Protein AF-0000000084949987 (afdb_homodimer)

InterPro domains:
  IPR029063 S-adenosyl-L-methionine-dependent methyltransferase superfamily [G3DSA:3.40.50.150] (10-218)
  IPR029063 S-adenosyl-L-methionine-dependent methyltransferase superfamily [SSF53335] (8-245)
  IPR041698 Methyltransferase domain 25 [PF13649] (42-130)

pLDDT: mean 90.29, std 11.54, range [40.66, 98.94]

Organism: Flavobacterium frigoris (strain PS1) (NCBI:txid1086011)

Nearest PDB structures (foldseek):
  6m81-assembly1_C-2  TM=8.693E-01  e=6.060E-19  Streptomyces fradiae
  4oqe-assembly1_A  TM=8.701E-01  e=4.738E-19  Streptomyces fradiae
  4oqd-assembly2_C  TM=8.477E-01  e=3.484E-19  Streptomyces fradiae
  6m83-assembly1_A-2  TM=8.638E-01  e=1.524E-18  Streptomyces fradiae
  3bxo-assembly1_B  TM=8.286E-01  e=5.039E-19  Streptomyces venezuelae

Sequence (496 aa):
MATLYHGKMAAIYDAMYQTFVDYDEEYEFYNSFIQEHNCKSILEIGSGTGNLAKRFKEHHQDYTGLDYSESMIAIARERNNNVTFIQGDMRDFNLEKQVDAIIITGRSTSYLTTNEDINETLASLFNNISDEGIIAFDFIDANRFIPYINKNQKIIHQAQHEGINYTRESHWETTTADNFMVDWTAKYYTNLNGKKDLIADDFSTVRVFTLNEIQLFLYINNFEIIKTVDRKTYAYDTYVIVAQKKKSMATLYHGKMAAIYDAMYQTFVDYDEEYEFYNSFIQEHNCKSILEIGSGTGNLAKRFKEHHQDYTGLDYSESMIAIARERNNNVTFIQGDMRDFNLEKQVDAIIITGRSTSYLTTNEDINETLASLFNNISDEGIIAFDFIDANRFIPYINKNQKIIHQAQHEGINYTRESHWETTTADNFMVDWTAKYYTNLNGKKDLIADDFSTVRVFTLNEIQLFLYINNFEIIKTVDRKTYAYDTYVIVAQKKKS

Structure (mmCIF, N/CA/C/O backbone):
data_AF-0000000084949987-model_v1
#
loop_
_entity.id
_entity.type
_entity.pdbx_description
1 polymer 'Methyltransferase domain-containing protein'
#
loop_
_atom_site.group_PDB
_atom_site.id
_atom_site.type_symbol
_atom_site.label_atom_id
_atom_site.label_alt_id
_atom_site.label_comp_id
_atom_site.label_asym_id
_atom_site.label_entity_id
_atom_site.label_seq_id
_atom_site.pdbx_PDB_ins_code
_atom_site.Cartn_x
_atom_site.Cartn_y
_atom_site.Cartn_z
_atom_site.occupancy
_atom_site.B_iso_or_equiv
_atom_site.auth_seq_id
_atom_site.auth_comp_id
_atom_site.auth_asym_id
_atom_site.auth_atom_id
_atom_site.pdbx_PDB_model_num
ATOM 1 N N . MET A 1 1 ? -6.535 -23.031 2.643 1 45.06 1 MET A N 1
ATOM 2 C CA . MET A 1 1 ? -6.527 -23.906 1.469 1 45.06 1 MET A CA 1
ATOM 3 C C . MET A 1 1 ? -5.953 -25.281 1.812 1 45.06 1 MET A C 1
ATOM 5 O O . MET A 1 1 ? -6.387 -26.297 1.261 1 45.06 1 MET A O 1
ATOM 9 N N . ALA A 1 2 ? -5.125 -25.234 2.852 1 45.97 2 ALA A N 1
ATOM 10 C CA . ALA A 1 2 ? -4.414 -26.438 3.25 1 45.97 2 ALA A CA 1
ATOM 11 C C . ALA A 1 2 ? -5.391 -27.516 3.729 1 45.97 2 ALA A C 1
ATOM 13 O O . ALA A 1 2 ? -5.254 -28.688 3.377 1 45.97 2 ALA A O 1
ATOM 14 N N . THR A 1 3 ? -6.312 -27.016 4.586 1 46.25 3 THR A N 1
ATOM 15 C CA . THR A 1 3 ? -7.141 -28.047 5.219 1 46.25 3 THR A CA 1
ATOM 16 C C . THR A 1 3 ? -8 -28.75 4.184 1 46.25 3 THR A C 1
ATOM 18 O O . THR A 1 3 ? -8.336 -29.938 4.352 1 46.25 3 THR A O 1
ATOM 21 N N . LEU A 1 4 ? -8.266 -27.922 3.221 1 48.31 4 LEU A N 1
ATOM 22 C CA . LEU A 1 4 ? -9.219 -28.484 2.271 1 48.31 4 LEU A CA 1
ATOM 23 C C . LEU A 1 4 ? -8.578 -29.625 1.474 1 48.31 4 LEU A C 1
ATOM 25 O O . LEU A 1 4 ? -9.273 -30.359 0.781 1 48.31 4 LEU A O 1
ATOM 29 N N . TYR A 1 5 ? -7.188 -29.672 1.516 1 51.16 5 TYR A N 1
ATOM 30 C CA . TYR A 1 5 ? -6.594 -30.562 0.512 1 51.16 5 TYR A CA 1
ATOM 31 C C . TYR A 1 5 ? -6.465 -31.984 1.042 1 51.16 5 TYR A C 1
ATOM 33 O O . TYR A 1 5 ? -5.43 -32.625 0.854 1 51.16 5 TYR A O 1
ATOM 41 N N . HIS A 1 6 ? -7.379 -32.219 2.006 1 51.19 6 HIS A N 1
ATOM 42 C CA . HIS A 1 6 ? -7.383 -33.656 2.166 1 51.19 6 HIS A CA 1
ATOM 43 C C . HIS A 1 6 ? -7.848 -34.344 0.892 1 51.19 6 HIS A C 1
ATOM 45 O O . HIS A 1 6 ? -8.531 -33.75 0.062 1 51.19 6 HIS A O 1
ATOM 51 N N . GLY A 1 7 ? -7.477 -35.531 0.454 1 56.16 7 GLY A N 1
ATOM 52 C CA . GLY A 1 7 ? -7.586 -36.344 -0.75 1 56.16 7 GLY A CA 1
ATOM 53 C C . GLY A 1 7 ? -8.852 -36.062 -1.541 1 56.16 7 GLY A C 1
ATOM 54 O O . GLY A 1 7 ? -8.789 -35.625 -2.686 1 56.16 7 GLY A O 1
ATOM 55 N N . LYS A 1 8 ? -10.016 -36.406 -1.116 1 59.19 8 LYS A N 1
ATOM 56 C CA . LYS A 1 8 ? -11.258 -36.25 -1.862 1 59.19 8 LYS A CA 1
ATOM 57 C C . LYS A 1 8 ? -11.562 -34.75 -2.105 1 59.19 8 LYS A C 1
ATOM 59 O O . LYS A 1 8 ? -12 -34.375 -3.193 1 59.19 8 LYS A O 1
ATOM 64 N N . MET A 1 9 ? -11.164 -33.969 -1.213 1 67.56 9 MET A N 1
ATOM 65 C CA . MET A 1 9 ? -11.477 -32.531 -1.339 1 67.56 9 MET A CA 1
ATOM 66 C C . MET A 1 9 ? -10.562 -31.875 -2.365 1 67.56 9 MET A C 1
ATOM 68 O O . MET A 1 9 ? -10.992 -30.984 -3.1 1 67.56 9 MET A O 1
ATOM 72 N N . ALA A 1 10 ? -9.461 -32.406 -2.5 1 66.69 10 ALA A N 1
ATOM 73 C CA . ALA A 1 10 ? -8.531 -31.859 -3.492 1 66.69 10 ALA A CA 1
ATOM 74 C C . ALA A 1 10 ? -9.062 -32.062 -4.906 1 66.69 10 ALA A C 1
ATOM 76 O O . ALA A 1 10 ? -8.961 -31.172 -5.754 1 66.69 10 ALA A O 1
ATOM 77 N N . ALA A 1 11 ? -9.68 -33.219 -5.047 1 64.62 11 ALA A N 1
ATOM 78 C CA . ALA A 1 11 ? -10.242 -33.531 -6.355 1 64.62 11 ALA A CA 1
ATOM 79 C C . ALA A 1 11 ? -11.438 -32.656 -6.672 1 64.62 11 ALA A C 1
ATOM 81 O O . ALA A 1 11 ? -11.602 -32.219 -7.809 1 64.62 11 ALA A O 1
ATOM 82 N N . ILE A 1 12 ? -12.266 -32.469 -5.676 1 68.56 12 ILE A N 1
ATOM 83 C CA . ILE A 1 12 ? -13.445 -31.641 -5.852 1 68.56 12 ILE A CA 1
ATOM 84 C C . ILE A 1 12 ? -13.016 -30.203 -6.133 1 68.56 12 ILE A C 1
ATOM 86 O O . ILE A 1 12 ? -13.555 -29.547 -7.035 1 68.56 12 ILE A O 1
ATOM 90 N N . TYR A 1 13 ? -11.992 -29.781 -5.441 1 70.5 13 TYR A N 1
ATOM 91 C CA . TYR A 1 13 ? -11.453 -28.453 -5.652 1 70.5 13 TYR A CA 1
ATOM 92 C C . TYR A 1 13 ? -10.938 -28.281 -7.078 1 70.5 13 TYR A C 1
ATOM 94 O O . TYR A 1 13 ? -11.266 -27.312 -7.754 1 70.5 13 TYR A O 1
ATOM 102 N N . ASP A 1 14 ? -10.242 -29.188 -7.434 1 70.31 14 ASP A N 1
ATOM 103 C CA . ASP A 1 14 ? -9.672 -29.172 -8.773 1 70.31 14 ASP A CA 1
ATOM 104 C C . ASP A 1 14 ? -10.766 -29.156 -9.844 1 70.31 14 ASP A C 1
ATOM 106 O O . ASP A 1 14 ? -10.688 -28.391 -10.805 1 70.31 14 ASP A O 1
ATOM 110 N N . ALA A 1 15 ? -11.766 -29.953 -9.578 1 67.5 15 ALA A N 1
ATOM 111 C CA . ALA A 1 15 ? -12.875 -30.031 -10.523 1 67.5 15 ALA A CA 1
ATOM 112 C C . ALA A 1 15 ? -13.625 -28.703 -10.594 1 67.5 15 ALA A C 1
ATOM 114 O O . ALA A 1 15 ? -14.023 -28.266 -11.68 1 67.5 15 ALA A O 1
ATOM 115 N N . MET A 1 16 ? -13.766 -28.094 -9.469 1 69.94 16 MET A N 1
ATOM 116 C CA . MET A 1 16 ? -14.484 -26.828 -9.414 1 69.94 16 MET A CA 1
ATOM 117 C C . MET A 1 16 ? -13.688 -25.734 -10.117 1 69.94 16 MET A C 1
ATOM 119 O O . MET A 1 16 ? -14.242 -24.953 -10.898 1 69.94 16 MET A O 1
ATOM 123 N N . TYR A 1 17 ? -12.391 -25.688 -9.906 1 69.94 17 TYR A N 1
ATOM 124 C CA . TYR A 1 17 ? -11.562 -24.641 -10.492 1 69.94 17 TYR A CA 1
ATOM 125 C C . TYR A 1 17 ? -11.461 -24.812 -12.008 1 69.94 17 TYR A C 1
ATOM 127 O O . TYR A 1 17 ? -11.359 -23.812 -12.734 1 69.94 17 TYR A O 1
ATOM 135 N N . GLN A 1 18 ? -11.492 -26.016 -12.422 1 67 18 GLN A N 1
ATOM 136 C CA . GLN A 1 18 ? -11.422 -26.281 -13.852 1 67 18 GLN A CA 1
ATOM 137 C C . GLN A 1 18 ? -12.641 -25.719 -14.578 1 67 18 GLN A C 1
ATOM 139 O O . GLN A 1 18 ? -12.602 -25.5 -15.789 1 67 18 GLN A O 1
ATOM 144 N N . THR A 1 19 ? -13.641 -25.469 -13.727 1 65.69 19 THR A N 1
ATOM 145 C CA . THR A 1 19 ? -14.859 -25 -14.359 1 65.69 19 THR A CA 1
ATOM 146 C C . THR A 1 19 ? -14.781 -23.484 -14.617 1 65.69 19 THR A C 1
ATOM 148 O O . THR A 1 19 ? -15.516 -22.953 -15.453 1 65.69 19 THR A O 1
ATOM 151 N N . PHE A 1 20 ? -13.812 -22.875 -14 1 69.62 20 PHE A N 1
ATOM 152 C CA . PHE A 1 20 ? -13.898 -21.422 -14.18 1 69.62 20 PHE A CA 1
ATOM 153 C C . PHE A 1 20 ? -12.555 -20.859 -14.633 1 69.62 20 PHE A C 1
ATOM 155 O O . PHE A 1 20 ? -12.461 -19.688 -14.992 1 69.62 20 PHE A O 1
ATOM 162 N N . VAL A 1 21 ? -11.602 -21.688 -14.641 1 78.81 21 VAL A N 1
ATOM 163 C CA . VAL A 1 21 ? -10.32 -21.219 -15.148 1 78.81 21 VAL A CA 1
ATOM 164 C C . VAL A 1 21 ? -10.07 -21.797 -16.547 1 78.81 21 VAL A C 1
ATOM 166 O O . VAL A 1 21 ? -10.141 -23.016 -16.734 1 78.81 21 VAL A O 1
ATOM 169 N N . ASP A 1 22 ? -9.906 -20.984 -17.469 1 86.88 22 ASP A N 1
ATOM 170 C CA . ASP A 1 22 ? -9.461 -21.422 -18.797 1 86.88 22 ASP A CA 1
ATOM 171 C C . ASP A 1 22 ? -7.938 -21.547 -18.844 1 86.88 22 ASP A C 1
ATOM 173 O O . ASP A 1 22 ? -7.23 -20.594 -19.141 1 86.88 22 ASP A O 1
ATOM 177 N N . TYR A 1 23 ? -7.465 -22.781 -18.641 1 90.94 23 TYR A N 1
ATOM 178 C CA . TYR A 1 23 ? -6.031 -23 -18.5 1 90.94 23 TYR A CA 1
ATOM 179 C C . TYR A 1 23 ? -5.32 -22.875 -19.828 1 90.94 23 TYR A C 1
ATOM 181 O O . TYR A 1 23 ? -4.113 -22.625 -19.891 1 90.94 23 TYR A O 1
ATOM 189 N N . ASP A 1 24 ? -6.059 -23.109 -20.922 1 93.94 24 ASP A N 1
ATOM 190 C CA . ASP A 1 24 ? -5.461 -22.844 -22.219 1 93.94 24 ASP A CA 1
ATOM 191 C C . ASP A 1 24 ? -5.148 -21.359 -22.406 1 93.94 24 ASP A C 1
ATOM 193 O O . ASP A 1 24 ? -4.066 -21 -22.875 1 93.94 24 ASP A O 1
ATOM 197 N N . GLU A 1 25 ? -6.07 -20.594 -22 1 92.62 25 GLU A N 1
ATOM 198 C CA . GLU A 1 25 ? -5.863 -19.156 -22.094 1 92.62 25 GLU A CA 1
ATOM 199 C C . GLU A 1 25 ? -4.762 -18.688 -21.141 1 92.62 25 GLU A C 1
ATOM 201 O O . GLU A 1 25 ? -3.969 -17.812 -21.469 1 92.62 25 GLU A O 1
ATOM 206 N N . GLU A 1 26 ? -4.824 -19.266 -19.953 1 94.25 26 GLU A N 1
ATOM 207 C CA . GLU A 1 26 ? -3.783 -18.938 -18.984 1 94.25 26 GLU A CA 1
ATOM 208 C C . GLU A 1 26 ? -2.398 -19.266 -19.531 1 94.25 26 GLU A C 1
ATOM 210 O O . GLU A 1 26 ? -1.471 -18.453 -19.422 1 94.25 26 GLU A O 1
ATOM 215 N N . TYR A 1 27 ? -2.303 -20.453 -20.125 1 96.75 27 TYR A N 1
ATOM 216 C CA . TYR A 1 27 ? -1.043 -20.891 -20.719 1 96.75 27 TYR A CA 1
ATOM 217 C C . TYR A 1 27 ? -0.591 -19.938 -21.812 1 96.75 27 TYR A C 1
ATOM 219 O O . TYR A 1 27 ? 0.556 -19.484 -21.828 1 96.75 27 TYR A O 1
ATOM 227 N N . GLU A 1 28 ? -1.496 -19.625 -22.719 1 97.5 28 GLU A N 1
ATOM 228 C CA . GLU A 1 28 ? -1.147 -18.766 -23.828 1 97.5 28 GLU A CA 1
ATOM 229 C C . GLU A 1 28 ? -0.695 -17.391 -23.344 1 97.5 28 GLU A C 1
ATOM 231 O O . GLU A 1 28 ? 0.244 -16.797 -23.891 1 97.5 28 GLU A O 1
ATOM 236 N N . PHE A 1 29 ? -1.34 -16.938 -22.391 1 96.25 29 PHE A N 1
ATOM 237 C CA . PHE A 1 29 ? -1.069 -15.617 -21.828 1 96.25 29 PHE A CA 1
ATOM 238 C C . PHE A 1 29 ? 0.342 -15.547 -21.266 1 96.25 29 PHE A C 1
ATOM 240 O O . PHE A 1 29 ? 1.144 -14.703 -21.672 1 96.25 29 PHE A O 1
ATOM 247 N N . TYR A 1 30 ? 0.715 -16.391 -20.359 1 97.75 30 TYR A N 1
ATOM 248 C CA . TYR A 1 30 ? 2.031 -16.359 -19.734 1 97.75 30 TYR A CA 1
ATOM 249 C C . TYR A 1 30 ? 3.115 -16.781 -20.719 1 97.75 30 TYR A C 1
ATOM 251 O O . TYR A 1 30 ? 4.23 -16.25 -20.688 1 97.75 30 TYR A O 1
ATOM 259 N N . ASN A 1 31 ? 2.77 -17.766 -21.578 1 98.31 31 ASN A N 1
ATOM 260 C CA . ASN A 1 31 ? 3.738 -18.219 -22.578 1 98.31 31 ASN A CA 1
ATOM 261 C C . ASN A 1 31 ? 4.121 -17.094 -23.531 1 98.31 31 ASN A C 1
ATOM 263 O O . ASN A 1 31 ? 5.23 -17.078 -24.078 1 98.31 31 ASN A O 1
ATOM 267 N N . SER A 1 32 ? 3.176 -16.219 -23.781 1 98.25 32 SER A N 1
ATOM 268 C CA . SER A 1 32 ? 3.492 -15.094 -24.656 1 98.25 32 SER A CA 1
ATOM 269 C C . SER A 1 32 ? 4.676 -14.289 -24.141 1 98.25 32 SER A C 1
ATOM 271 O O . SER A 1 32 ? 5.52 -13.836 -24.906 1 98.25 32 SER A O 1
ATOM 273 N N . PHE A 1 33 ? 4.758 -14.055 -22.781 1 98.19 33 PHE A N 1
ATOM 274 C CA . PHE A 1 33 ? 5.887 -13.352 -22.188 1 98.19 33 PHE A CA 1
ATOM 275 C C . PHE A 1 33 ? 7.168 -14.164 -22.328 1 98.19 33 PHE A C 1
ATOM 277 O O . PHE A 1 33 ? 8.227 -13.617 -22.625 1 98.19 33 PHE A O 1
ATOM 284 N N . ILE A 1 34 ? 7.039 -15.469 -22.125 1 98.31 34 ILE A N 1
ATOM 285 C CA . ILE A 1 34 ? 8.172 -16.391 -22.156 1 98.31 34 ILE A CA 1
ATOM 286 C C . ILE A 1 34 ? 8.781 -16.406 -23.562 1 98.31 34 ILE A C 1
ATOM 288 O O . ILE A 1 34 ? 10 -16.312 -23.719 1 98.31 34 ILE A O 1
ATOM 292 N N . GLN A 1 35 ? 7.949 -16.453 -24.531 1 97.94 35 GLN A N 1
ATOM 293 C CA . GLN A 1 35 ? 8.398 -16.484 -25.922 1 97.94 35 GLN A CA 1
ATOM 294 C C . GLN A 1 35 ? 8.984 -15.133 -26.344 1 97.94 35 GLN A C 1
ATOM 296 O O . GLN A 1 35 ? 10.008 -15.078 -27.031 1 97.94 35 GLN A O 1
ATOM 301 N N . GLU A 1 36 ? 8.289 -14.102 -25.906 1 97.75 36 GLU A N 1
ATOM 302 C CA . GLU A 1 36 ? 8.742 -12.75 -26.234 1 97.75 36 GLU A CA 1
ATOM 303 C C . GLU A 1 36 ? 10.164 -12.508 -25.75 1 97.75 36 GLU A C 1
ATOM 305 O O . GLU A 1 36 ? 10.922 -11.758 -26.359 1 97.75 36 GLU A O 1
ATOM 310 N N . HIS A 1 37 ? 10.586 -13.227 -24.703 1 97.44 37 HIS A N 1
ATOM 311 C CA . HIS A 1 37 ? 11.891 -12.977 -24.109 1 97.44 37 HIS A CA 1
ATOM 312 C C . HIS A 1 37 ? 12.828 -14.164 -24.328 1 97.44 37 HIS A C 1
ATOM 314 O O . HIS A 1 37 ? 13.883 -14.242 -23.688 1 97.44 37 HIS A O 1
ATOM 320 N N . ASN A 1 38 ? 12.414 -15.125 -25.141 1 97.38 38 ASN A N 1
ATOM 321 C CA . ASN A 1 38 ? 13.211 -16.281 -25.562 1 97.38 38 ASN A CA 1
ATOM 322 C C . ASN A 1 38 ? 13.648 -17.109 -24.359 1 97.38 38 ASN A C 1
ATOM 324 O O . ASN A 1 38 ? 14.797 -17.531 -24.281 1 97.38 38 ASN A O 1
ATOM 328 N N . CYS A 1 39 ? 12.773 -17.219 -23.406 1 98.12 39 CYS A N 1
ATOM 329 C CA . CYS A 1 39 ? 13.062 -18.031 -22.219 1 98.12 39 CYS A CA 1
ATOM 330 C C . CYS A 1 39 ? 12.938 -19.516 -22.531 1 98.12 39 CYS A C 1
ATOM 332 O O . CYS A 1 39 ? 11.969 -19.938 -23.156 1 98.12 39 CYS A O 1
ATOM 334 N N . LYS A 1 40 ? 13.859 -20.281 -22.078 1 97 40 LYS A N 1
ATOM 335 C CA . LYS A 1 40 ? 13.891 -21.703 -22.391 1 97 40 LYS A CA 1
ATOM 336 C C . LYS A 1 40 ? 13.398 -22.547 -21.219 1 97 40 LYS A C 1
ATOM 338 O O . LYS A 1 40 ? 12.656 -23.5 -21.406 1 97 40 LYS A O 1
ATOM 343 N N . SER A 1 41 ? 13.875 -22.172 -20.062 1 98.56 41 SER A N 1
ATOM 344 C CA . SER A 1 41 ? 13.508 -22.906 -18.844 1 98.56 41 SER A CA 1
ATOM 345 C C . SER A 1 41 ? 12.516 -22.109 -18 1 98.56 41 SER A C 1
ATOM 347 O O . SER A 1 41 ? 12.617 -20.891 -17.891 1 98.56 41 SER A O 1
ATOM 349 N N . ILE A 1 42 ? 11.484 -22.828 -17.5 1 98.69 42 ILE A N 1
ATOM 350 C CA . ILE A 1 42 ? 10.359 -22.156 -16.828 1 98.69 42 ILE A CA 1
ATOM 351 C C . ILE A 1 42 ? 10.133 -22.797 -15.461 1 98.69 42 ILE A C 1
ATOM 353 O O . ILE A 1 42 ? 10.086 -24.016 -15.328 1 98.69 42 ILE A O 1
ATOM 357 N N . LEU A 1 43 ? 10.008 -21.969 -14.461 1 98.88 43 LEU A N 1
ATOM 358 C CA . LEU A 1 43 ? 9.531 -22.375 -13.148 1 98.88 43 LEU A CA 1
ATOM 359 C C . LEU A 1 43 ? 8.164 -21.766 -12.852 1 98.88 43 LEU A C 1
ATOM 361 O O . LEU A 1 43 ? 7.988 -20.547 -12.953 1 98.88 43 LEU A O 1
ATOM 365 N N . GLU A 1 44 ? 7.211 -22.562 -12.586 1 98.81 44 GLU A N 1
ATOM 366 C CA . GLU A 1 44 ? 5.938 -22.078 -12.055 1 98.81 44 GLU A CA 1
ATOM 367 C C . GLU A 1 44 ? 5.875 -22.266 -10.539 1 98.81 44 GLU A C 1
ATOM 369 O O . GLU A 1 44 ? 6.012 -23.375 -10.031 1 98.81 44 GLU A O 1
ATOM 374 N N . ILE A 1 45 ? 5.73 -21.219 -9.867 1 98.62 45 ILE A N 1
ATOM 375 C CA . ILE A 1 45 ? 5.516 -21.266 -8.43 1 98.62 45 ILE A CA 1
ATOM 376 C C . ILE A 1 45 ? 4.02 -21.25 -8.125 1 98.62 45 ILE A C 1
ATOM 378 O O . ILE A 1 45 ? 3.275 -20.438 -8.688 1 98.62 45 ILE A O 1
ATOM 382 N N . GLY A 1 46 ? 3.602 -22.062 -7.207 1 96.69 46 GLY A N 1
ATOM 383 C CA . GLY A 1 46 ? 2.18 -22.297 -7.027 1 96.69 46 GLY A CA 1
ATOM 384 C C . GLY A 1 46 ? 1.574 -23.141 -8.141 1 96.69 46 GLY A C 1
ATOM 385 O O . GLY A 1 46 ? 0.547 -22.766 -8.711 1 96.69 46 GLY A O 1
ATOM 386 N N . SER A 1 47 ? 2.178 -24.281 -8.484 1 96.38 47 SER A N 1
ATOM 387 C CA . SER A 1 47 ? 1.823 -25.062 -9.656 1 96.38 47 SER A CA 1
ATOM 388 C C . SER A 1 47 ? 0.554 -25.875 -9.414 1 96.38 47 SER A C 1
ATOM 390 O O . SER A 1 47 ? -0.049 -26.391 -10.359 1 96.38 47 SER A O 1
ATOM 392 N N . GLY A 1 48 ? 0.179 -26.062 -8.102 1 92.31 48 GLY A N 1
ATOM 393 C CA . GLY A 1 48 ? -1.011 -26.828 -7.781 1 92.31 48 GLY A CA 1
ATOM 394 C C . GLY A 1 48 ? -0.971 -28.234 -8.336 1 92.31 48 GLY A C 1
ATOM 395 O O . GLY A 1 48 ? 0.029 -28.953 -8.188 1 92.31 48 GLY A O 1
ATOM 396 N N . THR A 1 49 ? -2.074 -28.656 -8.922 1 89 49 THR A N 1
ATOM 397 C CA . THR A 1 49 ? -2.182 -30.031 -9.406 1 89 49 THR A CA 1
ATOM 398 C C . THR A 1 49 ? -1.591 -30.156 -10.805 1 89 49 THR A C 1
ATOM 400 O O . THR A 1 49 ? -1.823 -31.141 -11.5 1 89 49 THR A O 1
ATOM 403 N N . GLY A 1 50 ? -0.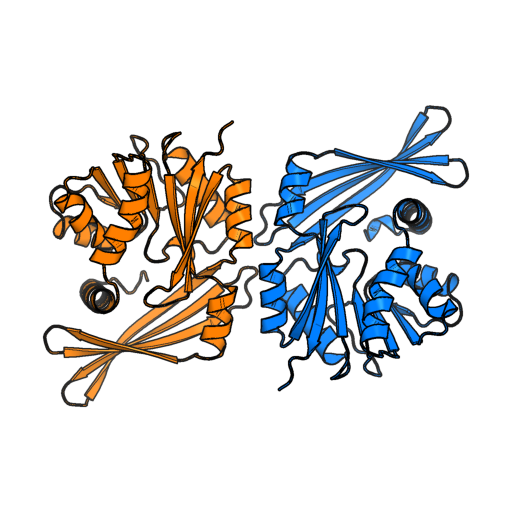903 -29.109 -11.289 1 94.12 50 GLY A N 1
ATOM 404 C CA . GLY A 1 50 ? -0.112 -29.203 -12.508 1 94.12 50 GLY A CA 1
ATOM 405 C C . GLY A 1 50 ? -0.925 -28.969 -13.766 1 94.12 50 GLY A C 1
ATOM 406 O O . GLY A 1 50 ? -0.673 -29.578 -14.797 1 94.12 50 GLY A O 1
ATOM 407 N N . ASN A 1 51 ? -1.94 -28.109 -13.719 1 92.5 51 ASN A N 1
ATOM 408 C CA . ASN A 1 51 ? -2.775 -27.828 -14.883 1 92.5 51 ASN A CA 1
ATOM 409 C C . ASN A 1 51 ? -1.985 -27.141 -15.992 1 92.5 51 ASN A C 1
ATOM 411 O O . ASN A 1 51 ? -2.086 -27.516 -17.156 1 92.5 51 ASN A O 1
ATOM 415 N N . LEU A 1 52 ? -1.177 -26.219 -15.688 1 95.69 52 LEU A N 1
ATOM 416 C CA . LEU A 1 52 ? -0.364 -25.516 -16.688 1 95.69 52 LEU A CA 1
ATOM 417 C C . LEU A 1 52 ? 0.789 -26.406 -17.156 1 95.69 52 LEU A C 1
ATOM 419 O O . LEU A 1 52 ? 1.208 -26.328 -18.312 1 95.69 52 LEU A O 1
ATOM 423 N N . ALA A 1 53 ? 1.293 -27.25 -16.25 1 97.19 53 ALA A N 1
ATOM 424 C CA . ALA A 1 53 ? 2.381 -28.156 -16.578 1 97.19 53 ALA A CA 1
ATOM 425 C C . ALA A 1 53 ? 2.051 -28.984 -17.828 1 97.19 53 ALA A C 1
ATOM 427 O O . ALA A 1 53 ? 2.902 -29.156 -18.703 1 97.19 53 ALA A O 1
ATOM 428 N N . LYS A 1 54 ? 0.838 -29.438 -17.875 1 95.25 54 LYS A N 1
ATOM 429 C CA . LYS A 1 54 ? 0.39 -30.234 -19.016 1 95.25 54 LYS A CA 1
ATOM 430 C C . LYS A 1 54 ? 0.587 -29.484 -20.328 1 95.25 54 LYS A C 1
ATOM 432 O O . LYS A 1 54 ? 1.073 -30.047 -21.312 1 95.25 54 LYS A O 1
ATOM 437 N N . ARG A 1 55 ? 0.256 -28.203 -20.359 1 96.25 55 ARG A N 1
ATOM 438 C CA . ARG A 1 55 ? 0.348 -27.375 -21.562 1 96.25 55 ARG A CA 1
ATOM 439 C C . ARG A 1 55 ? 1.803 -27.109 -21.938 1 96.25 55 ARG A C 1
ATOM 441 O O . ARG A 1 55 ? 2.189 -27.219 -23.094 1 96.25 55 ARG A O 1
ATOM 448 N N . PHE A 1 56 ? 2.578 -26.797 -20.953 1 97.69 56 PHE A N 1
ATOM 449 C CA . PHE A 1 56 ? 3.994 -26.562 -21.219 1 97.69 56 PHE A CA 1
ATOM 450 C C . PHE A 1 56 ? 4.66 -27.828 -21.75 1 97.69 56 PHE A C 1
ATOM 452 O O . PHE A 1 56 ? 5.473 -27.766 -22.688 1 97.69 56 PHE A O 1
ATOM 459 N N . LYS A 1 57 ? 4.348 -28.984 -21.172 1 96.38 57 LYS A N 1
ATOM 460 C CA . LYS A 1 57 ? 4.875 -30.266 -21.625 1 96.38 57 LYS A CA 1
ATOM 461 C C . LYS A 1 57 ? 4.461 -30.578 -23.062 1 96.38 57 LYS A C 1
ATOM 463 O O . LYS A 1 57 ? 5.289 -31 -23.875 1 96.38 57 LYS A O 1
ATOM 468 N N . GLU A 1 58 ? 3.197 -30.344 -23.359 1 95.56 58 GLU A N 1
ATOM 469 C CA . GLU A 1 58 ? 2.66 -30.609 -24.688 1 95.56 58 GLU A CA 1
ATOM 470 C C . GLU A 1 58 ? 3.391 -29.781 -25.75 1 95.56 58 GLU A C 1
ATOM 472 O O . GLU A 1 58 ? 3.484 -30.188 -26.906 1 95.56 58 GLU A O 1
ATOM 477 N N . HIS A 1 59 ? 3.906 -28.703 -25.375 1 95.94 59 HIS A N 1
ATOM 478 C CA . HIS A 1 59 ? 4.621 -27.828 -26.312 1 95.94 59 HIS A CA 1
ATOM 479 C C . HIS A 1 59 ? 6.133 -28 -26.172 1 95.94 59 HIS A C 1
ATOM 481 O O . HIS A 1 59 ? 6.902 -27.172 -26.656 1 95.94 59 HIS A O 1
ATOM 487 N N . HIS A 1 60 ? 6.586 -29.016 -25.438 1 95.69 60 HIS A N 1
ATOM 488 C CA . HIS A 1 60 ? 7.969 -29.453 -25.312 1 95.69 60 HIS A CA 1
ATOM 489 C C . HIS A 1 60 ? 8.828 -28.359 -24.688 1 95.69 60 HIS A C 1
ATOM 491 O O . HIS A 1 60 ? 9.953 -28.109 -25.125 1 95.69 60 HIS A O 1
ATOM 497 N N . GLN A 1 61 ? 8.242 -27.594 -23.75 1 96.88 61 GLN A N 1
ATOM 498 C CA . GLN A 1 61 ? 8.977 -26.562 -23.016 1 96.88 61 GLN A CA 1
ATOM 499 C C . GLN A 1 61 ? 9.555 -27.109 -21.719 1 96.88 61 GLN A C 1
ATOM 501 O O . GLN A 1 61 ? 8.969 -28.016 -21.109 1 96.88 61 GLN A O 1
ATOM 506 N N . ASP A 1 62 ? 10.734 -26.641 -21.344 1 98.06 62 ASP A N 1
ATOM 507 C CA . ASP A 1 62 ? 11.406 -27.078 -20.125 1 98.06 62 ASP A CA 1
ATOM 508 C C . ASP A 1 62 ? 10.75 -26.469 -18.891 1 98.06 62 ASP A C 1
ATOM 510 O O . ASP A 1 62 ? 11.086 -25.359 -18.469 1 98.06 62 ASP A O 1
ATOM 514 N N . TYR A 1 63 ? 9.844 -27.203 -18.297 1 98.38 63 TYR A N 1
ATOM 515 C CA . TYR A 1 63 ? 8.977 -26.719 -17.219 1 98.38 63 TYR A CA 1
ATOM 516 C C . TYR A 1 63 ? 9.273 -27.438 -15.914 1 98.38 63 TYR A C 1
ATOM 518 O O . TYR A 1 63 ? 9.531 -28.656 -15.898 1 98.38 63 TYR A O 1
ATOM 526 N N . THR A 1 64 ? 9.328 -26.734 -14.836 1 98.56 64 THR A N 1
ATOM 527 C CA . THR A 1 64 ? 9.344 -27.234 -13.461 1 98.56 64 THR A CA 1
ATOM 528 C C . THR A 1 64 ? 8.25 -26.578 -12.633 1 98.56 64 THR A C 1
ATOM 530 O O . THR A 1 64 ? 8.016 -25.359 -12.742 1 98.56 64 THR A O 1
ATOM 533 N N . GLY A 1 65 ? 7.551 -27.312 -11.883 1 98.44 65 GLY A N 1
ATOM 534 C CA . GLY A 1 65 ? 6.562 -26.781 -10.961 1 98.44 65 GLY A CA 1
ATOM 535 C C . GLY A 1 65 ? 7.02 -26.797 -9.516 1 98.44 65 GLY A C 1
ATOM 536 O O . GLY A 1 65 ? 7.684 -27.75 -9.086 1 98.44 65 GLY A O 1
ATOM 537 N N . LEU A 1 66 ? 6.754 -25.797 -8.766 1 98.31 66 LEU A N 1
ATOM 538 C CA . LEU A 1 66 ? 7.008 -25.703 -7.332 1 98.31 66 LEU A CA 1
ATOM 539 C C . LEU A 1 66 ? 5.727 -25.375 -6.574 1 98.31 66 LEU A C 1
ATOM 541 O O . LEU A 1 66 ? 4.969 -24.484 -6.984 1 98.31 66 LEU A O 1
ATOM 545 N N . ASP A 1 67 ? 5.438 -26.125 -5.539 1 96.75 67 ASP A N 1
ATOM 546 C CA . ASP A 1 67 ? 4.281 -25.859 -4.691 1 96.75 67 ASP A CA 1
ATOM 547 C C . ASP A 1 67 ? 4.582 -26.172 -3.229 1 96.75 67 ASP A C 1
ATOM 549 O O . ASP A 1 67 ? 5.414 -27.031 -2.932 1 96.75 67 ASP A O 1
ATOM 553 N N . TYR A 1 68 ? 3.881 -25.438 -2.412 1 96 68 TYR A N 1
ATOM 554 C CA . TYR A 1 68 ? 4.074 -25.609 -0.976 1 96 68 TYR A CA 1
ATOM 555 C C . TYR A 1 68 ? 3.471 -26.922 -0.495 1 96 68 TYR A C 1
ATOM 557 O O . TYR A 1 68 ? 4.004 -27.562 0.416 1 96 68 TYR A O 1
ATOM 565 N N . SER A 1 69 ? 2.361 -27.312 -1.113 1 91.06 69 SER A N 1
ATOM 566 C CA . SER A 1 69 ? 1.565 -28.453 -0.659 1 91.06 69 SER A CA 1
ATOM 567 C C . SER A 1 69 ? 2.094 -29.766 -1.231 1 91.06 69 SER A C 1
ATOM 569 O O . SER A 1 69 ? 2.07 -29.969 -2.445 1 91.06 69 SER A O 1
ATOM 571 N N . GLU A 1 70 ? 2.43 -30.656 -0.361 1 91.5 70 GLU A N 1
ATOM 572 C CA . GLU A 1 70 ? 2.898 -31.969 -0.78 1 91.5 70 GLU A CA 1
ATOM 573 C C . GLU A 1 70 ? 1.794 -32.75 -1.489 1 91.5 70 GLU A C 1
ATOM 575 O O . GLU A 1 70 ? 2.057 -33.469 -2.455 1 91.5 70 GLU A O 1
ATOM 580 N N . SER A 1 71 ? 0.599 -32.594 -0.944 1 86.25 71 SER A N 1
ATOM 581 C CA . SER A 1 71 ? -0.536 -33.312 -1.53 1 86.25 71 SER A CA 1
ATOM 582 C C . SER A 1 71 ? -0.797 -32.844 -2.959 1 86.25 71 SER A C 1
ATOM 584 O O . SER A 1 71 ? -1.106 -33.656 -3.834 1 86.25 71 SER A O 1
ATOM 586 N N . MET A 1 72 ? -0.692 -31.562 -3.238 1 88.69 72 MET A N 1
ATOM 587 C CA . MET A 1 72 ? -0.875 -31.031 -4.586 1 88.69 72 MET A CA 1
ATOM 588 C C . MET A 1 72 ? 0.216 -31.547 -5.523 1 88.69 72 MET A C 1
ATOM 590 O O . MET A 1 72 ? -0.065 -31.938 -6.66 1 88.69 72 MET A O 1
ATOM 594 N N . ILE A 1 73 ? 1.425 -31.594 -5.016 1 92.44 73 ILE A N 1
ATOM 595 C CA . ILE A 1 73 ? 2.559 -32.062 -5.809 1 92.44 73 ILE A CA 1
ATOM 596 C C . ILE A 1 73 ? 2.365 -33.531 -6.172 1 92.44 73 ILE A C 1
ATOM 598 O O . ILE A 1 73 ? 2.67 -33.938 -7.293 1 92.44 73 ILE A O 1
ATOM 602 N N . ALA A 1 74 ? 1.882 -34.312 -5.215 1 90.19 74 ALA A N 1
ATOM 603 C CA . ALA A 1 74 ? 1.634 -35.719 -5.465 1 90.19 74 ALA A CA 1
ATOM 604 C C . ALA A 1 74 ? 0.647 -35.906 -6.613 1 90.19 74 ALA A C 1
ATOM 606 O O . ALA A 1 74 ? 0.882 -36.719 -7.52 1 90.19 74 ALA A O 1
ATOM 607 N N . ILE A 1 75 ? -0.391 -35.125 -6.605 1 88.44 75 ILE A N 1
ATOM 608 C CA . ILE A 1 75 ? -1.393 -35.188 -7.664 1 88.44 75 ILE A CA 1
ATOM 609 C C . ILE A 1 75 ? -0.781 -34.719 -8.984 1 88.44 75 ILE A C 1
ATOM 611 O O . ILE A 1 75 ? -0.997 -35.344 -10.023 1 88.44 75 ILE A O 1
ATOM 615 N N . ALA A 1 76 ? -0.015 -33.656 -8.93 1 93.5 76 ALA A N 1
ATOM 616 C CA . ALA A 1 76 ? 0.606 -33.094 -10.133 1 93.5 76 ALA A CA 1
ATOM 617 C C . ALA A 1 76 ? 1.521 -34.094 -10.805 1 93.5 76 ALA A C 1
ATOM 619 O O . ALA A 1 76 ? 1.496 -34.25 -12.023 1 93.5 76 ALA A O 1
ATOM 620 N N . ARG A 1 77 ? 2.301 -34.844 -10.023 1 95.12 77 ARG A N 1
ATOM 621 C CA . ARG A 1 77 ? 3.225 -35.844 -10.531 1 95.12 77 ARG A CA 1
ATOM 622 C C . ARG A 1 77 ? 2.473 -37 -11.188 1 95.12 77 ARG A C 1
ATOM 624 O O . ARG A 1 77 ? 2.906 -37.531 -12.211 1 95.12 77 ARG A O 1
ATOM 631 N N . GLU A 1 78 ? 1.427 -37.312 -10.57 1 92.44 78 GLU A N 1
ATOM 632 C CA . GLU A 1 78 ? 0.61 -38.375 -11.125 1 92.44 78 GLU A CA 1
ATOM 633 C C . GLU A 1 78 ? -0 -38 -12.461 1 92.44 78 GLU A C 1
ATOM 635 O O . GLU A 1 78 ? -0.068 -38.812 -13.391 1 92.44 78 GLU A O 1
ATOM 640 N N . ARG A 1 79 ? -0.397 -36.75 -12.578 1 91.38 79 ARG A N 1
ATOM 641 C CA . ARG A 1 79 ? -1.091 -36.25 -13.758 1 91.38 79 ARG A CA 1
ATOM 642 C C . ARG A 1 79 ? -0.11 -35.969 -14.891 1 91.38 79 ARG A C 1
ATOM 644 O O . ARG A 1 79 ? -0.489 -36 -16.062 1 91.38 79 ARG A O 1
ATOM 651 N N . ASN A 1 80 ? 1.043 -35.562 -14.5 1 95.06 80 ASN A N 1
ATOM 652 C CA . ASN A 1 80 ? 2.025 -35.125 -15.484 1 95.06 80 ASN A CA 1
ATOM 653 C C . ASN A 1 8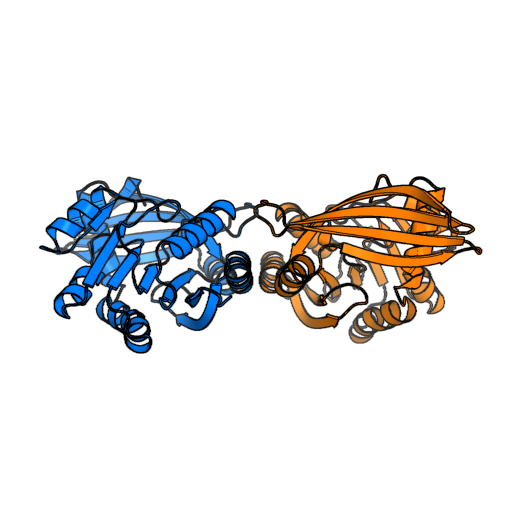0 ? 3.297 -35.969 -15.422 1 95.06 80 ASN A C 1
ATOM 655 O O . ASN A 1 80 ? 4.289 -35.562 -14.82 1 95.06 80 ASN A O 1
ATOM 659 N N . ASN A 1 81 ? 3.27 -37 -16.188 1 91.44 81 ASN A N 1
ATOM 660 C CA . ASN A 1 81 ? 4.438 -37.875 -16.188 1 91.44 81 ASN A CA 1
ATOM 661 C C . ASN A 1 81 ? 5.656 -37.188 -16.781 1 91.44 81 ASN A C 1
ATOM 663 O O . ASN A 1 81 ? 5.531 -36.406 -17.734 1 91.44 81 ASN A O 1
ATOM 667 N N . ASN A 1 82 ? 6.852 -37.375 -16.266 1 91.88 82 ASN A N 1
ATOM 668 C CA . ASN A 1 82 ? 8.141 -36.875 -16.766 1 91.88 82 ASN A CA 1
ATOM 669 C C . ASN A 1 82 ? 8.273 -35.375 -16.578 1 91.88 82 ASN A C 1
ATOM 671 O O . ASN A 1 82 ? 9.016 -34.719 -17.328 1 91.88 82 ASN A O 1
ATOM 675 N N . VAL A 1 83 ? 7.406 -34.719 -15.859 1 96.75 83 VAL A N 1
ATOM 676 C CA . VAL A 1 83 ? 7.562 -33.312 -15.5 1 96.75 83 VAL A CA 1
ATOM 677 C C . VAL A 1 83 ? 8.125 -33.219 -14.086 1 96.75 83 VAL A C 1
ATOM 679 O O . VAL A 1 83 ? 7.754 -34 -13.203 1 96.75 83 VAL A O 1
ATOM 682 N N . THR A 1 84 ? 9.016 -32.375 -13.859 1 97.56 84 THR A N 1
ATOM 683 C CA . THR A 1 84 ? 9.625 -32.188 -12.555 1 97.56 84 THR A CA 1
ATOM 684 C C . THR A 1 84 ? 8.75 -31.312 -11.672 1 97.56 84 THR A C 1
ATOM 686 O O . THR A 1 84 ? 8.312 -30.234 -12.094 1 97.56 84 THR A O 1
ATOM 689 N N . PHE A 1 85 ? 8.43 -31.75 -10.469 1 98 85 PHE A N 1
ATOM 690 C CA . PHE A 1 85 ? 7.723 -31 -9.445 1 98 85 PHE A CA 1
ATOM 691 C C . PHE A 1 85 ? 8.516 -30.969 -8.148 1 98 85 PHE A C 1
ATOM 693 O O . PHE A 1 85 ? 9.031 -32 -7.711 1 98 85 PHE A O 1
ATOM 700 N N . ILE A 1 86 ? 8.641 -29.828 -7.543 1 97.31 86 ILE A N 1
ATOM 701 C CA . ILE A 1 86 ? 9.391 -29.625 -6.305 1 97.31 86 ILE A CA 1
ATOM 702 C C . ILE A 1 86 ? 8.445 -29.141 -5.211 1 97.31 86 ILE A C 1
ATOM 704 O O . ILE A 1 86 ? 7.641 -28.234 -5.438 1 97.31 86 ILE A O 1
ATOM 708 N N . GLN A 1 87 ? 8.492 -29.781 -4.043 1 96.56 87 GLN A N 1
ATOM 709 C CA . GLN A 1 87 ? 7.828 -29.203 -2.877 1 96.56 87 GLN A CA 1
ATOM 710 C C . GLN A 1 87 ? 8.695 -28.125 -2.232 1 96.56 87 GLN A C 1
ATOM 712 O O . GLN A 1 87 ? 9.852 -28.375 -1.882 1 96.56 87 GLN A O 1
ATOM 717 N N . GLY A 1 88 ? 8.203 -26.922 -2.141 1 96.88 88 GLY A N 1
ATOM 718 C CA . GLY A 1 88 ? 9.008 -25.859 -1.567 1 96.88 88 GLY A CA 1
ATOM 719 C C . GLY A 1 88 ? 8.203 -24.609 -1.249 1 96.88 88 GLY A C 1
ATOM 720 O O . GLY A 1 88 ? 7.035 -24.5 -1.62 1 96.88 88 GLY A O 1
ATOM 721 N N . ASP A 1 89 ? 8.805 -23.734 -0.498 1 98.19 89 ASP A N 1
ATOM 722 C CA . ASP A 1 89 ? 8.273 -22.438 -0.112 1 98.19 89 ASP A CA 1
ATOM 723 C C . ASP A 1 89 ? 8.82 -21.328 -1.015 1 98.19 89 ASP A C 1
ATOM 725 O O . ASP A 1 89 ? 10.039 -21.188 -1.166 1 98.19 89 ASP A O 1
ATOM 729 N N . MET A 1 90 ? 7.879 -20.625 -1.68 1 98.31 90 MET A N 1
ATOM 730 C CA . MET A 1 90 ? 8.336 -19.578 -2.602 1 98.31 90 MET A CA 1
ATOM 731 C C . MET A 1 90 ? 9.203 -18.562 -1.883 1 98.31 90 MET A C 1
ATOM 733 O O . MET A 1 90 ? 9.984 -17.844 -2.518 1 98.31 90 MET A O 1
ATOM 737 N N . ARG A 1 91 ? 9.188 -18.484 -0.581 1 98.25 91 ARG A N 1
ATOM 738 C CA . ARG A 1 91 ? 9.938 -17.516 0.212 1 98.25 91 ARG A CA 1
ATOM 739 C C . ARG A 1 91 ? 11.391 -17.953 0.386 1 98.25 91 ARG A C 1
ATOM 741 O O . ARG A 1 91 ? 12.25 -17.141 0.742 1 98.25 91 ARG A O 1
ATOM 748 N N . ASP A 1 92 ? 11.547 -19.188 0.232 1 97.69 92 ASP A N 1
ATOM 749 C CA . ASP A 1 92 ? 12.867 -19.703 0.559 1 97.69 92 ASP A CA 1
ATOM 750 C C . ASP A 1 92 ? 13.148 -21 -0.211 1 97.69 92 ASP A C 1
ATOM 752 O O . ASP A 1 92 ? 13.211 -22.078 0.379 1 97.69 92 ASP A O 1
ATOM 756 N N . PHE A 1 93 ? 13.383 -20.938 -1.481 1 97.88 93 PHE A N 1
ATOM 757 C CA . PHE A 1 93 ? 13.75 -22.078 -2.297 1 97.88 93 PHE A CA 1
ATOM 758 C C . PHE A 1 93 ? 15.062 -21.812 -3.033 1 97.88 93 PHE A C 1
ATOM 760 O O . PHE A 1 93 ? 15.484 -20.672 -3.166 1 97.88 93 PHE A O 1
ATOM 767 N N . ASN A 1 94 ? 15.695 -22.891 -3.404 1 97.88 94 ASN A N 1
ATOM 768 C CA . ASN A 1 94 ? 16.938 -22.844 -4.184 1 97.88 94 ASN A CA 1
ATOM 769 C C . ASN A 1 94 ? 16.953 -23.922 -5.262 1 97.88 94 ASN A C 1
ATOM 771 O O . ASN A 1 94 ? 16.859 -25.109 -4.961 1 97.88 94 ASN A O 1
ATOM 775 N N . LEU A 1 95 ? 17.094 -23.484 -6.445 1 98 95 LEU A N 1
ATOM 776 C CA . LEU A 1 95 ? 17.188 -24.422 -7.566 1 98 95 LEU A CA 1
ATOM 777 C C . LEU A 1 95 ? 18.656 -24.781 -7.832 1 98 95 LEU A C 1
ATOM 779 O O . LEU A 1 95 ? 19.562 -24.016 -7.516 1 98 95 LEU A O 1
ATOM 783 N N . GLU A 1 96 ? 18.875 -25.922 -8.359 1 96.56 96 GLU A N 1
ATOM 784 C CA . GLU A 1 96 ? 20.219 -26.312 -8.766 1 96.56 96 GLU A CA 1
ATOM 785 C C . GLU A 1 96 ? 20.75 -25.391 -9.859 1 96.56 96 GLU A C 1
ATOM 787 O O . GLU A 1 96 ? 21.938 -25.047 -9.867 1 96.56 96 GLU A O 1
ATOM 792 N N . LYS A 1 97 ? 19.875 -25.094 -10.797 1 97.31 97 LYS A N 1
ATOM 793 C CA . LYS A 1 97 ? 20.188 -24.172 -11.891 1 97.31 97 LYS A CA 1
ATOM 794 C C . LYS A 1 97 ? 19.141 -23.078 -12 1 97.31 97 LYS A C 1
ATOM 796 O O . LYS A 1 97 ? 17.938 -23.328 -11.852 1 97.31 97 LYS A O 1
ATOM 801 N N . GLN A 1 98 ? 19.625 -21.891 -12.281 1 98.38 98 GLN A N 1
ATOM 802 C CA . GLN A 1 98 ? 18.703 -20.781 -12.508 1 98.38 98 GLN A CA 1
ATOM 803 C C . GLN A 1 98 ? 17.844 -21.031 -13.734 1 98.38 98 GLN A C 1
ATOM 805 O O . GLN A 1 98 ? 18.234 -21.766 -14.648 1 98.38 98 GLN A O 1
ATOM 810 N N . VAL A 1 99 ? 16.703 -20.422 -13.773 1 98.81 99 VAL A N 1
ATOM 811 C CA . VAL A 1 99 ? 15.797 -20.562 -14.906 1 98.81 99 VAL A CA 1
ATOM 812 C C . VAL A 1 99 ? 15.648 -19.234 -15.625 1 98.81 99 VAL A C 1
ATOM 814 O O . VAL A 1 99 ? 16.047 -18.188 -15.094 1 98.81 99 VAL A O 1
ATOM 817 N N . ASP A 1 100 ? 15.078 -19.281 -16.812 1 98.75 100 ASP A N 1
ATOM 818 C CA . ASP A 1 100 ? 14.945 -18.094 -17.625 1 98.75 100 ASP A CA 1
ATOM 819 C C . ASP A 1 100 ? 13.625 -17.375 -17.359 1 98.75 100 ASP A C 1
ATOM 821 O O . ASP A 1 100 ? 13.461 -16.203 -17.703 1 98.75 100 ASP A O 1
ATOM 825 N N . ALA A 1 101 ? 12.641 -18.094 -16.812 1 98.88 101 ALA A N 1
ATOM 826 C CA . ALA A 1 101 ? 11.344 -17.5 -16.484 1 98.88 101 ALA A CA 1
ATOM 827 C C . ALA A 1 101 ? 10.773 -18.094 -15.195 1 98.88 101 ALA A C 1
ATOM 829 O O . ALA A 1 101 ? 10.852 -19.312 -14.977 1 98.88 101 ALA A O 1
ATOM 830 N N . ILE A 1 102 ? 10.312 -17.281 -14.359 1 98.94 102 ILE A N 1
ATOM 831 C CA . ILE A 1 102 ? 9.547 -17.703 -13.195 1 98.94 102 ILE A CA 1
ATOM 832 C C . ILE A 1 102 ? 8.156 -17.078 -13.242 1 98.94 102 ILE A C 1
ATOM 834 O O . ILE A 1 102 ? 8.016 -15.859 -13.367 1 98.94 102 ILE A O 1
ATOM 838 N N . ILE A 1 103 ? 7.16 -17.891 -13.18 1 98.81 103 ILE A N 1
ATOM 839 C CA . ILE A 1 103 ? 5.793 -17.375 -13.195 1 98.81 103 ILE A CA 1
ATOM 840 C C . ILE A 1 103 ? 5.078 -17.781 -11.906 1 98.81 103 ILE A C 1
ATOM 842 O O . ILE A 1 103 ? 5.305 -18.875 -11.383 1 98.81 103 ILE A O 1
ATOM 846 N N . ILE A 1 104 ? 4.395 -16.906 -11.289 1 98.19 104 ILE A N 1
ATOM 847 C CA . ILE A 1 104 ? 3.482 -17.141 -10.18 1 98.19 104 ILE A CA 1
ATOM 848 C C . ILE A 1 104 ? 2.051 -16.844 -10.609 1 98.19 104 ILE A C 1
ATOM 850 O O . ILE A 1 104 ? 1.692 -15.68 -10.812 1 98.19 104 ILE A O 1
ATOM 854 N N . THR A 1 105 ? 1.257 -17.828 -10.727 1 92.56 105 THR A N 1
ATOM 855 C CA . THR A 1 105 ? -0.08 -17.703 -11.297 1 92.56 105 THR A CA 1
ATOM 856 C C . THR A 1 105 ? -1.147 -18 -10.242 1 92.56 105 THR A C 1
ATOM 858 O O . THR A 1 105 ? -0.827 -18.297 -9.094 1 92.56 105 THR A O 1
ATOM 861 N N . GLY A 1 106 ? -2.385 -17.797 -10.617 1 89.88 106 GLY A N 1
ATOM 862 C CA . GLY A 1 106 ? -3.51 -18.156 -9.773 1 89.88 106 GLY A CA 1
ATOM 863 C C . GLY A 1 106 ? -3.588 -17.328 -8.5 1 89.88 106 GLY A C 1
ATOM 864 O O . GLY A 1 106 ? -4.039 -17.828 -7.465 1 89.88 106 GLY A O 1
ATOM 865 N N . ARG A 1 107 ? -2.912 -16.25 -8.461 1 92.31 107 ARG A N 1
ATOM 866 C CA . ARG A 1 107 ? -2.969 -15.32 -7.336 1 92.31 107 ARG A CA 1
ATOM 867 C C . ARG A 1 107 ? -2.283 -15.906 -6.105 1 92.31 107 ARG A C 1
ATOM 869 O O . ARG A 1 107 ? -2.689 -15.633 -4.973 1 92.31 107 ARG A O 1
ATOM 876 N N . SER A 1 108 ? -1.373 -16.781 -6.363 1 94.94 108 SER A N 1
ATOM 877 C CA . SER A 1 108 ? -0.643 -17.375 -5.25 1 94.94 108 SER A CA 1
ATOM 878 C C . SER A 1 108 ? 0.132 -16.312 -4.469 1 94.94 108 SER A C 1
ATOM 880 O O . SER A 1 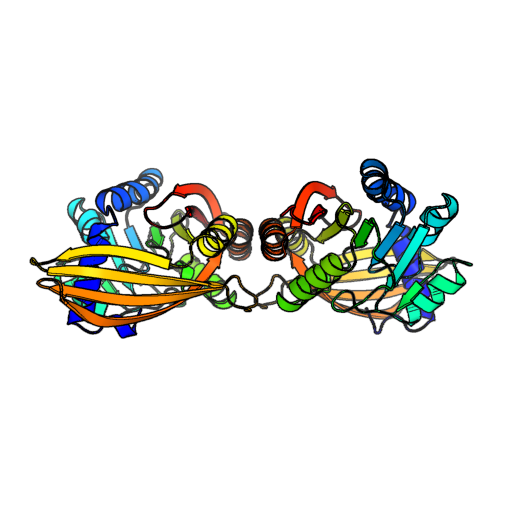108 ? 0.508 -16.547 -3.314 1 94.94 108 SER A O 1
ATOM 882 N N . THR A 1 109 ? 0.404 -15.125 -5.074 1 96.81 109 THR A N 1
ATOM 883 C CA . THR A 1 109 ? 1.071 -14.016 -4.406 1 96.81 109 THR A CA 1
ATOM 884 C C . THR A 1 109 ? 0.282 -13.57 -3.18 1 96.81 109 THR A C 1
ATOM 886 O O . THR A 1 109 ? 0.849 -13 -2.244 1 96.81 109 THR A O 1
ATOM 889 N N . SER A 1 110 ? -1.021 -13.836 -3.189 1 96.06 110 SER A N 1
ATOM 890 C CA . SER A 1 110 ? -1.897 -13.375 -2.115 1 96.06 110 SER A CA 1
ATOM 891 C C . SER A 1 110 ? -1.563 -14.07 -0.798 1 96.06 110 SER A C 1
ATOM 893 O O . SER A 1 110 ? -1.994 -13.625 0.269 1 96.06 110 SER A O 1
ATOM 895 N N . TYR A 1 111 ? -0.808 -15.125 -0.867 1 95.62 111 TYR A N 1
ATOM 896 C CA . TYR A 1 111 ? -0.457 -15.859 0.344 1 95.62 111 TYR A CA 1
ATOM 897 C C . TYR A 1 111 ? 0.736 -15.219 1.044 1 95.62 111 TYR A C 1
ATOM 899 O O . TYR A 1 111 ? 1.124 -15.641 2.135 1 95.62 111 TYR A O 1
ATOM 907 N N . LEU A 1 112 ? 1.328 -14.266 0.409 1 97.5 112 LEU A N 1
ATOM 908 C CA . LEU A 1 112 ? 2.365 -13.453 1.038 1 97.5 112 LEU A CA 1
ATOM 909 C C . LEU A 1 112 ? 1.748 -12.367 1.905 1 97.5 112 LEU A C 1
ATOM 911 O O . LEU A 1 112 ? 1.503 -11.25 1.43 1 97.5 112 LEU A O 1
ATOM 915 N N . THR A 1 113 ? 1.647 -12.594 3.186 1 96.31 113 THR A N 1
ATOM 916 C CA . THR A 1 113 ? 0.745 -11.797 4.008 1 96.31 113 THR A CA 1
ATOM 917 C C . THR A 1 113 ? 1.506 -10.68 4.719 1 96.31 113 THR A C 1
ATOM 919 O O . THR A 1 113 ? 0.901 -9.734 5.219 1 96.31 113 THR A O 1
ATOM 922 N N . THR A 1 114 ? 2.881 -10.75 4.789 1 96.44 114 THR A N 1
ATOM 923 C CA . THR A 1 114 ? 3.684 -9.703 5.41 1 96.44 114 THR A CA 1
ATOM 924 C C . THR A 1 114 ? 4.66 -9.102 4.402 1 96.44 114 THR A C 1
ATOM 926 O O . THR A 1 114 ? 4.91 -9.688 3.348 1 96.44 114 THR A O 1
ATOM 929 N N . ASN A 1 115 ? 5.172 -7.922 4.738 1 97.06 115 ASN A N 1
ATOM 930 C CA . ASN A 1 115 ? 6.207 -7.34 3.893 1 97.06 115 ASN A CA 1
ATOM 931 C C . ASN A 1 115 ? 7.449 -8.219 3.842 1 97.06 115 ASN A C 1
ATOM 933 O O . ASN A 1 115 ? 8.117 -8.297 2.809 1 97.06 115 ASN A O 1
ATOM 937 N N . GLU A 1 116 ? 7.738 -8.859 4.941 1 96.88 116 GLU A N 1
ATOM 938 C CA . GLU A 1 116 ? 8.852 -9.805 4.98 1 96.88 116 GLU A CA 1
ATOM 939 C C . GLU A 1 116 ? 8.633 -10.945 3.988 1 96.88 116 GLU A C 1
ATOM 941 O O . GLU A 1 116 ? 9.555 -11.32 3.262 1 96.88 116 GLU A O 1
ATOM 946 N N . ASP A 1 117 ? 7.387 -11.484 3.938 1 97.94 117 ASP A N 1
ATOM 947 C CA . ASP A 1 117 ? 7.059 -12.562 3.01 1 97.94 117 ASP A CA 1
ATOM 948 C C . ASP A 1 117 ? 7.383 -12.164 1.571 1 97.94 117 ASP A C 1
ATOM 950 O O . ASP A 1 117 ? 8 -12.938 0.834 1 97.94 117 ASP A O 1
ATOM 954 N N . ILE A 1 118 ? 6.914 -10.984 1.141 1 98.12 118 ILE A N 1
ATOM 955 C CA . ILE A 1 118 ? 7.086 -10.562 -0.244 1 98.12 118 ILE A CA 1
ATOM 956 C C . ILE A 1 118 ? 8.562 -10.273 -0.517 1 98.12 118 ILE A C 1
ATOM 958 O O . ILE A 1 118 ? 9.086 -10.648 -1.57 1 98.12 118 ILE A O 1
ATOM 962 N N . ASN A 1 119 ? 9.266 -9.625 0.41 1 98.06 119 ASN A N 1
ATOM 963 C CA . ASN A 1 119 ? 10.688 -9.352 0.235 1 98.06 119 ASN A CA 1
ATOM 964 C C . ASN A 1 119 ? 11.492 -10.641 0.111 1 98.06 119 ASN A C 1
ATOM 966 O O . ASN A 1 119 ? 12.352 -10.766 -0.76 1 98.06 119 ASN A O 1
ATOM 970 N N . GLU A 1 120 ? 11.211 -11.578 1.009 1 98.44 120 GLU A N 1
ATOM 971 C CA . GLU A 1 120 ? 11.898 -12.859 0.956 1 98.44 120 GLU A CA 1
ATOM 972 C C . GLU A 1 120 ? 11.617 -13.586 -0.359 1 98.44 120 GLU A C 1
ATOM 974 O O . GLU A 1 120 ? 12.516 -14.195 -0.94 1 98.44 120 GLU A O 1
ATOM 979 N N . THR A 1 121 ? 10.375 -13.57 -0.843 1 98.81 121 THR A N 1
ATOM 980 C CA . THR A 1 121 ? 10.008 -14.203 -2.105 1 98.81 121 THR A CA 1
ATOM 981 C C . THR A 1 121 ? 10.766 -13.57 -3.27 1 98.81 121 THR A C 1
ATOM 983 O O . THR A 1 121 ? 11.359 -14.266 -4.09 1 98.81 121 THR A O 1
ATOM 986 N N . LEU A 1 122 ? 10.758 -12.242 -3.316 1 98.69 122 LEU A N 1
ATOM 987 C CA . LEU A 1 122 ? 11.445 -11.555 -4.406 1 98.69 122 LEU A CA 1
ATOM 988 C C . LEU A 1 122 ? 12.945 -11.82 -4.359 1 98.69 122 LEU A C 1
ATOM 990 O O . LEU A 1 122 ? 13.594 -11.914 -5.406 1 98.69 122 LEU A O 1
ATOM 994 N N . ALA A 1 123 ? 13.477 -11.953 -3.152 1 98.44 123 ALA A N 1
ATOM 995 C CA . ALA A 1 123 ? 14.883 -12.344 -3.016 1 98.44 123 ALA A CA 1
ATOM 996 C C . ALA A 1 123 ? 15.125 -13.742 -3.574 1 98.44 123 ALA A C 1
ATOM 998 O O . ALA A 1 123 ? 16.109 -13.977 -4.277 1 98.44 123 ALA A O 1
ATOM 999 N N . SER A 1 124 ? 14.242 -14.656 -3.25 1 98.75 124 SER A N 1
ATOM 1000 C CA . SER A 1 124 ? 14.336 -16.016 -3.777 1 98.75 124 SER A CA 1
ATOM 1001 C C . SER A 1 124 ? 14.258 -16.031 -5.301 1 98.75 124 SER A C 1
ATOM 1003 O O . SER A 1 124 ? 15.023 -16.734 -5.961 1 98.75 124 SER A O 1
ATOM 1005 N N . LEU A 1 125 ? 13.312 -15.266 -5.863 1 98.88 125 LEU A N 1
ATOM 1006 C CA . LEU A 1 125 ? 13.211 -15.156 -7.316 1 98.88 125 LEU A CA 1
ATOM 1007 C C . LEU A 1 125 ? 14.492 -14.609 -7.918 1 98.88 125 LEU A C 1
ATOM 1009 O O . LEU A 1 125 ? 14.992 -15.133 -8.914 1 98.88 125 LEU A O 1
ATOM 1013 N N . PHE A 1 126 ? 14.969 -13.562 -7.266 1 98.62 126 PHE A N 1
ATOM 1014 C CA . PHE A 1 126 ? 16.188 -12.906 -7.73 1 98.62 126 PHE A CA 1
ATOM 1015 C C . PHE A 1 126 ? 17.344 -13.891 -7.801 1 98.62 126 PHE A C 1
ATOM 1017 O O . PHE A 1 126 ? 18.109 -13.898 -8.773 1 98.62 126 PHE A O 1
ATOM 1024 N N . ASN A 1 127 ? 17.453 -14.719 -6.844 1 98.25 127 ASN A N 1
ATOM 1025 C CA . ASN A 1 127 ? 18.562 -15.656 -6.727 1 98.25 127 ASN A CA 1
ATOM 1026 C C . ASN A 1 127 ? 18.406 -16.828 -7.699 1 98.25 127 ASN A C 1
ATOM 1028 O O . ASN A 1 127 ? 19.391 -17.516 -7.996 1 98.25 127 ASN A O 1
ATOM 1032 N N . ASN A 1 128 ? 17.234 -17.062 -8.234 1 98.69 128 ASN A N 1
ATOM 1033 C CA . ASN A 1 128 ? 17 -18.297 -8.992 1 98.69 128 ASN A CA 1
ATOM 1034 C C . ASN A 1 128 ? 16.656 -17.984 -10.453 1 98.69 128 ASN A C 1
ATOM 1036 O O . ASN A 1 128 ? 16.406 -18.906 -11.234 1 98.69 128 ASN A O 1
ATOM 1040 N N . ILE A 1 129 ? 16.578 -16.703 -10.789 1 98.69 129 ILE A N 1
ATOM 1041 C CA . ILE A 1 129 ? 16.312 -16.312 -12.164 1 98.69 129 ILE A CA 1
ATOM 1042 C C . ILE A 1 129 ? 17.594 -15.891 -12.859 1 98.69 129 ILE A C 1
ATOM 1044 O O . ILE A 1 129 ? 18.469 -15.281 -12.234 1 98.69 129 ILE A O 1
ATOM 1048 N N . SER A 1 130 ? 17.797 -16.25 -14.078 1 97.88 130 SER A N 1
ATOM 1049 C CA . SER A 1 130 ? 18.984 -15.852 -14.844 1 97.88 130 SER A CA 1
ATOM 1050 C C . SER A 1 130 ? 19.016 -14.344 -15.055 1 97.88 130 SER A C 1
ATOM 1052 O O . SER A 1 130 ? 18 -13.664 -14.906 1 97.88 130 SER A O 1
ATOM 1054 N N . ASP A 1 131 ? 20.094 -13.797 -15.422 1 95.94 131 ASP A N 1
ATOM 1055 C CA . ASP A 1 131 ? 20.297 -12.359 -15.547 1 95.94 131 ASP A CA 1
ATOM 1056 C C . ASP A 1 131 ? 19.375 -11.766 -16.609 1 95.94 131 ASP A C 1
ATOM 1058 O O . ASP A 1 131 ? 18.891 -10.641 -16.469 1 95.94 131 ASP A O 1
ATOM 1062 N N . GLU A 1 132 ? 19.094 -12.531 -17.609 1 95.38 132 GLU A N 1
ATOM 1063 C CA . GLU A 1 132 ? 18.266 -12.031 -18.703 1 95.38 132 GLU A CA 1
ATOM 1064 C C . GLU A 1 132 ? 16.844 -12.586 -18.594 1 95.38 132 GLU A C 1
ATOM 1066 O O . GLU A 1 132 ? 16.016 -12.367 -19.5 1 95.38 132 GLU A O 1
ATOM 1071 N N . GLY A 1 133 ? 16.594 -13.32 -17.531 1 98.31 133 GLY A N 1
ATOM 1072 C CA . GLY A 1 133 ? 15.297 -13.953 -17.375 1 98.31 133 GLY A CA 1
ATOM 1073 C C . GLY A 1 133 ? 14.219 -12.992 -16.906 1 98.31 133 GLY A C 1
ATOM 1074 O O . GLY A 1 133 ? 14.5 -11.828 -16.609 1 98.31 133 GLY A O 1
ATOM 1075 N N . ILE A 1 134 ? 12.969 -13.461 -16.906 1 98.81 134 ILE A N 1
ATOM 1076 C CA . ILE A 1 134 ? 11.852 -12.625 -16.484 1 98.81 134 ILE A CA 1
ATOM 1077 C C . ILE A 1 134 ? 11.086 -13.312 -15.367 1 98.81 134 ILE A C 1
ATOM 1079 O O . ILE A 1 134 ? 11.07 -14.539 -15.273 1 98.81 134 ILE A O 1
ATOM 1083 N N . ILE A 1 135 ? 10.531 -12.539 -14.516 1 98.88 135 ILE A N 1
ATOM 1084 C CA . ILE A 1 135 ? 9.492 -13 -13.609 1 98.88 135 ILE A CA 1
ATOM 1085 C C . ILE A 1 135 ? 8.141 -12.43 -14.031 1 98.88 135 ILE A C 1
ATOM 1087 O O . ILE A 1 135 ? 8.07 -11.305 -14.539 1 98.88 135 ILE A O 1
ATOM 1091 N N . ALA A 1 136 ? 7.113 -13.156 -13.938 1 98.75 136 ALA A N 1
ATOM 1092 C CA . ALA A 1 136 ? 5.75 -12.734 -14.242 1 98.75 136 ALA A CA 1
ATOM 1093 C C . ALA A 1 136 ? 4.773 -13.258 -13.188 1 98.75 136 ALA A C 1
ATOM 1095 O O . ALA A 1 136 ? 4.715 -14.461 -12.93 1 98.75 136 ALA A O 1
ATOM 1096 N N . PHE A 1 137 ? 4.055 -12.383 -12.578 1 98.31 137 PHE A N 1
ATOM 1097 C CA . PHE A 1 137 ? 3.133 -12.844 -11.547 1 98.31 137 PHE A CA 1
ATOM 1098 C C . PHE A 1 137 ? 1.908 -11.938 -11.469 1 98.31 137 PHE A C 1
ATOM 1100 O O . PHE A 1 137 ? 1.965 -10.773 -11.867 1 98.31 137 PHE A O 1
ATOM 1107 N N . ASP A 1 138 ? 0.865 -12.477 -11.039 1 96.69 138 ASP A N 1
ATOM 1108 C CA . ASP A 1 138 ? -0.358 -11.703 -10.852 1 96.69 138 ASP A CA 1
ATOM 1109 C C . ASP A 1 138 ? -0.611 -11.43 -9.375 1 96.69 138 ASP A C 1
ATOM 1111 O O . ASP A 1 138 ? 0.021 -12.039 -8.508 1 96.69 138 ASP A O 1
ATOM 1115 N N . PHE A 1 139 ? -1.384 -10.445 -9.109 1 96.62 139 PHE A N 1
ATOM 1116 C CA . PHE A 1 139 ? -1.896 -10.172 -7.77 1 96.62 139 PHE A CA 1
ATOM 1117 C C . PHE A 1 139 ? -3.287 -9.555 -7.836 1 96.62 139 PHE A C 1
ATOM 1119 O O . PHE A 1 139 ? -3.639 -8.914 -8.828 1 96.62 139 PHE A O 1
ATOM 1126 N N . ILE A 1 140 ? -4.07 -9.844 -6.805 1 95.19 140 ILE A N 1
ATOM 1127 C CA . ILE A 1 140 ? -5.379 -9.211 -6.691 1 95.19 140 ILE A CA 1
ATOM 1128 C C . ILE A 1 140 ? -5.211 -7.73 -6.363 1 95.19 140 ILE A C 1
ATOM 1130 O O . ILE A 1 140 ? -4.555 -7.379 -5.379 1 95.19 140 ILE A O 1
ATOM 1134 N N . ASP A 1 141 ? -5.805 -6.891 -7.203 1 96.5 141 ASP A N 1
ATOM 1135 C CA . ASP A 1 141 ? -5.707 -5.449 -7.004 1 96.5 141 ASP A CA 1
ATOM 1136 C C . ASP A 1 141 ? -6.602 -4.992 -5.852 1 96.5 141 ASP A C 1
ATOM 1138 O O . ASP A 1 141 ? -7.828 -5.051 -5.953 1 96.5 141 ASP A O 1
ATOM 1142 N N . ALA A 1 142 ? -6.031 -4.461 -4.848 1 96.62 142 ALA A N 1
ATOM 1143 C CA . ALA A 1 142 ? -6.773 -4.074 -3.65 1 96.62 142 ALA A CA 1
ATOM 1144 C C . ALA A 1 142 ? -7.777 -2.973 -3.959 1 96.62 142 ALA A C 1
ATOM 1146 O O . ALA A 1 142 ? -8.898 -2.984 -3.447 1 96.62 142 ALA A O 1
ATOM 1147 N N . ASN A 1 143 ? -7.445 -1.974 -4.742 1 96.69 143 ASN A N 1
ATOM 1148 C CA . ASN A 1 143 ? -8.266 -0.797 -5.016 1 96.69 143 ASN A CA 1
ATOM 1149 C C . ASN A 1 143 ? -9.539 -1.161 -5.766 1 96.69 143 ASN A C 1
ATOM 1151 O O . ASN A 1 143 ? -10.547 -0.458 -5.668 1 96.69 143 ASN A O 1
ATOM 1155 N N . ARG A 1 144 ? -9.523 -2.221 -6.461 1 94.75 144 ARG A N 1
ATOM 1156 C CA . ARG A 1 144 ? -10.719 -2.662 -7.184 1 94.75 144 ARG A CA 1
ATOM 1157 C C . ARG A 1 144 ? -11.43 -3.777 -6.43 1 94.75 144 ARG A C 1
ATOM 1159 O O . ARG A 1 144 ? -12.664 -3.824 -6.406 1 94.75 144 ARG A O 1
ATOM 1166 N N . PHE A 1 145 ? -10.695 -4.625 -5.77 1 94.12 145 PHE A N 1
ATOM 1167 C CA . PHE A 1 145 ? -11.273 -5.809 -5.145 1 94.12 145 PHE A CA 1
ATOM 1168 C C . PHE A 1 145 ? -12.031 -5.438 -3.877 1 94.12 145 PHE A C 1
ATOM 1170 O O . PHE A 1 145 ? -13.141 -5.918 -3.648 1 94.12 145 PHE A O 1
ATOM 1177 N N . ILE A 1 146 ? -11.477 -4.629 -3.033 1 93.62 146 ILE A N 1
ATOM 1178 C CA . ILE A 1 146 ? -12.07 -4.309 -1.743 1 93.62 146 ILE A CA 1
ATOM 1179 C C . ILE A 1 146 ? -13.414 -3.607 -1.956 1 93.62 146 ILE A C 1
ATOM 1181 O O . ILE A 1 146 ? -14.43 -4.004 -1.375 1 93.62 146 ILE A O 1
ATOM 1185 N N . PRO A 1 147 ? -13.477 -2.523 -2.828 1 92.88 147 PRO A N 1
ATOM 1186 C CA . PRO A 1 147 ? -14.805 -1.965 -3.111 1 92.88 147 PRO A CA 1
ATOM 1187 C C . PRO A 1 147 ? -15.781 -3.01 -3.639 1 92.88 147 PRO A C 1
ATOM 1189 O O . PRO A 1 147 ? -16.969 -2.98 -3.295 1 92.88 147 PRO A O 1
ATOM 1192 N N . TYR A 1 148 ? -15.312 -3.959 -4.461 1 90.88 148 TYR A N 1
ATOM 1193 C CA . TYR A 1 148 ? -16.156 -4.992 -5.035 1 90.88 148 TYR A CA 1
ATOM 1194 C C . TYR A 1 148 ? -16.75 -5.879 -3.945 1 90.88 148 TYR A C 1
ATOM 1196 O O . TYR A 1 148 ? -17.969 -6.121 -3.928 1 90.88 148 TYR A O 1
ATOM 1204 N N . ILE A 1 149 ? -15.953 -6.332 -3.059 1 90.31 149 ILE A N 1
ATOM 1205 C CA . ILE A 1 149 ? -16.438 -7.289 -2.07 1 90.31 149 ILE A CA 1
ATOM 1206 C C . ILE A 1 149 ? -17.281 -6.562 -1.024 1 90.31 149 ILE A C 1
ATOM 1208 O O . ILE A 1 149 ? -18.094 -7.184 -0.33 1 90.31 149 ILE A O 1
ATOM 1212 N N . ASN A 1 150 ? -16.969 -5.285 -0.802 1 88.31 150 ASN A N 1
ATOM 1213 C CA . ASN A 1 150 ? -17.828 -4.5 0.083 1 88.31 150 ASN A CA 1
ATOM 1214 C C . ASN A 1 150 ? -19.266 -4.426 -0.44 1 88.31 150 ASN A C 1
ATOM 1216 O O . ASN A 1 150 ? -20.203 -4.348 0.344 1 88.31 150 ASN A O 1
ATOM 1220 N N . LYS A 1 151 ? -19.406 -4.48 -1.736 1 88.06 151 LYS A N 1
ATOM 1221 C CA . LYS A 1 151 ? -20.719 -4.391 -2.365 1 88.06 151 LYS A CA 1
ATOM 1222 C C . LYS A 1 151 ? -21.312 -5.781 -2.596 1 88.06 151 LYS A C 1
ATOM 1224 O O . LYS A 1 151 ? -22.516 -5.918 -2.814 1 88.06 151 LYS A O 1
ATOM 1229 N N . ASN A 1 152 ? -20.391 -6.801 -2.66 1 83.06 152 ASN A N 1
ATOM 1230 C CA . ASN A 1 152 ? -20.781 -8.172 -2.961 1 83.06 152 ASN A CA 1
ATOM 1231 C C . ASN A 1 152 ? -20.266 -9.148 -1.916 1 83.06 152 ASN A C 1
ATOM 1233 O O . ASN A 1 152 ? -19.328 -9.922 -2.191 1 83.06 152 ASN A O 1
ATOM 1237 N N . GLN A 1 153 ? -20.875 -9.266 -0.824 1 73.69 153 GLN A N 1
ATOM 1238 C CA . GLN A 1 153 ? -20.297 -10.047 0.261 1 73.69 153 GLN A CA 1
ATOM 1239 C C . GLN A 1 153 ? -20.453 -11.539 0.012 1 73.69 153 GLN A C 1
ATOM 1241 O O . GLN A 1 153 ? -19.594 -12.336 0.408 1 73.69 153 GLN A O 1
ATOM 1246 N N . LYS A 1 154 ? -21.594 -11.945 -0.583 1 82.38 154 LYS A N 1
ATOM 1247 C CA . LYS A 1 154 ? -21.859 -13.359 -0.822 1 82.38 154 LYS A CA 1
ATOM 1248 C C . LYS A 1 154 ? -21.656 -13.719 -2.291 1 82.38 154 LYS A C 1
ATOM 1250 O O . LYS A 1 154 ? -22.188 -13.062 -3.18 1 82.38 154 LYS A O 1
ATOM 1255 N N . ILE A 1 155 ? -20.734 -14.672 -2.479 1 81.94 155 ILE A N 1
ATOM 1256 C CA . ILE A 1 155 ? -20.453 -15.156 -3.828 1 81.94 155 ILE A CA 1
ATOM 1257 C C . ILE A 1 155 ? -20.812 -16.641 -3.934 1 81.94 155 ILE A C 1
ATOM 1259 O O . ILE A 1 155 ? -20.391 -17.438 -3.102 1 81.94 155 ILE A O 1
ATOM 1263 N N . ILE A 1 156 ? -21.625 -16.953 -4.871 1 84.06 156 ILE A N 1
ATOM 1264 C CA . ILE A 1 156 ? -22.047 -18.328 -5.074 1 84.06 156 ILE A CA 1
ATOM 1265 C C . ILE A 1 156 ? -21.5 -18.844 -6.398 1 84.06 156 ILE A C 1
ATOM 1267 O O . ILE A 1 156 ? -21.594 -18.172 -7.426 1 84.06 156 ILE A O 1
ATOM 1271 N N . HIS A 1 157 ? -20.781 -19.969 -6.289 1 80.94 157 HIS A N 1
ATOM 1272 C CA . HIS A 1 157 ? -20.312 -20.688 -7.469 1 80.94 157 HIS A CA 1
ATOM 1273 C C . HIS A 1 157 ? -20.938 -22.062 -7.578 1 80.94 157 HIS A C 1
ATOM 1275 O O . HIS A 1 157 ? -21.125 -22.75 -6.57 1 80.94 157 HIS A O 1
ATOM 1281 N N . GLN A 1 158 ? -21.344 -22.375 -8.766 1 80.5 158 GLN A N 1
ATOM 1282 C CA . GLN A 1 158 ? -21.922 -23.703 -9.008 1 80.5 158 GLN A CA 1
ATOM 1283 C C . GLN A 1 158 ? -21.125 -24.469 -10.055 1 80.5 158 GLN A C 1
ATOM 1285 O O . GLN A 1 158 ? -20.578 -23.875 -10.992 1 80.5 158 GLN A O 1
ATOM 1290 N N . ALA A 1 159 ? -20.938 -25.75 -9.742 1 76.38 159 ALA A N 1
ATOM 1291 C CA . ALA A 1 159 ? -20.25 -26.625 -10.695 1 76.38 159 ALA A CA 1
ATOM 1292 C C . ALA A 1 159 ? -20.859 -28.031 -10.68 1 76.38 159 ALA A C 1
ATOM 1294 O O . ALA A 1 159 ? -21.531 -28.422 -9.711 1 76.38 159 ALA A O 1
ATOM 1295 N N . GLN A 1 160 ? -20.75 -28.656 -11.828 1 77.5 160 GLN A N 1
ATOM 1296 C CA . GLN A 1 160 ? -21.172 -30.047 -11.922 1 77.5 160 GLN A CA 1
ATOM 1297 C C . GLN A 1 160 ? -19.984 -30.984 -12.109 1 77.5 160 GLN A C 1
ATOM 1299 O O . GLN A 1 160 ? -19.062 -30.672 -12.875 1 77.5 160 GLN A O 1
ATOM 1304 N N . HIS A 1 161 ? -19.891 -32.062 -11.289 1 73.75 161 HIS A N 1
ATOM 1305 C CA . HIS A 1 161 ? -18.828 -33.062 -11.398 1 73.75 161 HIS A CA 1
ATOM 1306 C C . HIS A 1 161 ? -19.375 -34.469 -11.141 1 73.75 161 HIS A C 1
ATOM 1308 O O . HIS A 1 161 ? -19.984 -34.719 -10.102 1 73.75 161 HIS A O 1
ATOM 1314 N N . GLU A 1 162 ? -19.078 -35.312 -12.141 1 76.75 162 GLU A N 1
ATOM 1315 C CA . GLU A 1 162 ? -19.5 -36.688 -12.062 1 76.75 162 GLU A CA 1
ATOM 1316 C C . GLU A 1 162 ? -21 -36.812 -11.742 1 76.75 162 GLU A C 1
ATOM 1318 O O . GLU A 1 162 ? -21.406 -37.562 -10.875 1 76.75 162 GLU A O 1
ATOM 1323 N N . GLY A 1 163 ? -21.734 -35.938 -12.352 1 77.56 163 GLY A N 1
ATOM 1324 C CA . GLY A 1 163 ? -23.188 -36 -12.266 1 77.56 163 GLY A CA 1
ATOM 1325 C C . GLY A 1 163 ? -23.75 -35.375 -11.008 1 77.56 163 GLY A C 1
ATOM 1326 O O . GLY A 1 163 ? -24.953 -35.406 -10.766 1 77.56 163 GLY A O 1
ATOM 1327 N N . ILE A 1 164 ? -22.891 -34.906 -10.203 1 81.94 164 ILE A N 1
ATOM 1328 C CA . ILE A 1 164 ? -23.297 -34.281 -8.961 1 81.94 164 ILE A CA 1
ATOM 1329 C C . ILE A 1 164 ? -23.141 -32.75 -9.078 1 81.94 164 ILE A C 1
ATOM 1331 O O . ILE A 1 164 ? -22.125 -32.281 -9.609 1 81.94 164 ILE A O 1
ATOM 1335 N N . ASN A 1 165 ? -24.172 -32.062 -8.641 1 85.94 165 ASN A N 1
ATOM 1336 C CA . ASN A 1 165 ? -24.094 -30.609 -8.594 1 85.94 165 ASN A CA 1
ATOM 1337 C C . ASN A 1 165 ? -23.469 -30.109 -7.293 1 85.94 165 ASN A C 1
ATOM 1339 O O . ASN A 1 165 ? -23.891 -30.531 -6.207 1 85.94 165 ASN A O 1
ATOM 1343 N N . TYR A 1 166 ? -22.5 -29.297 -7.43 1 83.31 166 TYR A N 1
ATOM 1344 C CA . TYR A 1 166 ? -21.844 -28.719 -6.27 1 83.31 166 TYR A CA 1
ATOM 1345 C C . TYR A 1 166 ? -22.062 -27.203 -6.211 1 83.31 166 TYR A C 1
ATOM 1347 O O . TYR A 1 166 ? -22.172 -26.547 -7.25 1 83.31 166 TYR A O 1
ATOM 1355 N N . THR A 1 167 ? -22.172 -26.672 -5.066 1 85.31 167 THR A N 1
ATOM 1356 C CA . THR A 1 167 ? -22.281 -25.234 -4.855 1 85.31 167 THR A CA 1
ATOM 1357 C C . THR A 1 167 ? -21.281 -24.766 -3.799 1 85.31 167 THR A C 1
ATOM 1359 O O . THR A 1 167 ? -21.094 -25.422 -2.775 1 85.31 167 THR A O 1
ATOM 1362 N N . ARG A 1 168 ? -20.625 -23.719 -4.137 1 85.62 168 ARG A N 1
ATOM 1363 C CA . ARG A 1 168 ? -19.781 -23.062 -3.141 1 85.62 168 ARG A CA 1
ATOM 1364 C C . ARG A 1 168 ? -20.359 -21.688 -2.768 1 85.62 168 ARG A C 1
ATOM 1366 O O . ARG A 1 168 ? -20.641 -20.875 -3.643 1 85.62 168 ARG A O 1
ATOM 1373 N N . GLU A 1 169 ? -20.594 -21.438 -1.527 1 88.56 169 GLU A N 1
ATOM 1374 C CA . GLU A 1 169 ? -20.969 -20.125 -0.987 1 88.56 169 GLU A CA 1
ATOM 1375 C C . GLU A 1 169 ? -19.828 -19.5 -0.2 1 88.56 169 GLU A C 1
ATOM 1377 O O . GLU A 1 169 ? -19.297 -20.109 0.74 1 88.56 169 GLU A O 1
ATOM 1382 N N . SER A 1 170 ? -19.469 -18.438 -0.729 1 88.5 170 SER A N 1
ATOM 1383 C CA . SER A 1 170 ? -18.328 -17.844 -0.0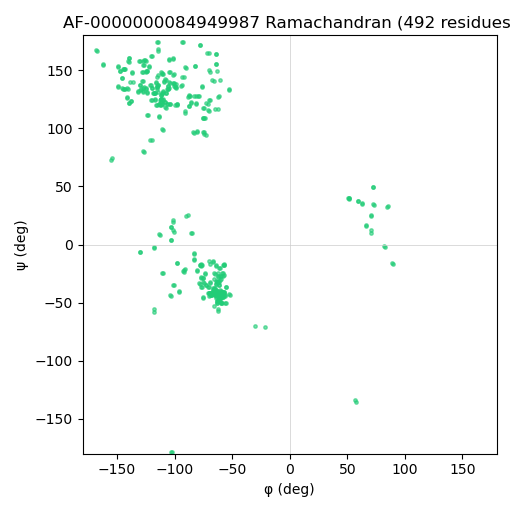59 1 88.5 170 SER A CA 1
ATOM 1384 C C . SER A 1 170 ? -18.594 -16.391 0.326 1 88.5 170 SER A C 1
ATOM 1386 O O . SER A 1 170 ? -19.531 -15.773 -0.185 1 88.5 170 SER A O 1
ATOM 1388 N N . HIS A 1 171 ? -17.875 -15.969 1.362 1 91.38 171 HIS A N 1
ATOM 1389 C CA . HIS A 1 171 ? -17.938 -14.609 1.897 1 91.38 171 HIS A CA 1
ATOM 1390 C C . HIS A 1 171 ? -16.531 -14.016 2.062 1 91.38 171 HIS A C 1
ATOM 1392 O O . HIS A 1 171 ? -15.594 -14.727 2.434 1 91.38 171 HIS A O 1
ATOM 1398 N N . TRP A 1 172 ? -16.5 -12.812 1.676 1 90.94 172 TRP A N 1
ATOM 1399 C CA . TRP A 1 172 ? -15.25 -12.078 1.812 1 90.94 172 TRP A CA 1
ATOM 1400 C C . TRP A 1 172 ? -15.406 -10.906 2.777 1 90.94 172 TRP A C 1
ATOM 1402 O O . TRP A 1 172 ? -16.422 -10.203 2.752 1 90.94 172 TRP A O 1
ATOM 1412 N N . GLU A 1 173 ? -14.359 -10.641 3.672 1 92.19 173 GLU A N 1
ATOM 1413 C CA . GLU A 1 173 ? -14.359 -9.508 4.594 1 92.19 173 GLU A CA 1
ATOM 1414 C C . GLU A 1 173 ? -12.953 -8.953 4.797 1 92.19 173 GLU A C 1
ATOM 1416 O O . GLU A 1 173 ? -12 -9.719 4.965 1 92.19 173 GLU A O 1
ATOM 1421 N N . THR A 1 174 ? -12.875 -7.652 4.742 1 91.06 174 THR A N 1
ATOM 1422 C CA . THR A 1 174 ? -11.594 -7.027 5.047 1 91.06 174 THR A CA 1
ATOM 1423 C C . THR A 1 174 ? -11.266 -7.164 6.531 1 91.06 174 THR A C 1
ATOM 1425 O O . THR A 1 174 ? -12.172 -7.199 7.371 1 91.06 174 THR A O 1
ATOM 1428 N N . THR A 1 175 ? -9.953 -7.227 6.828 1 91.81 175 THR A N 1
ATOM 1429 C CA . THR A 1 175 ? -9.508 -7.324 8.211 1 91.81 175 THR A CA 1
ATOM 1430 C C . THR A 1 175 ? -8.977 -5.977 8.703 1 91.81 175 THR A C 1
ATOM 1432 O O . THR A 1 175 ? -8.977 -4.996 7.957 1 91.81 175 THR A O 1
ATOM 1435 N N . THR A 1 176 ? -8.492 -5.926 10.008 1 83.5 176 THR A N 1
ATOM 1436 C CA . THR A 1 176 ? -7.934 -4.711 10.586 1 83.5 176 THR A CA 1
ATOM 1437 C C . THR A 1 176 ? -6.41 -4.754 10.578 1 83.5 176 THR A C 1
ATOM 1439 O O . THR A 1 176 ? -5.758 -4.012 11.312 1 83.5 176 THR A O 1
ATOM 1442 N N . ALA A 1 177 ? -5.82 -5.535 9.773 1 83.44 177 ALA A N 1
ATOM 1443 C CA . ALA A 1 177 ? -4.371 -5.711 9.695 1 83.44 177 ALA A CA 1
ATOM 1444 C C . ALA A 1 177 ? -3.703 -4.48 9.086 1 83.44 177 ALA A C 1
ATOM 1446 O O . ALA A 1 177 ? -4.375 -3.621 8.508 1 83.44 177 ALA A O 1
ATOM 1447 N N . ASP A 1 178 ? -2.387 -4.348 9.219 1 88.94 178 ASP A N 1
ATOM 1448 C CA . ASP A 1 178 ? -1.645 -3.203 8.695 1 88.94 178 ASP A CA 1
ATOM 1449 C C . ASP A 1 178 ? -1.452 -3.318 7.184 1 88.94 178 ASP A C 1
ATOM 1451 O O . ASP A 1 178 ? -1.104 -2.338 6.523 1 88.94 178 ASP A O 1
ATOM 1455 N N . ASN A 1 179 ? -1.618 -4.508 6.711 1 92.56 179 ASN A N 1
ATOM 1456 C CA . ASN A 1 179 ? -1.729 -4.727 5.273 1 92.56 179 ASN A CA 1
ATOM 1457 C C . ASN A 1 179 ? -3.18 -4.93 4.848 1 92.56 179 ASN A C 1
ATOM 1459 O O . ASN A 1 179 ? -4.059 -5.117 5.691 1 92.56 179 ASN A O 1
ATOM 1463 N N . PHE A 1 180 ? -3.432 -4.73 3.578 1 95.69 180 PHE A N 1
ATOM 1464 C CA . PHE A 1 180 ? -4.781 -4.992 3.09 1 95.69 180 PHE A CA 1
ATOM 1465 C C . PHE A 1 180 ? -5.035 -6.488 2.98 1 95.69 180 PHE A C 1
ATOM 1467 O O . PHE A 1 180 ? -4.691 -7.109 1.973 1 95.69 180 PHE A O 1
ATOM 1474 N N . MET A 1 181 ? -5.668 -6.996 4.027 1 95.88 181 MET A N 1
ATOM 1475 C CA . MET A 1 181 ? -5.98 -8.422 4.141 1 95.88 181 MET A CA 1
ATOM 1476 C C . MET A 1 181 ? -7.484 -8.656 4.031 1 95.88 181 MET A C 1
ATOM 1478 O O . MET A 1 181 ? -8.281 -7.82 4.465 1 95.88 181 MET A O 1
ATOM 1482 N N . VAL A 1 182 ? -7.84 -9.797 3.475 1 94.19 182 VAL A N 1
ATOM 1483 C CA . VAL A 1 182 ? -9.234 -10.195 3.326 1 94.19 182 VAL A CA 1
ATOM 1484 C C . VAL A 1 182 ? -9.414 -11.641 3.807 1 94.19 182 VAL A C 1
ATOM 1486 O O . VAL A 1 182 ? -8.609 -12.516 3.469 1 94.19 182 VAL A O 1
ATOM 1489 N N . ASP A 1 183 ? -10.398 -11.812 4.621 1 93.81 183 ASP A N 1
ATOM 1490 C CA . ASP A 1 183 ? -10.812 -13.156 5.031 1 93.81 183 ASP A CA 1
ATOM 1491 C C . ASP A 1 183 ? -11.82 -13.742 4.047 1 93.81 183 ASP A C 1
ATOM 1493 O O . ASP A 1 183 ? -12.805 -13.086 3.693 1 93.81 183 ASP A O 1
ATOM 1497 N N . TRP A 1 184 ? -11.508 -14.883 3.621 1 90.56 184 TRP A N 1
ATOM 1498 C CA . TRP A 1 184 ? -12.398 -15.641 2.754 1 90.56 184 TRP A CA 1
ATOM 1499 C C . TRP A 1 184 ? -12.953 -16.859 3.477 1 90.56 184 TRP A C 1
ATOM 1501 O O . TRP A 1 184 ? -12.188 -17.656 4.051 1 90.56 184 TRP A O 1
ATOM 1511 N N . THR A 1 185 ? -14.234 -16.953 3.596 1 91.62 185 THR A N 1
ATOM 1512 C CA . THR A 1 185 ? -14.906 -18.125 4.121 1 91.62 185 THR A CA 1
ATOM 1513 C C . THR A 1 185 ? -15.766 -18.781 3.041 1 91.62 185 THR A C 1
ATOM 1515 O O . THR A 1 185 ? -16.406 -18.094 2.25 1 91.62 185 THR A O 1
ATOM 1518 N N . ALA A 1 186 ? -15.68 -20.109 2.959 1 87.81 186 ALA A N 1
ATOM 1519 C CA . ALA A 1 186 ? -16.438 -20.812 1.937 1 87.81 186 ALA A CA 1
ATOM 1520 C C . ALA A 1 186 ? -17.062 -22.094 2.504 1 87.81 186 ALA A C 1
ATOM 1522 O O . ALA A 1 186 ? -16.469 -22.766 3.346 1 87.81 186 ALA A O 1
ATOM 1523 N N . LYS A 1 187 ? -18.266 -22.375 2.113 1 87.88 187 LYS A N 1
ATOM 1524 C CA . LYS A 1 187 ? -18.984 -23.625 2.377 1 87.88 187 LYS A CA 1
ATOM 1525 C C . LYS A 1 187 ? -19.312 -24.344 1.077 1 87.88 187 LYS A C 1
ATOM 1527 O O . LYS A 1 187 ? -19.734 -23.719 0.097 1 87.88 187 LYS A O 1
ATOM 1532 N N . TYR A 1 188 ? -19 -25.531 1.078 1 85.31 188 TYR A N 1
ATOM 1533 C CA . TYR A 1 188 ? -19.25 -26.359 -0.096 1 85.31 188 TYR A CA 1
ATOM 1534 C C . TYR A 1 188 ? -20.406 -27.312 0.152 1 85.31 188 TYR A C 1
ATOM 1536 O O . TYR A 1 188 ? -20.469 -27.984 1.188 1 85.31 188 TYR A O 1
ATOM 1544 N N . TYR A 1 189 ? -21.297 -27.375 -0.808 1 87.38 189 TYR A N 1
ATOM 1545 C CA . TYR A 1 189 ? -22.484 -28.203 -0.694 1 87.38 189 TYR A CA 1
ATOM 1546 C C . TYR A 1 189 ? -22.641 -29.109 -1.903 1 87.38 189 TYR A C 1
ATOM 1548 O O . TYR A 1 189 ? -22.141 -28.797 -2.99 1 87.38 189 TYR A O 1
ATOM 1556 N N . THR A 1 190 ? -23.234 -30.297 -1.641 1 87.5 190 THR A N 1
ATOM 1557 C CA . THR A 1 190 ? -23.781 -31.094 -2.725 1 87.5 190 THR A CA 1
ATOM 1558 C C . THR A 1 190 ? -25.297 -30.922 -2.805 1 87.5 190 THR A C 1
ATOM 1560 O O . THR A 1 190 ? -25.953 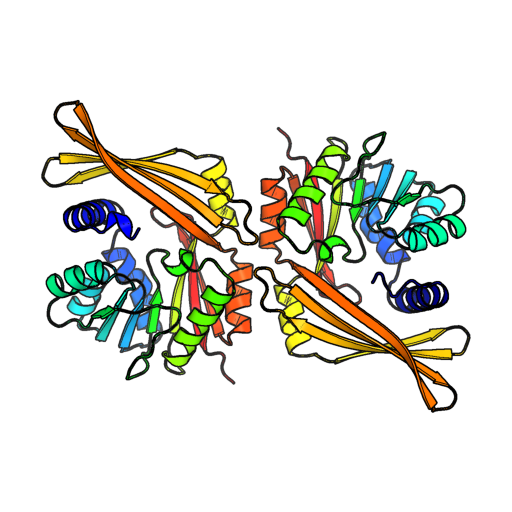-30.688 -1.791 1 87.5 190 THR A O 1
ATOM 1563 N N . ASN A 1 191 ? -25.672 -30.781 -3.99 1 85.88 191 ASN A N 1
ATOM 1564 C CA . ASN A 1 191 ? -27.109 -30.812 -4.219 1 85.88 191 ASN A CA 1
ATOM 1565 C C . ASN A 1 191 ? -27.531 -32.062 -4.977 1 85.88 191 ASN A C 1
ATOM 1567 O O . ASN A 1 191 ? -27.297 -32.188 -6.18 1 85.88 191 ASN A O 1
ATOM 1571 N N . LEU A 1 192 ? -28 -33 -4.262 1 82.69 192 LEU A N 1
ATOM 1572 C CA . LEU A 1 192 ? -28.516 -34.219 -4.844 1 82.69 192 LEU A CA 1
ATOM 1573 C C . LEU A 1 192 ? -30.016 -34.344 -4.621 1 82.69 192 LEU A C 1
ATOM 1575 O O . LEU A 1 192 ? -30.469 -34.438 -3.48 1 82.69 192 LEU A O 1
ATOM 1579 N N . ASN A 1 193 ? -30.797 -34.438 -5.758 1 81.44 193 ASN A N 1
ATOM 1580 C CA . ASN A 1 193 ? -32.25 -34.625 -5.742 1 81.44 193 ASN A CA 1
ATOM 1581 C C . ASN A 1 193 ? -32.906 -33.594 -4.832 1 81.44 193 ASN A C 1
ATOM 1583 O O . ASN A 1 193 ? -33.75 -33.938 -3.998 1 81.44 193 ASN A O 1
ATOM 1587 N N . GLY A 1 194 ? -32.438 -32.312 -4.852 1 77.25 194 GLY A N 1
ATOM 1588 C CA . GLY A 1 194 ? -33.094 -31.234 -4.117 1 77.25 194 GLY A CA 1
ATOM 1589 C C . GLY A 1 194 ? -32.562 -31.094 -2.699 1 77.25 194 GLY A C 1
ATOM 1590 O O . GLY A 1 194 ? -32.938 -30.156 -1.988 1 77.25 194 GLY A O 1
ATOM 1591 N N . LYS A 1 195 ? -31.859 -32.125 -2.193 1 83.38 195 LYS A N 1
ATOM 1592 C CA . LYS A 1 195 ? -31.297 -32.062 -0.844 1 83.38 195 LYS A CA 1
ATOM 1593 C C . LYS A 1 195 ? -29.922 -31.438 -0.849 1 83.38 195 LYS A C 1
ATOM 1595 O O . LYS A 1 195 ? -29.016 -31.906 -1.538 1 83.38 195 LYS A O 1
ATOM 1600 N N . LYS A 1 196 ? -29.719 -30.344 -0.181 1 89 196 LYS A N 1
ATOM 1601 C CA . LYS A 1 196 ? -28.453 -29.641 -0.022 1 89 196 LYS A CA 1
ATOM 1602 C C . LYS A 1 196 ? -27.703 -30.125 1.212 1 89 196 LYS A C 1
ATOM 1604 O O . LYS A 1 196 ? -28.219 -30.047 2.33 1 89 196 LYS A O 1
ATOM 1609 N N . ASP A 1 197 ? -26.438 -30.797 0.99 1 90.44 197 ASP A N 1
ATOM 1610 C CA . ASP A 1 197 ? -25.625 -31.297 2.098 1 90.44 197 ASP A CA 1
ATOM 1611 C C . ASP A 1 197 ? -24.281 -30.594 2.176 1 90.44 197 ASP A C 1
ATOM 1613 O O . ASP A 1 197 ? -23.578 -30.469 1.17 1 90.44 197 ASP A O 1
ATOM 1617 N N . LEU A 1 198 ? -23.969 -30.141 3.354 1 88.81 198 LEU A N 1
ATOM 1618 C CA . LEU A 1 198 ? -22.656 -29.547 3.582 1 88.81 198 LEU A CA 1
ATOM 1619 C C . LEU A 1 198 ? -21.562 -30.609 3.561 1 88.81 198 LEU A C 1
ATOM 1621 O O . LEU A 1 198 ? -21.641 -31.594 4.293 1 88.81 198 LEU A O 1
ATOM 1625 N N . ILE A 1 199 ? -20.656 -30.438 2.684 1 82.44 199 ILE A N 1
ATOM 1626 C CA . ILE A 1 199 ? -19.641 -31.484 2.574 1 82.44 199 ILE A CA 1
ATOM 1627 C C . ILE A 1 199 ? -18.297 -30.969 3.08 1 82.44 199 ILE A C 1
ATOM 1629 O O . ILE A 1 199 ? -17.406 -31.75 3.422 1 82.44 199 ILE A O 1
ATOM 1633 N N . ALA A 1 200 ? -18.109 -29.594 3.039 1 83 200 ALA A N 1
ATOM 1634 C CA . ALA A 1 200 ? -16.844 -29.031 3.525 1 83 200 ALA A CA 1
ATOM 1635 C C . ALA A 1 200 ? -16.984 -27.547 3.814 1 83 200 ALA A C 1
ATOM 1637 O O . ALA A 1 200 ? -17.906 -26.891 3.318 1 83 200 ALA A O 1
ATOM 1638 N N . ASP A 1 201 ? -16.188 -27 4.672 1 88.5 201 ASP A N 1
ATOM 1639 C CA . ASP A 1 201 ? -15.984 -25.578 4.875 1 88.5 201 ASP A CA 1
ATOM 1640 C C . ASP A 1 201 ? -14.508 -25.203 4.738 1 88.5 201 ASP A C 1
ATOM 1642 O O . ASP A 1 201 ? -13.633 -26.062 4.883 1 88.5 201 ASP A O 1
ATOM 1646 N N . ASP A 1 202 ? -14.297 -24.062 4.305 1 85.69 202 ASP A N 1
ATOM 1647 C CA . ASP A 1 202 ? -12.93 -23.594 4.078 1 85.69 202 ASP A CA 1
ATOM 1648 C C . ASP A 1 202 ? -12.75 -22.156 4.57 1 85.69 202 ASP A C 1
ATOM 1650 O O . ASP A 1 202 ? -13.727 -21.406 4.688 1 85.69 202 ASP A O 1
ATOM 1654 N N . PHE A 1 203 ? -11.578 -21.844 5.027 1 90.69 203 PHE A N 1
ATOM 1655 C CA . PHE A 1 203 ? -11.219 -20.5 5.492 1 90.69 203 PHE A CA 1
ATOM 1656 C C . PHE A 1 203 ? -9.797 -20.156 5.062 1 90.69 203 PHE A C 1
ATOM 1658 O O . PHE A 1 203 ? -8.898 -21 5.102 1 90.69 203 PHE A O 1
ATOM 1665 N N . SER A 1 204 ? -9.688 -18.922 4.551 1 91.31 204 SER A N 1
ATOM 1666 C CA . SER A 1 204 ? -8.359 -18.422 4.215 1 91.31 204 SER A CA 1
ATOM 1667 C C . SER A 1 204 ? -8.25 -16.922 4.457 1 91.31 204 SER A C 1
ATOM 1669 O O . SER A 1 204 ? -9.234 -16.188 4.328 1 91.31 204 SER A O 1
ATOM 1671 N N . THR A 1 205 ? -7.105 -16.484 4.91 1 94.12 205 THR A N 1
ATOM 1672 C CA . THR A 1 205 ? -6.762 -15.07 4.949 1 94.12 205 THR A CA 1
ATOM 1673 C C . THR A 1 205 ? -5.703 -14.742 3.896 1 94.12 205 THR A C 1
ATOM 1675 O O . THR A 1 205 ? -4.648 -15.375 3.854 1 94.12 205 THR A O 1
ATOM 1678 N N . VAL A 1 206 ? -6.039 -13.82 3.023 1 94.94 206 VAL A N 1
ATOM 1679 C CA . VAL A 1 206 ? -5.113 -13.5 1.942 1 94.94 206 VAL A CA 1
ATOM 1680 C C . VAL A 1 206 ? -4.824 -12 1.931 1 94.94 206 VAL A C 1
ATOM 1682 O O . VAL A 1 206 ? -5.586 -11.211 2.496 1 94.94 206 VAL A O 1
ATOM 1685 N N . ARG A 1 207 ? -3.721 -11.656 1.332 1 97.12 207 ARG A N 1
ATOM 1686 C CA . ARG A 1 207 ? -3.369 -10.258 1.117 1 97.12 207 ARG A CA 1
ATOM 1687 C C . ARG A 1 207 ? -3.721 -9.82 -0.3 1 97.12 207 ARG A C 1
ATOM 1689 O O . ARG A 1 207 ? -3.498 -10.562 -1.259 1 97.12 207 ARG A O 1
ATOM 1696 N N . VAL A 1 208 ? -4.301 -8.695 -0.404 1 96.81 208 VAL A N 1
ATOM 1697 C CA . VAL A 1 208 ? -4.469 -8.023 -1.69 1 96.81 208 VAL A CA 1
ATOM 1698 C C . VAL A 1 208 ? -3.555 -6.805 -1.76 1 96.81 208 VAL A C 1
ATOM 1700 O O . VAL A 1 208 ? -3.357 -6.113 -0.759 1 96.81 208 VAL A O 1
ATOM 1703 N N . PHE A 1 209 ? -2.961 -6.559 -2.906 1 97.56 209 PHE A N 1
ATOM 1704 C CA . PHE A 1 209 ? -1.916 -5.551 -3.031 1 97.56 209 PHE A CA 1
ATOM 1705 C C . PHE A 1 209 ? -2.402 -4.367 -3.855 1 97.56 209 PHE A C 1
ATOM 1707 O O . PHE A 1 209 ? -3.225 -4.531 -4.762 1 97.56 209 PHE A O 1
ATOM 1714 N N . THR A 1 210 ? -1.895 -3.17 -3.49 1 97.56 210 THR A N 1
ATOM 1715 C CA . THR A 1 210 ? -2.035 -2.062 -4.43 1 97.56 210 THR A CA 1
ATOM 1716 C C . THR A 1 210 ? -0.945 -2.115 -5.496 1 97.56 210 THR A C 1
ATOM 1718 O O . THR A 1 210 ? 0.131 -2.67 -5.262 1 97.56 210 THR A O 1
ATOM 1721 N N . LEU A 1 211 ? -1.249 -1.564 -6.629 1 98.06 211 LEU A N 1
ATOM 1722 C CA . LEU A 1 211 ? -0.261 -1.53 -7.703 1 98.06 211 LEU A CA 1
ATOM 1723 C C . LEU A 1 211 ? 1 -0.799 -7.254 1 98.06 211 LEU A C 1
ATOM 1725 O O . LEU A 1 211 ? 2.113 -1.273 -7.488 1 98.06 211 LEU A O 1
ATOM 1729 N N . ASN A 1 212 ? 0.868 0.293 -6.539 1 98.31 212 ASN A N 1
ATOM 1730 C CA . ASN A 1 212 ? 2.01 1.098 -6.117 1 98.31 212 ASN A CA 1
ATOM 1731 C C . ASN A 1 212 ? 2.9 0.337 -5.141 1 98.31 212 ASN A C 1
ATOM 1733 O O . ASN A 1 212 ? 4.121 0.5 -5.148 1 98.31 212 ASN A O 1
ATOM 1737 N N . GLU A 1 213 ? 2.283 -0.39 -4.25 1 97.5 213 GLU A N 1
ATOM 1738 C CA . GLU A 1 213 ? 3.098 -1.148 -3.303 1 97.5 213 GLU A CA 1
ATOM 1739 C C . GLU A 1 213 ? 3.945 -2.195 -4.02 1 97.5 213 GLU A C 1
ATOM 1741 O O . GLU A 1 213 ? 5.109 -2.4 -3.676 1 97.5 213 GLU A O 1
ATOM 1746 N N . ILE A 1 214 ? 3.322 -2.92 -5.047 1 98.5 214 ILE A N 1
ATOM 1747 C CA . ILE A 1 214 ? 4.059 -3.926 -5.805 1 98.5 214 ILE A CA 1
ATOM 1748 C C . ILE A 1 214 ? 5.219 -3.266 -6.547 1 98.5 214 ILE A C 1
ATOM 1750 O O . ILE A 1 214 ? 6.336 -3.791 -6.559 1 98.5 214 ILE A O 1
ATOM 1754 N N . GLN A 1 215 ? 4.961 -2.137 -7.133 1 98.44 215 GLN A N 1
ATOM 1755 C CA . GLN A 1 215 ? 6.008 -1.397 -7.832 1 98.44 215 GLN A CA 1
ATOM 1756 C C . GLN A 1 215 ? 7.164 -1.06 -6.895 1 98.44 215 GLN A C 1
ATOM 1758 O O . GLN A 1 215 ? 8.328 -1.196 -7.266 1 98.44 215 GLN A O 1
ATOM 1763 N N . LEU A 1 216 ? 6.836 -0.664 -5.754 1 97.69 216 LEU A N 1
ATOM 1764 C CA . LEU A 1 216 ? 7.848 -0.282 -4.773 1 97.69 216 LEU A CA 1
ATOM 1765 C C . LEU A 1 216 ? 8.641 -1.499 -4.305 1 97.69 216 LEU A C 1
ATOM 1767 O O . LEU A 1 216 ? 9.867 -1.435 -4.168 1 97.69 216 LEU A O 1
ATOM 1771 N N . PHE A 1 217 ? 7.961 -2.658 -4.027 1 98.25 217 PHE A N 1
ATOM 1772 C CA . PHE A 1 217 ? 8.641 -3.887 -3.631 1 98.25 217 PHE A CA 1
ATOM 1773 C C . PHE A 1 217 ? 9.625 -4.328 -4.703 1 98.25 217 PHE A C 1
ATOM 1775 O O . PHE A 1 217 ? 10.742 -4.754 -4.387 1 98.25 217 PHE A O 1
ATOM 1782 N N . LEU A 1 218 ? 9.211 -4.273 -5.961 1 98.56 218 LEU A N 1
ATOM 1783 C CA . LEU A 1 218 ? 10.094 -4.656 -7.059 1 98.56 218 LEU A CA 1
ATOM 1784 C C . LEU A 1 218 ? 11.32 -3.754 -7.109 1 98.56 218 LEU A C 1
ATOM 1786 O O . LEU A 1 218 ? 12.445 -4.234 -7.254 1 98.56 218 LEU A O 1
ATOM 1790 N N . TYR A 1 219 ? 11.133 -2.441 -6.938 1 97.31 219 TYR A N 1
ATOM 1791 C CA . TYR A 1 219 ? 12.242 -1.498 -6.918 1 97.31 219 TYR A CA 1
ATOM 1792 C C . TYR A 1 219 ? 13.219 -1.837 -5.801 1 97.31 219 TYR A C 1
ATOM 1794 O O . TYR A 1 219 ? 14.43 -1.928 -6.035 1 97.31 219 TYR A O 1
ATOM 1802 N N . ILE A 1 220 ? 12.648 -2.021 -4.59 1 95.38 220 ILE A N 1
ATOM 1803 C CA . ILE A 1 220 ? 13.461 -2.252 -3.396 1 95.38 220 ILE A CA 1
ATOM 1804 C C . ILE A 1 220 ? 14.266 -3.541 -3.557 1 95.38 220 ILE A C 1
ATOM 1806 O O . ILE A 1 220 ? 15.367 -3.662 -3.023 1 95.38 220 ILE A O 1
ATOM 1810 N N . ASN A 1 221 ? 13.766 -4.48 -4.344 1 97.25 221 ASN A N 1
ATOM 1811 C CA . ASN A 1 221 ? 14.414 -5.777 -4.504 1 97.25 221 ASN A CA 1
ATOM 1812 C C . ASN A 1 221 ? 15.156 -5.871 -5.836 1 97.25 221 ASN A C 1
ATOM 1814 O O . ASN A 1 221 ? 15.406 -6.973 -6.332 1 97.25 221 ASN A O 1
ATOM 1818 N N . ASN A 1 222 ? 15.375 -4.75 -6.484 1 97.44 222 ASN A N 1
ATOM 1819 C CA . ASN A 1 222 ? 16.281 -4.602 -7.617 1 97.44 222 ASN A CA 1
ATOM 1820 C C . ASN A 1 222 ? 15.727 -5.246 -8.875 1 97.44 222 ASN A C 1
ATOM 1822 O O . ASN A 1 222 ? 16.469 -5.863 -9.648 1 97.44 222 ASN A O 1
ATOM 1826 N N . PHE A 1 223 ? 14.445 -5.188 -9.023 1 98.44 223 PHE A N 1
ATOM 1827 C CA . PHE A 1 223 ? 13.789 -5.551 -10.273 1 98.44 223 PHE A CA 1
ATOM 1828 C C . PHE A 1 223 ? 13.336 -4.309 -11.031 1 98.44 223 PHE A C 1
ATOM 1830 O O . PHE A 1 223 ? 13.039 -3.279 -10.422 1 98.44 223 PHE A O 1
ATOM 1837 N N . GLU A 1 224 ? 13.336 -4.383 -12.305 1 97.94 224 GLU A N 1
ATOM 1838 C CA . GLU A 1 224 ? 12.75 -3.381 -13.195 1 97.94 224 GLU A CA 1
ATOM 1839 C C . GLU A 1 224 ? 11.5 -3.914 -13.883 1 97.94 224 GLU A C 1
ATOM 1841 O O . GLU A 1 224 ? 11.5 -5.031 -14.406 1 97.94 224 GLU A O 1
ATOM 1846 N N . ILE A 1 225 ? 10.469 -3.139 -13.859 1 98.5 225 ILE A N 1
ATOM 1847 C CA . ILE A 1 225 ? 9.211 -3.549 -14.461 1 98.5 225 ILE A CA 1
ATOM 1848 C C . ILE A 1 225 ? 9.266 -3.346 -15.977 1 98.5 225 ILE A C 1
ATOM 1850 O O . ILE A 1 225 ? 9.602 -2.258 -16.453 1 98.5 225 ILE A O 1
ATOM 1854 N N . ILE A 1 226 ? 8.93 -4.402 -16.688 1 97.81 226 ILE A N 1
ATOM 1855 C CA . ILE A 1 226 ? 8.914 -4.367 -18.141 1 97.81 226 ILE A CA 1
ATOM 1856 C C . ILE A 1 226 ? 7.492 -4.094 -18.641 1 97.81 226 ILE A C 1
ATOM 1858 O O . ILE A 1 226 ? 7.297 -3.383 -19.625 1 97.81 226 ILE A O 1
ATOM 1862 N N . LYS A 1 227 ? 6.602 -4.734 -17.953 1 97.56 227 LYS A N 1
ATOM 1863 C CA . LYS A 1 227 ? 5.207 -4.668 -18.375 1 97.56 227 LYS A CA 1
ATOM 1864 C C . LYS A 1 227 ? 4.262 -4.781 -17.188 1 97.56 227 LYS A C 1
ATOM 1866 O O . LYS A 1 227 ? 4.504 -5.566 -16.266 1 97.56 227 LYS A O 1
ATOM 1871 N N . THR A 1 228 ? 3.299 -3.988 -17.156 1 98.12 228 THR A N 1
ATOM 1872 C CA . THR A 1 228 ? 2.141 -4.125 -16.281 1 98.12 228 THR A CA 1
ATOM 1873 C C . THR A 1 228 ? 0.871 -4.352 -17.094 1 98.12 228 THR A C 1
ATOM 1875 O O . THR A 1 228 ? 0.5 -3.52 -17.922 1 98.12 228 THR A O 1
ATOM 1878 N N . VAL A 1 229 ? 0.227 -5.441 -16.891 1 97 229 VAL A N 1
ATOM 1879 C CA . VAL A 1 229 ? -0.967 -5.777 -17.672 1 97 229 VAL A CA 1
ATOM 1880 C C . VAL A 1 229 ? -2.193 -5.742 -16.766 1 97 229 VAL A C 1
ATOM 1882 O O . VAL A 1 229 ? -2.221 -6.398 -15.719 1 97 229 VAL A O 1
ATOM 1885 N N . ASP A 1 230 ? -3.102 -4.891 -17.125 1 95.31 230 ASP A N 1
ATOM 1886 C CA . ASP A 1 230 ? -4.418 -4.93 -16.484 1 95.31 230 ASP A CA 1
ATOM 1887 C C . ASP A 1 230 ? -5.242 -6.105 -17.016 1 95.31 230 ASP A C 1
ATOM 1889 O O . ASP A 1 230 ? -5.641 -6.121 -18.172 1 95.31 230 ASP A O 1
ATOM 1893 N N . ARG A 1 231 ? -5.395 -7.074 -16.156 1 90.56 231 ARG A N 1
ATOM 1894 C CA . ARG A 1 231 ? -6.043 -8.289 -16.625 1 90.56 231 ARG A CA 1
ATOM 1895 C C . ARG A 1 231 ? -7.273 -8.617 -15.789 1 90.56 231 ARG A C 1
ATOM 1897 O O . ARG A 1 231 ? -7.176 -8.773 -14.57 1 90.56 231 ARG A O 1
ATOM 1904 N N . LYS A 1 232 ? -8.445 -8.484 -16.422 1 78.19 232 LYS A N 1
ATOM 1905 C CA . LYS A 1 232 ? -9.664 -8.961 -15.773 1 78.19 232 LYS A CA 1
ATOM 1906 C C . LYS A 1 232 ? -9.734 -10.484 -15.797 1 78.19 232 LYS A C 1
ATOM 1908 O O . LYS A 1 232 ? -9.57 -11.102 -16.844 1 78.19 232 LYS A O 1
ATOM 1913 N N . THR A 1 233 ? -9.562 -11.078 -14.68 1 67.88 233 THR A N 1
ATOM 1914 C CA . THR A 1 233 ? -9.648 -12.531 -14.648 1 67.88 233 THR A CA 1
ATOM 1915 C C . THR A 1 233 ? -11.055 -12.984 -14.289 1 67.88 233 THR A C 1
ATOM 1917 O O . THR A 1 233 ? -11.953 -12.164 -14.102 1 67.88 233 THR A O 1
ATOM 1920 N N . TYR A 1 234 ? -11.273 -14.297 -14.344 1 59.19 234 TYR A N 1
ATOM 1921 C CA . TYR A 1 234 ? -12.57 -14.914 -14.086 1 59.19 234 TYR A CA 1
ATOM 1922 C C . TYR A 1 234 ? -13.078 -14.555 -12.695 1 59.19 234 TYR A C 1
ATOM 1924 O O . TYR A 1 234 ? -14.281 -14.609 -12.43 1 59.19 234 TYR A O 1
ATOM 1932 N N . ALA A 1 235 ? -12.25 -14.117 -11.883 1 63.5 235 ALA A N 1
ATOM 1933 C CA . ALA A 1 235 ? -12.711 -13.914 -10.516 1 63.5 235 ALA A CA 1
ATOM 1934 C C . ALA A 1 235 ? -12.625 -12.445 -10.117 1 63.5 235 ALA A C 1
ATOM 1936 O O . ALA A 1 235 ? -13.609 -11.852 -9.672 1 63.5 235 ALA A O 1
ATOM 1937 N N . TYR A 1 236 ? -11.438 -11.953 -10.211 1 74.75 236 TYR A N 1
ATOM 1938 C CA . TYR A 1 236 ? -11.219 -10.617 -9.664 1 74.75 236 TYR A CA 1
ATOM 1939 C C . TYR A 1 236 ? -10.32 -9.797 -10.578 1 74.75 236 TYR A C 1
ATOM 1941 O O . TYR A 1 236 ? -9.617 -10.344 -11.43 1 74.75 236 TYR A O 1
ATOM 1949 N N . ASP A 1 237 ? -10.414 -8.492 -10.484 1 84.75 237 ASP A N 1
ATOM 1950 C CA . ASP A 1 237 ? -9.5 -7.598 -11.18 1 84.75 237 ASP A CA 1
ATOM 1951 C C . ASP A 1 237 ? -8.062 -7.793 -10.695 1 84.75 237 ASP A C 1
ATOM 1953 O O . ASP A 1 237 ? -7.797 -7.723 -9.492 1 84.75 237 ASP A O 1
ATOM 1957 N N . THR A 1 238 ? -7.207 -8.219 -11.586 1 92.5 238 THR A N 1
ATOM 1958 C CA . THR A 1 238 ? -5.805 -8.453 -11.258 1 92.5 238 THR A CA 1
ATOM 1959 C C . THR A 1 238 ? -4.891 -7.621 -12.156 1 92.5 238 THR A C 1
ATOM 1961 O O . THR A 1 238 ? -5.32 -7.113 -13.188 1 92.5 238 THR A O 1
ATOM 1964 N N . TYR A 1 239 ? -3.787 -7.324 -11.664 1 96.56 239 TYR A N 1
ATOM 1965 C CA . TYR A 1 239 ? -2.66 -6.945 -12.516 1 96.56 239 TYR A CA 1
ATOM 1966 C C . TYR A 1 239 ? -1.692 -8.109 -12.68 1 96.56 239 TYR A C 1
ATOM 1968 O O . TYR A 1 239 ? -1.594 -8.977 -11.812 1 96.56 239 TYR A O 1
ATOM 1976 N N . VAL A 1 240 ? -1.095 -8.195 -13.82 1 97.5 240 VAL A N 1
ATOM 1977 C CA . VAL A 1 240 ? 0.066 -9.047 -14.031 1 97.5 240 VAL A CA 1
ATOM 1978 C C . VAL A 1 240 ? 1.307 -8.195 -14.273 1 97.5 240 VAL A C 1
ATOM 1980 O O . VAL A 1 240 ? 1.286 -7.281 -15.102 1 97.5 240 VAL A O 1
ATOM 1983 N N . ILE A 1 241 ? 2.34 -8.461 -13.562 1 98.5 241 ILE A N 1
ATOM 1984 C CA . ILE A 1 241 ? 3.602 -7.734 -13.672 1 98.5 241 ILE A CA 1
ATOM 1985 C C . ILE A 1 241 ? 4.645 -8.617 -14.352 1 98.5 241 ILE A C 1
ATOM 1987 O O . ILE A 1 241 ? 4.766 -9.805 -14.039 1 98.5 241 ILE A O 1
ATOM 1991 N N . VAL A 1 242 ? 5.277 -8.125 -15.305 1 98.75 242 VAL A N 1
ATOM 1992 C CA . VAL A 1 242 ? 6.48 -8.727 -15.875 1 98.75 242 VAL A CA 1
ATOM 1993 C C . VAL A 1 242 ? 7.699 -7.871 -15.531 1 98.75 242 VAL A C 1
ATOM 1995 O O . VAL A 1 242 ? 7.699 -6.66 -15.75 1 98.75 242 VAL A O 1
ATOM 1998 N N . ALA A 1 243 ? 8.664 -8.484 -14.93 1 98.75 243 ALA A N 1
ATOM 1999 C CA . ALA A 1 243 ? 9.836 -7.727 -14.484 1 98.75 243 ALA A CA 1
ATOM 2000 C C . ALA A 1 243 ? 11.117 -8.508 -14.742 1 98.75 243 ALA A C 1
ATOM 2002 O O . ALA A 1 243 ? 11.078 -9.711 -15 1 98.75 243 ALA A O 1
ATOM 2003 N N . GLN A 1 244 ? 12.219 -7.832 -14.766 1 98.5 244 GLN A N 1
ATOM 2004 C CA . GLN A 1 244 ? 13.562 -8.375 -14.898 1 98.5 244 GLN A CA 1
ATOM 2005 C C . GLN A 1 244 ? 14.492 -7.82 -13.828 1 98.5 244 GLN A C 1
ATOM 2007 O O . GLN A 1 244 ? 14.18 -6.82 -13.18 1 98.5 244 GLN A O 1
ATOM 2012 N N . LYS A 1 245 ? 15.578 -8.586 -13.586 1 97.56 245 LYS A N 1
ATOM 2013 C CA . LYS A 1 245 ? 16.609 -8.016 -12.719 1 97.56 245 LYS A CA 1
ATOM 2014 C C . LYS A 1 245 ? 17.047 -6.648 -13.219 1 97.56 245 LYS A C 1
ATOM 2016 O O . LYS A 1 245 ? 17.219 -6.441 -14.422 1 97.56 245 LYS A O 1
ATOM 2021 N N . LYS A 1 246 ? 17.109 -5.738 -12.258 1 94.25 246 LYS A N 1
ATOM 2022 C CA . LYS A 1 246 ? 17.641 -4.43 -12.625 1 94.25 246 LYS A CA 1
ATOM 2023 C C . LYS A 1 246 ? 19.078 -4.531 -13.117 1 94.25 246 LYS A C 1
ATOM 2025 O O . LYS A 1 246 ? 19.891 -5.25 -12.531 1 94.25 246 LYS A O 1
ATOM 2030 N N . LYS A 1 247 ? 19.344 -3.998 -14.258 1 84.69 247 LYS A N 1
ATOM 2031 C CA . LYS A 1 247 ? 20.688 -4.031 -14.828 1 84.69 247 LYS A CA 1
ATOM 2032 C C . LYS A 1 247 ? 21.625 -3.115 -14.055 1 84.69 247 LYS A C 1
ATOM 2034 O O . LYS A 1 247 ? 21.234 -2.033 -13.609 1 84.69 247 LYS A O 1
ATOM 2039 N N . SER A 1 248 ? 22.656 -3.607 -13.391 1 66.56 248 SER A N 1
ATOM 2040 C CA . SER A 1 248 ? 23.672 -2.824 -12.711 1 66.56 248 SER A CA 1
ATOM 2041 C C . SER A 1 248 ? 24.219 -1.724 -13.625 1 66.56 248 SER A C 1
ATOM 2043 O O . SER A 1 248 ? 24.219 -1.863 -14.844 1 66.56 248 SER A O 1
ATOM 2045 N N . MET B 1 1 ? 9.898 13.773 17.516 1 40.66 1 MET B N 1
ATOM 2046 C CA . MET B 1 1 ? 9.727 15.219 17.469 1 40.66 1 MET B CA 1
ATOM 2047 C C . MET B 1 1 ? 9.469 15.781 18.875 1 40.66 1 MET B C 1
ATOM 2049 O O . MET B 1 1 ? 9.578 17 19.094 1 40.66 1 MET B O 1
ATOM 2053 N N . ALA B 1 2 ? 9.055 14.805 19.594 1 42.97 2 ALA B N 1
ATOM 2054 C CA . ALA B 1 2 ? 8.609 15.227 20.922 1 42.97 2 ALA B CA 1
ATOM 2055 C C . ALA B 1 2 ? 9.781 15.758 21.75 1 42.97 2 ALA B C 1
ATOM 2057 O O . ALA B 1 2 ? 9.648 16.75 22.469 1 42.97 2 ALA B O 1
ATOM 2058 N N . THR B 1 3 ? 10.758 14.891 21.781 1 42.25 3 THR B N 1
ATOM 2059 C CA . THR B 1 3 ? 11.773 15.242 22.766 1 42.25 3 THR B CA 1
ATOM 2060 C C . THR B 1 3 ? 12.422 16.578 22.422 1 42.25 3 THR B C 1
ATOM 2062 O O . THR B 1 3 ? 13.117 17.172 23.266 1 42.25 3 THR B O 1
ATOM 2065 N N . LEU B 1 4 ? 12.328 16.828 21.156 1 45.72 4 LEU B N 1
ATOM 2066 C CA . LEU B 1 4 ? 13.133 17.969 20.75 1 45.72 4 LEU B CA 1
ATOM 2067 C C . LEU B 1 4 ? 12.539 19.266 21.297 1 45.72 4 LEU B C 1
ATOM 2069 O O . LEU B 1 4 ? 13.172 20.328 21.219 1 45.72 4 LEU B O 1
ATOM 2073 N N . TYR B 1 5 ? 11.25 19.172 21.781 1 49.41 5 TYR B N 1
ATOM 2074 C CA . TYR B 1 5 ? 10.688 20.5 21.953 1 49.41 5 TYR B CA 1
ATOM 2075 C C . TYR B 1 5 ? 10.953 21.047 23.344 1 49.41 5 TYR B C 1
ATOM 2077 O O . TYR B 1 5 ? 10.016 21.281 24.125 1 49.41 5 TYR B O 1
ATOM 2085 N N . HIS B 1 6 ? 12 20.516 23.891 1 47.53 6 HIS B N 1
ATOM 2086 C CA . HIS B 1 6 ? 12.258 21.391 25.016 1 47.53 6 HIS B CA 1
ATOM 2087 C C . HIS B 1 6 ? 12.547 22.828 24.562 1 47.53 6 HIS B C 1
ATOM 2089 O O . HIS B 1 6 ? 13.023 23.031 23.438 1 47.53 6 HIS B O 1
ATOM 2095 N N . GLY B 1 7 ? 12.156 23.922 25.141 1 55 7 GLY B N 1
ATOM 2096 C CA . GLY B 1 7 ? 12.055 25.359 24.922 1 55 7 GLY B CA 1
ATOM 2097 C C . GLY B 1 7 ? 13 25.859 23.859 1 55 7 GLY B C 1
ATOM 2098 O O . GLY B 1 7 ? 12.562 26.406 22.844 1 55 7 GLY B O 1
ATOM 2099 N N . LYS B 1 8 ? 14.289 25.906 24.078 1 58.31 8 LYS B N 1
ATOM 2100 C CA . LYS B 1 8 ? 15.258 26.469 23.141 1 58.31 8 LYS B CA 1
ATOM 2101 C C . LYS B 1 8 ? 15.266 25.703 21.828 1 58.31 8 LYS B C 1
ATOM 2103 O O . LYS B 1 8 ? 15.352 26.297 20.75 1 58.31 8 LYS B O 1
ATOM 2108 N N . MET B 1 9 ? 14.992 24.453 21.906 1 64.75 9 MET B N 1
ATOM 2109 C CA . MET B 1 9 ? 15.055 23.641 20.703 1 64.75 9 MET B CA 1
ATOM 2110 C C . MET B 1 9 ? 13.836 23.875 19.828 1 64.75 9 MET B C 1
ATOM 2112 O O . MET B 1 9 ? 13.945 23.891 18.594 1 64.75 9 MET B O 1
ATOM 2116 N N . ALA B 1 10 ? 12.828 24.203 20.438 1 65 10 ALA B N 1
ATOM 2117 C CA . ALA B 1 10 ? 11.617 24.5 19.672 1 65 10 ALA B CA 1
ATOM 2118 C C . ALA B 1 10 ? 11.797 25.75 18.812 1 65 10 ALA B C 1
ATOM 2120 O O . ALA B 1 10 ? 11.375 25.797 17.656 1 65 10 ALA B O 1
ATOM 2121 N N . ALA B 1 11 ? 12.492 26.672 19.438 1 63.94 11 ALA B N 1
ATOM 2122 C CA . ALA B 1 11 ? 12.742 27.938 18.734 1 63.94 11 ALA B CA 1
ATOM 2123 C C . ALA B 1 11 ? 13.695 27.719 17.547 1 63.94 11 ALA B C 1
ATOM 2125 O O . ALA B 1 11 ? 13.508 28.297 16.484 1 63.94 11 ALA B O 1
ATOM 2126 N N . ILE B 1 12 ? 14.703 26.938 17.797 1 67.94 12 ILE B N 1
ATOM 2127 C CA . ILE B 1 12 ? 15.68 26.641 16.75 1 67.94 12 ILE B CA 1
ATOM 2128 C C . ILE B 1 12 ? 15.008 25.875 15.625 1 67.94 12 ILE B C 1
ATOM 2130 O O . ILE B 1 12 ? 15.211 26.188 14.445 1 67.94 12 ILE B O 1
ATOM 2134 N N . TYR B 1 13 ? 14.133 24.984 16.016 1 69.88 13 TYR B N 1
ATOM 2135 C CA . TYR B 1 13 ? 13.375 24.203 15.031 1 69.88 13 TYR B CA 1
ATOM 2136 C C . TYR B 1 13 ? 12.508 25.109 14.172 1 69.88 13 TYR B C 1
ATOM 2138 O O . TYR B 1 13 ? 12.523 25.016 12.945 1 69.88 13 TYR B O 1
ATOM 2146 N N . ASP B 1 14 ? 11.875 25.906 14.812 1 69.81 14 ASP B N 1
ATOM 2147 C CA . ASP B 1 14 ? 10.992 26.859 14.133 1 69.81 14 ASP B CA 1
ATOM 2148 C C . ASP B 1 14 ? 11.773 27.75 13.18 1 69.81 14 ASP B C 1
ATOM 2150 O O . ASP B 1 14 ? 11.352 27.969 12.039 1 69.81 14 ASP B O 1
ATOM 2154 N N . ALA B 1 15 ? 12.906 28.172 13.68 1 66.56 15 ALA B N 1
ATOM 2155 C CA . ALA B 1 15 ? 13.734 29.062 12.867 1 66.56 15 ALA B CA 1
ATOM 2156 C C . ALA B 1 15 ? 14.266 28.328 11.641 1 66.56 15 ALA B C 1
ATOM 2158 O O . ALA B 1 15 ? 14.328 28.906 10.547 1 66.56 15 ALA B O 1
ATOM 2159 N N . MET B 1 16 ? 14.617 27.109 11.836 1 69.56 16 MET B N 1
ATOM 2160 C CA . MET B 1 16 ? 15.156 26.328 10.727 1 69.56 16 MET B CA 1
ATOM 2161 C C . MET B 1 16 ? 14.078 26.047 9.695 1 69.56 16 MET B C 1
ATOM 2163 O O . MET B 1 16 ? 14.305 26.188 8.492 1 69.56 16 MET B O 1
ATOM 2167 N N . TYR B 1 17 ? 12.883 25.719 10.125 1 69.38 17 TYR B N 1
ATOM 2168 C CA . TYR B 1 17 ? 11.805 25.375 9.203 1 69.38 17 TYR B CA 1
ATOM 2169 C C . TYR B 1 17 ? 11.344 26.609 8.422 1 69.38 17 TYR B C 1
ATOM 2171 O O . TYR B 1 17 ? 10.93 26.5 7.266 1 69.38 17 TYR B O 1
ATOM 2179 N N . GLN B 1 18 ? 11.414 27.703 9.062 1 66.38 18 GLN B N 1
ATOM 2180 C CA . GLN B 1 18 ? 11.008 28.953 8.406 1 66.38 18 GLN B CA 1
ATOM 2181 C C . GLN B 1 18 ? 11.93 29.266 7.227 1 66.38 18 GLN B C 1
ATOM 2183 O O . GLN B 1 18 ? 11.555 30.031 6.332 1 66.38 18 GLN B O 1
ATOM 2188 N N . THR B 1 19 ? 13.07 28.578 7.316 1 65.5 19 THR B N 1
ATOM 2189 C CA . THR B 1 19 ? 14.016 28.891 6.246 1 65.5 19 THR B CA 1
ATOM 2190 C C . THR B 1 19 ? 13.688 28.094 4.988 1 65.5 19 THR B C 1
ATOM 2192 O O . THR B 1 19 ? 14.102 28.453 3.887 1 65.5 19 THR B O 1
ATOM 2195 N N . PHE B 1 20 ? 12.828 27.125 5.164 1 69.69 20 PHE B N 1
ATOM 2196 C CA . PHE B 1 20 ? 12.68 26.328 3.947 1 69.69 20 PHE B CA 1
ATOM 2197 C C . PHE B 1 20 ? 11.211 26.156 3.592 1 69.69 20 PHE B C 1
ATOM 2199 O O . PHE B 1 20 ? 10.883 25.641 2.52 1 69.69 20 PHE B O 1
ATOM 2206 N N . VAL B 1 21 ? 10.391 26.609 4.445 1 79 21 VAL B N 1
ATOM 2207 C CA . VAL B 1 21 ? 8.977 26.547 4.102 1 79 21 VAL B CA 1
ATOM 2208 C C . VAL B 1 21 ? 8.461 27.953 3.76 1 79 21 VAL B C 1
ATOM 2210 O O . VAL B 1 21 ? 8.641 28.891 4.535 1 79 21 VAL B O 1
ATOM 2213 N N . ASP B 1 22 ? 7.973 28.125 2.627 1 87.06 22 ASP B N 1
ATOM 2214 C CA . ASP B 1 22 ? 7.266 29.344 2.26 1 87.06 22 ASP B CA 1
ATOM 2215 C C . ASP B 1 22 ? 5.809 29.297 2.717 1 87.06 22 ASP B C 1
ATOM 2217 O O . ASP B 1 22 ? 4.941 28.812 1.988 1 87.06 22 ASP B O 1
ATOM 2221 N N . TYR B 1 23 ? 5.543 29.891 3.883 1 90.94 23 TYR B N 1
ATOM 2222 C CA . TYR B 1 23 ? 4.23 29.766 4.504 1 90.94 23 TYR B CA 1
ATOM 2223 C C . TYR B 1 23 ? 3.193 30.594 3.766 1 90.94 23 TYR B C 1
ATOM 2225 O O . TYR B 1 23 ? 1.992 30.344 3.857 1 90.94 23 TYR B O 1
ATOM 2233 N N . ASP B 1 24 ? 3.666 31.641 3.094 1 94 24 ASP B N 1
ATOM 2234 C CA . ASP B 1 24 ? 2.73 32.375 2.256 1 94 24 ASP B CA 1
ATOM 2235 C C . ASP B 1 24 ? 2.213 31.516 1.11 1 94 24 ASP B C 1
ATOM 2237 O O . ASP B 1 24 ? 1.013 31.516 0.827 1 94 24 ASP B O 1
ATOM 2241 N N . GLU B 1 25 ? 3.107 30.828 0.542 1 92.62 25 GLU B N 1
ATOM 2242 C CA . GLU B 1 25 ? 2.717 29.922 -0.542 1 92.62 25 GLU B CA 1
ATOM 2243 C C . GLU B 1 25 ? 1.847 28.781 -0.027 1 92.62 25 GLU B C 1
ATOM 2245 O O . GLU B 1 25 ? 0.894 28.375 -0.693 1 92.62 25 GLU B O 1
ATOM 2250 N N . GLU B 1 26 ? 2.266 28.281 1.113 1 94.25 26 GLU B N 1
ATOM 2251 C CA . GLU B 1 26 ? 1.467 27.219 1.726 1 94.25 26 GLU B CA 1
ATOM 2252 C C . GLU B 1 26 ? 0.038 27.688 1.985 1 94.25 26 GLU B C 1
ATOM 2254 O O . GLU B 1 26 ? -0.919 26.969 1.689 1 94.25 26 GLU B O 1
ATOM 2259 N N . TYR B 1 27 ? -0.061 28.891 2.529 1 96.75 27 TYR B N 1
ATOM 2260 C CA . TYR B 1 27 ? -1.367 29.484 2.818 1 96.75 27 TYR B CA 1
ATOM 2261 C C . TYR B 1 27 ? -2.191 29.625 1.545 1 96.75 27 TYR B C 1
ATOM 2263 O O . TYR B 1 27 ? -3.348 29.203 1.493 1 96.75 27 TYR B O 1
ATOM 2271 N N . GLU B 1 28 ? -1.576 30.219 0.537 1 97.5 28 GLU B N 1
ATOM 2272 C CA . GLU B 1 28 ? -2.295 30.438 -0.713 1 97.5 28 GLU B CA 1
ATOM 2273 C C . GLU B 1 28 ? -2.768 29.125 -1.325 1 97.5 28 GLU B C 1
ATOM 2275 O O . GLU B 1 28 ? -3.877 29.047 -1.857 1 97.5 28 GLU B O 1
ATOM 2280 N N . PHE B 1 29 ? -1.968 28.188 -1.247 1 96.38 29 PHE B N 1
ATOM 2281 C CA . PHE B 1 29 ? -2.24 26.875 -1.827 1 96.38 29 PHE B CA 1
ATOM 2282 C C . PHE B 1 29 ? -3.461 26.234 -1.175 1 96.38 29 PHE B C 1
ATOM 2284 O O . PHE B 1 29 ? -4.434 25.906 -1.855 1 96.38 29 PHE B O 1
ATOM 2291 N N . TYR B 1 30 ? -3.492 26.078 0.11 1 97.75 30 TYR B N 1
ATOM 2292 C CA . TYR B 1 30 ? -4.602 25.438 0.802 1 97.75 30 TYR B CA 1
ATOM 2293 C C . TYR B 1 30 ? -5.844 26.328 0.787 1 97.75 30 TYR B C 1
ATOM 2295 O O . TYR B 1 30 ? -6.969 25.828 0.691 1 97.75 30 TYR B O 1
ATOM 2303 N N . ASN B 1 31 ? -5.621 27.641 0.907 1 98.38 31 ASN B N 1
ATOM 2304 C CA . ASN B 1 31 ? -6.746 28.562 0.883 1 98.38 31 ASN B CA 1
ATOM 2305 C C . ASN B 1 31 ? -7.488 28.516 -0.449 1 98.38 31 ASN B C 1
ATOM 2307 O O . ASN B 1 31 ? -8.688 28.781 -0.507 1 98.38 31 ASN B O 1
ATOM 2311 N N . SER B 1 32 ? -6.746 28.25 -1.493 1 98.31 32 SER B N 1
ATOM 2312 C CA . SER B 1 32 ? -7.402 28.156 -2.793 1 98.31 32 SER B CA 1
ATOM 2313 C C . SER B 1 32 ? -8.5 27.094 -2.777 1 98.31 32 SER B C 1
ATOM 2315 O O . SER B 1 32 ? -9.562 27.281 -3.375 1 98.31 32 SER B O 1
ATOM 2317 N N . PHE B 1 33 ? -8.273 25.906 -2.113 1 98.19 33 PHE B N 1
ATOM 2318 C CA . PHE B 1 33 ? -9.297 24.875 -1.994 1 98.19 33 PHE B CA 1
ATOM 2319 C C . PHE B 1 33 ? -10.469 25.359 -1.149 1 98.19 33 PHE B C 1
ATOM 2321 O O . PHE B 1 33 ? -11.625 25.109 -1.476 1 98.19 33 PHE B O 1
ATOM 2328 N N . ILE B 1 34 ? -10.141 26.062 -0.065 1 98.31 34 ILE B N 1
ATOM 2329 C CA . ILE B 1 34 ? -11.125 26.562 0.892 1 98.31 34 ILE B CA 1
ATOM 2330 C C . ILE B 1 34 ? -12.055 27.547 0.204 1 98.31 34 ILE B C 1
ATOM 2332 O O . ILE B 1 34 ? -13.281 27.469 0.344 1 98.31 34 ILE B O 1
ATOM 2336 N N . GLN B 1 35 ? -11.492 28.422 -0.575 1 97.94 35 GLN B N 1
ATOM 2337 C CA . GLN B 1 35 ? -12.273 29.422 -1.29 1 97.94 35 GLN B CA 1
ATOM 2338 C C . GLN B 1 35 ? -13.094 28.797 -2.406 1 97.94 35 GLN B C 1
ATOM 2340 O O . GLN B 1 35 ? -14.258 29.156 -2.607 1 97.94 35 GLN B O 1
ATOM 2345 N N . GLU B 1 36 ? -12.445 27.875 -3.082 1 97.69 36 GLU B N 1
ATOM 2346 C CA . GLU B 1 36 ? -13.117 27.188 -4.18 1 97.69 36 GLU B CA 1
ATOM 2347 C C . GLU B 1 36 ? -14.398 26.5 -3.701 1 97.69 36 GLU B C 1
ATOM 2349 O O . GLU B 1 36 ? -15.367 26.391 -4.453 1 97.69 36 GLU B O 1
ATOM 2354 N N . HIS B 1 37 ? -14.453 26.125 -2.426 1 97.44 37 HIS B N 1
ATOM 2355 C CA . HIS B 1 37 ? -15.586 25.359 -1.921 1 97.44 37 HIS B CA 1
ATOM 2356 C C . HIS B 1 37 ? -16.406 26.188 -0.922 1 97.44 37 HIS B C 1
ATOM 2358 O O . HIS B 1 37 ? -17.25 25.641 -0.214 1 97.44 37 HIS B O 1
ATOM 2364 N N . ASN B 1 38 ? -16.094 27.484 -0.802 1 97.44 38 ASN B N 1
ATOM 2365 C CA . ASN B 1 38 ? -16.828 28.438 0.01 1 97.44 38 ASN B CA 1
ATOM 2366 C C . ASN B 1 38 ? -16.859 28.031 1.48 1 97.44 38 ASN B C 1
ATOM 2368 O O . ASN B 1 38 ? -17.891 28.109 2.137 1 97.44 38 ASN B O 1
ATOM 2372 N N . CYS B 1 39 ? -15.766 27.484 1.924 1 98.12 39 CYS B N 1
ATOM 2373 C CA . CYS B 1 39 ? -15.656 27.078 3.322 1 98.12 39 CYS B CA 1
ATOM 2374 C C . CYS B 1 39 ? -15.438 28.297 4.215 1 98.12 39 CYS B C 1
ATOM 2376 O O . CYS B 1 39 ? -14.609 29.156 3.912 1 98.12 39 CYS B O 1
ATOM 2378 N N . LYS B 1 40 ? -16.109 28.344 5.301 1 97.06 40 LYS B N 1
ATOM 2379 C CA . LYS B 1 40 ? -16.047 29.516 6.18 1 97.06 40 LYS B CA 1
ATOM 2380 C C . LYS B 1 40 ? -15.188 29.234 7.406 1 97.06 40 LYS B C 1
ATOM 2382 O O . LYS B 1 40 ? -14.406 30.078 7.828 1 97.06 40 LYS B O 1
ATOM 2387 N N . SER B 1 41 ? -15.391 28.062 7.953 1 98.56 41 SER B N 1
ATOM 2388 C CA . SER B 1 41 ? -14.656 27.672 9.148 1 98.56 41 SER B CA 1
ATOM 2389 C C . SER B 1 41 ? -13.578 26.641 8.82 1 98.56 41 SER B C 1
ATOM 2391 O O . SER B 1 41 ? -13.797 25.734 8 1 98.56 41 SER B O 1
ATOM 2393 N N . ILE B 1 42 ? -12.367 26.844 9.406 1 98.75 42 ILE B N 1
ATOM 2394 C CA . ILE B 1 42 ? -11.203 26.047 9.031 1 98.75 42 ILE B CA 1
ATOM 2395 C C . ILE B 1 42 ? -10.562 25.453 10.281 1 98.75 42 ILE B C 1
ATOM 2397 O O . ILE B 1 42 ? -10.344 26.156 11.273 1 98.75 42 ILE B O 1
ATOM 2401 N N . LEU B 1 43 ? -10.297 24.172 10.234 1 98.88 43 LEU B N 1
ATOM 2402 C CA . LEU B 1 43 ? -9.453 23.516 11.227 1 98.88 43 LEU B CA 1
ATOM 2403 C C . LEU B 1 43 ? -8.141 23.047 10.602 1 98.88 43 LEU B C 1
ATOM 2405 O O . LEU B 1 43 ? -8.141 22.359 9.578 1 98.88 43 LEU B O 1
ATOM 2409 N N . GLU B 1 44 ? -7.062 23.484 11.109 1 98.81 44 GLU B N 1
ATOM 2410 C CA . GLU B 1 44 ? -5.762 22.922 10.758 1 98.81 44 GLU B CA 1
ATOM 2411 C C . GLU B 1 44 ? -5.293 21.906 11.797 1 98.81 44 GLU B C 1
ATOM 2413 O O . GLU B 1 44 ? -5.172 22.25 12.977 1 98.81 44 GLU B O 1
ATOM 2418 N N . ILE B 1 45 ? -5.102 20.75 11.383 1 98.62 45 ILE B N 1
ATOM 2419 C CA . ILE B 1 45 ? -4.527 19.719 12.242 1 98.62 45 ILE B CA 1
ATOM 2420 C C . ILE B 1 45 ? -3.018 19.656 12.031 1 98.62 45 ILE B C 1
ATOM 2422 O O . ILE B 1 45 ? -2.541 19.641 10.898 1 98.62 45 ILE B O 1
ATOM 2426 N N . GLY B 1 46 ? -2.287 19.547 13.102 1 96.69 46 GLY B N 1
ATOM 2427 C CA . GLY B 1 46 ? -0.846 19.734 13.031 1 96.69 46 GLY B CA 1
ATOM 2428 C C . GLY B 1 46 ? -0.443 21.172 12.836 1 96.69 46 GLY B C 1
ATOM 2429 O O . GLY B 1 46 ? 0.358 21.484 11.945 1 96.69 46 GLY B O 1
ATOM 2430 N N . SER B 1 47 ? -0.971 22.109 13.633 1 96.38 47 SER B N 1
ATOM 2431 C CA . SER B 1 47 ? -0.831 23.547 13.414 1 96.38 47 SER B CA 1
ATOM 2432 C C . SER B 1 47 ? 0.544 24.031 13.852 1 96.38 47 SER B C 1
ATOM 2434 O O . SER B 1 47 ? 0.948 25.141 13.516 1 96.38 47 SER B O 1
ATOM 2436 N N . GLY B 1 48 ? 1.263 23.203 14.695 1 92.25 48 GLY B N 1
ATOM 2437 C CA . GLY B 1 48 ? 2.58 23.594 15.172 1 92.25 48 GLY B CA 1
ATOM 2438 C C . GLY B 1 48 ? 2.576 24.938 15.898 1 92.25 48 GLY B C 1
ATOM 2439 O O . GLY B 1 48 ? 1.749 25.156 16.781 1 92.25 48 GLY B O 1
ATOM 2440 N N . THR B 1 49 ? 3.525 25.766 15.555 1 89 49 THR B N 1
ATOM 2441 C CA . THR B 1 49 ? 3.676 27.031 16.266 1 89 49 THR B CA 1
ATOM 2442 C C .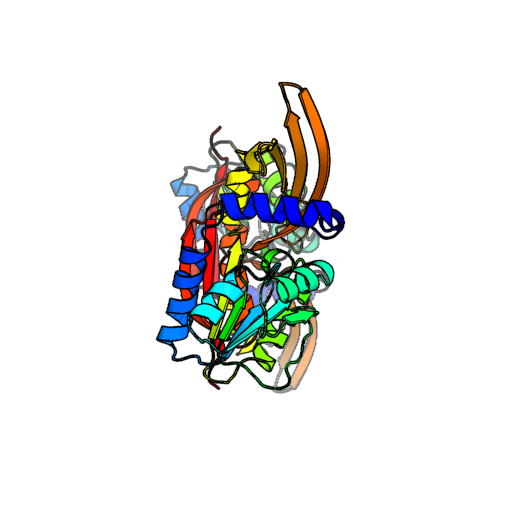 THR B 1 49 ? 2.771 28.109 15.664 1 89 49 THR B C 1
ATOM 2444 O O . THR B 1 49 ? 2.943 29.297 15.93 1 89 49 THR B O 1
ATOM 2447 N N . GLY B 1 50 ? 1.856 27.703 14.766 1 94 50 GLY B N 1
ATOM 2448 C CA . GLY B 1 50 ? 0.803 28.594 14.297 1 94 50 GLY B CA 1
ATOM 2449 C C . GLY B 1 50 ? 1.235 29.484 13.141 1 94 50 GLY B C 1
ATOM 2450 O O . GLY B 1 50 ? 0.81 30.641 13.047 1 94 50 GLY B O 1
ATOM 2451 N N . ASN B 1 51 ? 2.125 29.016 12.266 1 92.56 51 ASN B N 1
ATOM 2452 C CA . ASN B 1 51 ? 2.6 29.797 11.141 1 92.56 51 ASN B CA 1
ATOM 2453 C C . ASN B 1 51 ? 1.477 30.094 10.148 1 92.56 51 ASN B C 1
ATOM 2455 O O . ASN B 1 51 ? 1.323 31.234 9.695 1 92.56 51 ASN B O 1
ATOM 2459 N N . LEU B 1 52 ? 0.657 29.172 9.844 1 95.69 52 LEU B N 1
ATOM 2460 C CA . LEU B 1 52 ? -0.458 29.375 8.93 1 95.69 52 LEU B CA 1
ATOM 2461 C C . LEU B 1 52 ? -1.575 30.172 9.602 1 95.69 52 LEU B C 1
ATOM 2463 O O . LEU B 1 52 ? -2.279 30.938 8.938 1 95.69 52 LEU B O 1
ATOM 2467 N N . ALA B 1 53 ? -1.733 29.969 10.906 1 97.25 53 ALA B N 1
ATOM 2468 C CA . ALA B 1 53 ? -2.754 30.688 11.672 1 97.25 53 ALA B CA 1
ATOM 2469 C C . ALA B 1 53 ? -2.656 32.188 11.438 1 97.25 53 ALA B C 1
ATOM 2471 O O . ALA B 1 53 ? -3.674 32.875 11.258 1 97.25 53 ALA B O 1
ATOM 2472 N N . LYS B 1 54 ? -1.443 32.688 11.445 1 95.44 54 LYS B N 1
ATOM 2473 C CA . LYS B 1 54 ? -1.207 34.094 11.242 1 95.44 54 LYS B CA 1
ATOM 2474 C C . LYS B 1 54 ? -1.818 34.562 9.93 1 95.44 54 LYS B C 1
ATOM 2476 O O . LYS B 1 54 ? -2.469 35.625 9.883 1 95.44 54 LYS B O 1
ATOM 2481 N N . ARG B 1 55 ? -1.659 33.812 8.852 1 96.44 55 ARG B N 1
ATOM 2482 C CA . ARG B 1 55 ? -2.146 34.156 7.523 1 96.44 55 ARG B CA 1
ATOM 2483 C C . ARG B 1 55 ? -3.668 34.094 7.457 1 96.44 55 ARG B C 1
ATOM 2485 O O . ARG B 1 55 ? -4.32 35 6.922 1 96.44 55 ARG B O 1
ATOM 2492 N N . PHE B 1 56 ? -4.207 33.062 8.031 1 97.75 56 PHE B N 1
ATOM 2493 C CA . PHE B 1 56 ? -5.66 32.938 8.055 1 97.75 56 PHE B CA 1
ATOM 2494 C C . PHE B 1 56 ? -6.289 34.094 8.836 1 97.75 56 PHE B C 1
ATOM 2496 O O . PHE B 1 56 ? -7.305 34.656 8.422 1 97.75 56 PHE B O 1
ATOM 2503 N N . LYS B 1 57 ? -5.707 34.438 9.977 1 96.44 57 LYS B N 1
ATOM 2504 C CA . LYS B 1 57 ? -6.172 35.562 10.812 1 96.44 57 LYS B CA 1
ATOM 2505 C C . LYS B 1 57 ? -6.105 36.875 10.055 1 96.44 57 LYS B C 1
ATOM 2507 O O . LYS B 1 57 ? -7.055 37.656 10.086 1 96.44 57 LYS B O 1
ATOM 2512 N N . GLU B 1 58 ? -4.992 37.094 9.383 1 95.69 58 GLU B N 1
ATOM 2513 C CA . GLU B 1 58 ? -4.781 38.344 8.625 1 95.69 58 GLU B CA 1
ATOM 2514 C C . GLU B 1 58 ? -5.844 38.531 7.551 1 95.69 58 GLU B C 1
ATOM 2516 O O . GLU B 1 58 ? -6.176 39.656 7.18 1 95.69 58 GLU B O 1
ATOM 2521 N N . HIS B 1 59 ? -6.379 37.469 7.094 1 96.06 59 HIS B N 1
ATOM 2522 C CA . HIS B 1 59 ? -7.406 37.531 6.055 1 96.06 59 HIS B CA 1
ATOM 2523 C C . HIS B 1 59 ? -8.797 37.344 6.652 1 96.06 59 HIS B C 1
ATOM 2525 O O . HIS B 1 59 ? -9.766 37.094 5.926 1 96.06 59 HIS B O 1
ATOM 2531 N N . HIS B 1 60 ? -8.93 37.406 7.973 1 95.81 60 HIS B N 1
ATOM 2532 C CA . HIS B 1 60 ? -10.172 37.438 8.734 1 95.81 60 HIS B CA 1
ATOM 2533 C C . HIS B 1 60 ? -10.969 36.156 8.508 1 95.81 60 HIS B C 1
ATOM 2535 O O . HIS B 1 60 ? -12.195 36.188 8.328 1 95.81 60 HIS B O 1
ATOM 2541 N N . GLN B 1 61 ? -10.258 35 8.359 1 97 61 GLN B N 1
ATOM 2542 C CA . GLN B 1 61 ? -10.906 33.719 8.211 1 97 61 GLN B CA 1
ATOM 2543 C C . GLN B 1 61 ? -11.062 33.031 9.562 1 97 61 GLN B C 1
ATOM 2545 O O . GLN B 1 61 ? -10.25 33.219 10.469 1 97 61 GLN B O 1
ATOM 2550 N N . ASP B 1 62 ? -12.172 32.312 9.734 1 98.06 62 ASP B N 1
ATOM 2551 C CA . ASP B 1 62 ? -12.461 31.578 10.969 1 98.06 62 ASP B CA 1
ATOM 2552 C C . ASP B 1 62 ? -11.586 30.344 11.102 1 98.06 62 ASP B C 1
ATOM 2554 O O . ASP B 1 62 ? -11.93 29.266 10.586 1 98.06 62 ASP B O 1
ATOM 2558 N N . TYR B 1 63 ? -10.469 30.469 11.789 1 98.38 63 TYR B N 1
ATOM 2559 C CA . TYR B 1 63 ? -9.422 29.469 11.867 1 98.38 63 TYR B CA 1
ATOM 2560 C C . TYR B 1 63 ? -9.297 28.922 13.281 1 98.38 63 TYR B C 1
ATOM 2562 O O . TYR B 1 63 ? -9.391 29.672 14.258 1 98.38 63 TYR B O 1
ATOM 2570 N N . THR B 1 64 ? -9.148 27.641 13.406 1 98.56 64 THR B N 1
ATOM 2571 C CA . THR B 1 64 ? -8.766 26.922 14.617 1 98.56 64 THR B CA 1
ATOM 2572 C C . THR B 1 64 ? -7.578 26 14.359 1 98.56 64 THR B C 1
ATOM 2574 O O . THR B 1 64 ? -7.523 25.328 13.328 1 98.56 64 THR B O 1
ATOM 2577 N N . GLY B 1 65 ? -6.637 26 15.195 1 98.44 65 GLY B N 1
ATOM 2578 C CA . GLY B 1 65 ? -5.52 25.078 15.102 1 98.44 65 GLY B CA 1
ATOM 2579 C C . GLY B 1 65 ? -5.594 23.953 16.125 1 98.44 65 GLY B C 1
ATOM 2580 O O . GLY B 1 65 ? -6.008 24.172 17.266 1 98.44 65 GLY B O 1
ATOM 2581 N N . LEU B 1 66 ? -5.266 22.766 15.75 1 98.31 66 LEU B N 1
ATOM 2582 C CA . LEU B 1 66 ? -5.156 21.594 16.625 1 98.31 66 LEU B CA 1
ATOM 2583 C C . LEU B 1 66 ? -3.775 20.969 16.516 1 98.31 66 LEU B C 1
ATOM 2585 O O . LEU B 1 66 ? -3.252 20.781 15.406 1 98.31 66 LEU B O 1
ATOM 2589 N N . ASP B 1 67 ? -3.154 20.703 17.641 1 96.75 67 ASP B N 1
ATOM 2590 C CA . ASP B 1 67 ? -1.857 20.031 17.672 1 96.75 67 ASP B CA 1
ATOM 2591 C C . ASP B 1 67 ? -1.744 19.109 18.875 1 96.75 67 ASP B C 1
ATOM 2593 O O . ASP B 1 67 ? -2.365 19.344 19.906 1 96.75 67 ASP B O 1
ATOM 2597 N N . TYR B 1 68 ? -0.944 18.094 18.641 1 96.12 68 TYR B N 1
ATOM 2598 C CA . TYR B 1 68 ? -0.75 17.109 19.688 1 96.12 68 TYR B CA 1
ATOM 2599 C C . TYR B 1 68 ? 0.107 17.672 20.812 1 96.12 68 TYR B C 1
ATOM 2601 O O . TYR B 1 68 ? -0.098 17.328 21.984 1 96.12 68 TYR B O 1
ATOM 2609 N N . SER B 1 69 ? 1.061 18.516 20.469 1 91.12 69 SER B N 1
ATOM 2610 C CA . SER B 1 69 ? 2.076 19.016 21.391 1 91.12 69 SER B CA 1
ATOM 2611 C C . SER B 1 69 ? 1.581 20.234 22.156 1 91.12 69 SER B C 1
ATOM 2613 O O . SER B 1 69 ? 1.318 21.281 21.578 1 91.12 69 SER B O 1
ATOM 2615 N N . GLU B 1 70 ? 1.582 20.125 23.438 1 91.5 70 GLU B N 1
ATOM 2616 C CA . GLU B 1 70 ? 1.185 21.234 24.297 1 91.5 70 GLU B CA 1
ATOM 2617 C C . GLU B 1 70 ? 2.158 22.406 24.156 1 91.5 70 GLU B C 1
ATOM 2619 O O . GLU B 1 70 ? 1.747 23.562 24.172 1 91.5 70 GLU B O 1
ATOM 2624 N N . SER B 1 71 ? 3.424 22.031 24.078 1 86.06 71 SER B N 1
ATOM 2625 C CA . SER B 1 71 ? 4.449 23.062 23.969 1 86.06 71 SER B CA 1
ATOM 2626 C C . SER B 1 71 ? 4.281 23.859 22.672 1 86.06 71 SER B C 1
ATOM 2628 O O . SER B 1 71 ? 4.457 25.094 22.672 1 86.06 71 SER B O 1
ATOM 2630 N N . MET B 1 72 ? 3.955 23.234 21.578 1 88.56 72 MET B N 1
ATOM 2631 C CA . MET B 1 72 ? 3.725 23.922 20.312 1 88.56 72 MET B CA 1
ATOM 2632 C C . MET B 1 72 ? 2.506 24.828 20.391 1 88.56 72 MET B C 1
ATOM 2634 O O . MET B 1 72 ? 2.537 25.969 19.922 1 88.56 72 MET B O 1
ATOM 2638 N N . ILE B 1 73 ? 1.485 24.344 21.062 1 92.31 73 ILE B N 1
ATOM 2639 C CA . ILE B 1 73 ? 0.254 25.109 21.219 1 92.31 73 ILE B CA 1
ATOM 2640 C C . ILE B 1 73 ? 0.528 26.359 22.047 1 92.31 73 ILE B C 1
ATOM 2642 O O . ILE B 1 73 ? 0.005 27.438 21.75 1 92.31 73 ILE B O 1
ATOM 2646 N N . ALA B 1 74 ? 1.319 26.203 23.078 1 90.19 74 ALA B N 1
ATOM 2647 C CA . ALA B 1 74 ? 1.665 27.344 23.922 1 90.19 74 ALA B CA 1
ATOM 2648 C C . ALA B 1 74 ? 2.348 28.453 23.125 1 90.19 74 ALA B C 1
ATOM 2650 O O . ALA B 1 74 ? 1.996 29.625 23.234 1 90.19 74 ALA B O 1
ATOM 2651 N N . ILE B 1 75 ? 3.27 28.047 22.266 1 88.38 75 ILE B N 1
ATOM 2652 C CA . ILE B 1 75 ? 3.975 29 21.422 1 88.38 75 ILE B CA 1
ATOM 2653 C C . ILE B 1 75 ? 3 29.609 20.422 1 88.38 75 ILE B C 1
ATOM 2655 O O . ILE B 1 75 ? 3.021 30.828 20.188 1 88.38 75 ILE B O 1
ATOM 2659 N N . ALA B 1 76 ? 2.143 28.781 19.828 1 93.38 76 ALA B N 1
ATOM 2660 C CA . ALA B 1 76 ? 1.178 29.25 18.844 1 93.38 76 ALA B CA 1
ATOM 2661 C C . ALA B 1 76 ? 0.254 30.312 19.422 1 93.38 76 ALA B C 1
ATOM 2663 O O . ALA B 1 76 ? -0.012 31.328 18.781 1 93.38 76 ALA B O 1
ATOM 2664 N N . ARG B 1 77 ? -0.214 30.109 20.641 1 95.06 77 ARG B N 1
ATOM 2665 C CA . ARG B 1 77 ? -1.109 31.047 21.328 1 95.06 77 ARG B CA 1
ATOM 2666 C C . ARG B 1 77 ? -0.41 32.375 21.594 1 95.06 77 ARG B C 1
ATOM 2668 O O . ARG B 1 77 ? -1.021 33.438 21.484 1 95.06 77 ARG B O 1
ATOM 2675 N N . GLU B 1 78 ? 0.788 32.219 21.953 1 92.44 78 GLU B N 1
ATOM 2676 C CA . GLU B 1 78 ? 1.567 33.438 22.203 1 92.44 78 GLU B CA 1
ATOM 2677 C C . GLU B 1 78 ? 1.767 34.25 20.938 1 92.44 78 GLU B C 1
ATOM 2679 O O . GLU B 1 78 ? 1.701 35.5 20.953 1 92.44 78 GLU B O 1
ATOM 2684 N N . ARG B 1 79 ? 1.969 33.594 19.828 1 91.38 79 ARG B N 1
ATOM 2685 C CA . ARG B 1 79 ? 2.275 34.219 18.547 1 91.38 79 ARG B CA 1
ATOM 2686 C C . ARG B 1 79 ? 1.014 34.781 17.906 1 91.38 79 ARG B C 1
ATOM 2688 O O . ARG B 1 79 ? 1.083 35.719 17.109 1 91.38 79 ARG B O 1
ATOM 2695 N N . ASN B 1 80 ? -0.05 34.094 18.141 1 95.19 80 ASN B N 1
ATOM 2696 C CA . ASN B 1 80 ? -1.296 34.438 17.453 1 95.19 80 ASN B CA 1
ATOM 2697 C C . ASN B 1 80 ? -2.4 34.781 18.453 1 95.19 80 ASN B C 1
ATOM 2699 O O . ASN B 1 80 ? -3.248 33.938 18.75 1 95.19 80 ASN B O 1
ATOM 2703 N N . ASN B 1 81 ? -2.445 36.031 18.766 1 91.62 81 ASN B N 1
ATOM 2704 C CA . ASN B 1 81 ? -3.463 36.469 19.703 1 91.62 81 ASN B CA 1
ATOM 2705 C C . ASN B 1 81 ? -4.867 36.312 19.141 1 91.62 81 ASN B C 1
ATOM 2707 O O . ASN B 1 81 ? -5.078 36.5 17.938 1 91.62 81 ASN B O 1
ATOM 2711 N N . ASN B 1 82 ? -5.863 35.906 19.891 1 92 82 ASN B N 1
ATOM 2712 C CA . ASN B 1 82 ? -7.277 35.812 19.547 1 92 82 ASN B CA 1
ATOM 2713 C C . ASN B 1 82 ? -7.547 34.688 18.547 1 92 82 ASN B C 1
ATOM 2715 O O . ASN B 1 82 ? -8.516 34.75 17.797 1 92 82 ASN B O 1
ATOM 2719 N N . VAL B 1 83 ? -6.617 33.812 18.312 1 96.88 83 VAL B N 1
ATOM 2720 C CA . VAL B 1 83 ? -6.844 32.625 17.516 1 96.88 83 VAL B CA 1
ATOM 2721 C C . VAL B 1 83 ? -7.047 31.422 18.438 1 96.88 83 VAL B C 1
ATOM 2723 O O . VAL B 1 83 ? -6.379 31.297 19.469 1 96.88 83 VAL B O 1
ATOM 2726 N N . THR B 1 84 ? -7.938 30.594 18.172 1 97.56 84 THR B N 1
ATOM 2727 C CA . THR B 1 84 ? -8.219 29.422 18.984 1 97.56 84 THR B CA 1
ATOM 2728 C C . THR B 1 84 ? -7.258 28.281 18.625 1 97.56 84 THR B C 1
ATOM 2730 O O . THR B 1 84 ? -7.078 27.953 17.453 1 97.56 84 THR B O 1
ATO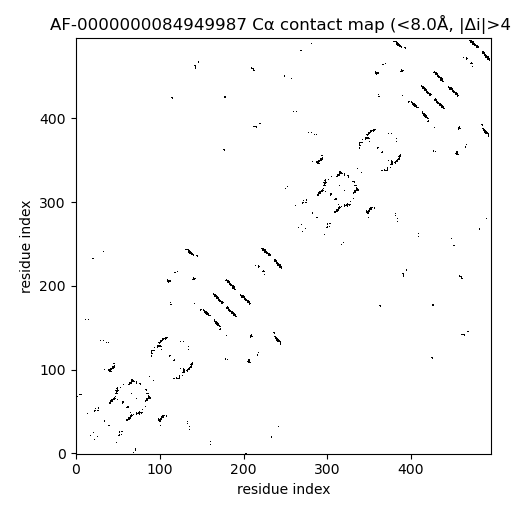M 2733 N N . PHE B 1 85 ? -6.605 27.719 19.609 1 98 85 PHE B N 1
ATOM 2734 C CA . PHE B 1 85 ? -5.762 26.531 19.484 1 98 85 PHE B CA 1
ATOM 2735 C C . PHE B 1 85 ? -6.207 25.453 20.469 1 98 85 PHE B C 1
ATOM 2737 O O . PHE B 1 85 ? -6.469 25.734 21.641 1 98 85 PHE B O 1
ATOM 2744 N N . ILE B 1 86 ? -6.297 24.25 20.016 1 97.38 86 ILE B N 1
ATOM 2745 C CA . ILE B 1 86 ? -6.727 23.109 20.797 1 97.38 86 ILE B CA 1
ATOM 2746 C C . ILE B 1 86 ? -5.605 22.062 20.859 1 97.38 86 ILE B C 1
ATOM 2748 O O . ILE B 1 86 ? -4.996 21.75 19.828 1 97.38 86 ILE B O 1
ATOM 2752 N N . GLN B 1 87 ? -5.289 21.594 22.062 1 96.62 87 GLN B N 1
ATOM 2753 C CA . GLN B 1 87 ? -4.43 20.422 22.172 1 96.62 87 GLN B CA 1
ATOM 2754 C C . GLN B 1 87 ? -5.227 19.141 21.969 1 96.62 87 GLN B C 1
ATOM 2756 O O . GLN B 1 87 ? -6.219 18.906 22.656 1 96.62 87 GLN B O 1
ATOM 2761 N N . GLY B 1 88 ? -4.859 18.344 21.016 1 96.94 88 GLY B N 1
ATOM 2762 C CA . GLY B 1 88 ? -5.613 17.125 20.766 1 96.94 88 GLY B CA 1
ATOM 2763 C C . GLY B 1 88 ? -4.91 16.172 19.828 1 96.94 88 GLY B C 1
ATOM 2764 O O . GLY B 1 88 ? -3.881 16.5 19.234 1 96.94 88 GLY B O 1
ATOM 2765 N N . ASP B 1 89 ? -5.414 14.969 19.781 1 98.19 89 ASP B N 1
ATOM 2766 C CA . ASP B 1 89 ? -4.961 13.891 18.906 1 98.19 89 ASP B CA 1
ATOM 2767 C C . ASP B 1 89 ? -5.84 13.789 17.656 1 98.19 89 ASP B C 1
ATOM 2769 O O . ASP B 1 89 ? -7.062 13.664 17.766 1 98.19 89 ASP B O 1
ATOM 2773 N N . MET B 1 90 ? -5.188 13.938 16.469 1 98.31 90 MET B N 1
ATOM 2774 C CA . MET B 1 90 ? -5.973 13.906 15.242 1 98.31 90 MET B CA 1
ATOM 2775 C C . MET B 1 90 ? -6.754 12.602 15.133 1 98.31 90 MET B C 1
ATOM 2777 O O . MET B 1 90 ? -7.746 12.523 14.406 1 98.31 90 MET B O 1
ATOM 2781 N N . ARG B 1 91 ? -6.418 11.57 15.859 1 98.19 91 ARG B N 1
ATOM 2782 C CA . ARG B 1 91 ? -7.055 10.258 15.805 1 98.19 91 ARG B CA 1
ATOM 2783 C C . ARG B 1 91 ? -8.352 10.242 16.609 1 98.19 91 ARG B C 1
ATOM 2785 O O . ARG B 1 91 ? -9.188 9.352 16.438 1 98.19 91 ARG B O 1
ATOM 2792 N N . ASP B 1 92 ? -8.383 11.148 17.484 1 97.75 92 ASP B N 1
ATOM 2793 C CA . ASP B 1 92 ? -9.508 11.102 18.422 1 97.75 92 ASP B CA 1
ATOM 2794 C C . ASP B 1 92 ? -9.812 12.484 18.984 1 97.75 92 ASP B C 1
ATOM 2796 O O . ASP B 1 92 ? -9.547 12.758 20.156 1 97.75 92 ASP B O 1
ATOM 2800 N N . PHE B 1 93 ? -10.406 13.352 18.219 1 97.94 93 PHE B N 1
ATOM 2801 C CA . PHE B 1 93 ? -10.836 14.672 18.688 1 97.94 93 PHE B CA 1
ATOM 2802 C C . PHE B 1 93 ? -12.305 14.898 18.359 1 97.94 93 PHE B C 1
ATOM 2804 O O . PHE B 1 93 ? -12.883 14.203 17.516 1 97.94 93 PHE B O 1
ATOM 2811 N N . ASN B 1 94 ? -12.883 15.789 19.094 1 97.88 94 ASN B N 1
ATOM 2812 C CA . ASN B 1 94 ? -14.273 16.203 18.891 1 97.88 94 ASN B CA 1
ATOM 2813 C C . ASN B 1 94 ? -14.438 17.703 19.062 1 97.88 94 ASN B C 1
ATOM 2815 O O . ASN B 1 94 ? -14.133 18.266 20.109 1 97.88 94 ASN B O 1
ATOM 2819 N N . LEU B 1 95 ? -14.906 18.312 18.047 1 98.06 95 LEU B N 1
ATOM 2820 C CA . LEU B 1 95 ? -15.18 19.734 18.094 1 98.06 95 LEU B CA 1
ATOM 2821 C C . LEU B 1 95 ? -16.609 20 18.562 1 98.06 95 LEU B C 1
ATOM 2823 O O . LEU B 1 95 ? -17.484 19.141 18.406 1 98.06 95 LEU B O 1
ATOM 2827 N N . GLU B 1 96 ? -16.812 21.109 19.156 1 96.62 96 GLU B N 1
ATOM 2828 C CA . GLU B 1 96 ? -18.172 21.5 19.547 1 96.62 96 GLU B CA 1
ATOM 2829 C C . GLU B 1 96 ? -19.062 21.672 18.328 1 96.62 96 GLU B C 1
ATOM 2831 O O . GLU B 1 96 ? -20.25 21.312 18.359 1 96.62 96 GLU B O 1
ATOM 2836 N N . LYS B 1 97 ? -18.5 22.266 17.312 1 97.38 97 LYS B N 1
ATOM 2837 C CA . LYS B 1 97 ? -19.172 22.453 16.031 1 97.38 97 LYS B CA 1
ATOM 2838 C C . LYS B 1 97 ? -18.328 21.953 14.875 1 97.38 97 LYS B C 1
ATOM 2840 O O . LYS B 1 97 ? -17.109 22.141 14.859 1 97.38 97 LYS B O 1
ATOM 2845 N N . GLN B 1 98 ? -19 21.344 13.93 1 98.38 98 GLN B N 1
ATOM 2846 C CA . GLN B 1 98 ? -18.297 20.906 12.719 1 98.38 98 GLN B CA 1
ATOM 2847 C C . GLN B 1 98 ? -17.75 22.094 11.945 1 98.38 98 GLN B C 1
ATOM 2849 O O . GLN B 1 98 ? -18.266 23.203 12.047 1 98.38 98 GLN B O 1
ATOM 2854 N N . VAL B 1 99 ? -16.734 21.859 11.188 1 98.81 99 VAL B N 1
ATOM 2855 C CA . VAL B 1 99 ? -16.141 22.922 10.375 1 98.81 99 VAL B CA 1
ATOM 2856 C C . VAL B 1 99 ? -16.328 22.609 8.891 1 98.81 99 VAL B C 1
ATOM 2858 O O . VAL B 1 99 ? -16.703 21.484 8.531 1 98.81 99 VAL B O 1
ATOM 2861 N N . ASP B 1 100 ? -16.062 23.594 8.07 1 98.75 100 ASP B N 1
ATOM 2862 C CA . ASP B 1 100 ? -16.297 23.453 6.637 1 98.75 100 ASP B CA 1
ATOM 2863 C C . ASP B 1 100 ? -15.039 22.938 5.934 1 98.75 100 ASP B C 1
ATOM 2865 O O . ASP B 1 100 ? -15.109 22.469 4.801 1 98.75 100 ASP B O 1
ATOM 2869 N N . ALA B 1 101 ? -13.867 23.125 6.562 1 98.88 101 ALA B N 1
ATOM 2870 C CA . ALA B 1 101 ? -12.609 22.641 5.988 1 98.88 101 ALA B CA 1
ATOM 2871 C C . ALA B 1 101 ? -11.672 22.125 7.074 1 98.88 101 ALA B C 1
ATOM 2873 O O . ALA B 1 101 ? -11.539 22.75 8.133 1 98.88 101 ALA B O 1
ATOM 2874 N N . ILE B 1 102 ? -11.109 21.016 6.859 1 98.94 102 ILE B N 1
ATOM 2875 C CA . ILE B 1 102 ? -10.031 20.5 7.691 1 98.94 102 ILE B CA 1
ATOM 2876 C C . ILE B 1 102 ? -8.781 20.297 6.84 1 98.94 102 ILE B C 1
ATOM 2878 O O . ILE B 1 102 ? -8.828 19.609 5.816 1 98.94 102 ILE B O 1
ATOM 2882 N N . ILE B 1 103 ? -7.719 20.891 7.227 1 98.81 103 ILE B N 1
ATOM 2883 C CA . ILE B 1 103 ? -6.469 20.734 6.492 1 98.81 103 ILE B CA 1
ATOM 2884 C C . ILE B 1 103 ? -5.41 20.125 7.402 1 98.81 103 ILE B C 1
ATOM 2886 O O . ILE B 1 103 ? -5.363 20.406 8.602 1 98.81 103 ILE B O 1
ATOM 2890 N N . ILE B 1 104 ? -4.695 19.172 6.949 1 98.19 104 ILE B N 1
ATOM 2891 C CA . ILE B 1 104 ? -3.514 18.594 7.578 1 98.19 104 ILE B CA 1
ATOM 2892 C C . ILE B 1 104 ? -2.279 18.891 6.73 1 98.19 104 ILE B C 1
ATOM 2894 O O . ILE B 1 104 ? -2.119 18.344 5.641 1 98.19 104 ILE B O 1
ATOM 2898 N N . THR B 1 105 ? -1.431 19.719 7.199 1 92.5 105 THR B N 1
ATOM 2899 C CA . THR B 1 105 ? -0.306 20.219 6.418 1 92.5 105 THR B CA 1
ATOM 2900 C C . THR B 1 105 ? 1.019 19.75 7.008 1 92.5 105 THR B C 1
ATOM 2902 O O . THR B 1 105 ? 1.035 19.047 8.023 1 92.5 105 THR B O 1
ATOM 2905 N N . GLY B 1 106 ? 2.084 20.047 6.32 1 90 106 GLY B N 1
ATOM 2906 C CA . GLY B 1 106 ? 3.42 19.781 6.824 1 90 106 GLY B CA 1
ATOM 2907 C C . GLY B 1 106 ? 3.719 18.297 6.961 1 90 106 GLY B C 1
ATOM 2908 O O . GLY B 1 106 ? 4.473 17.891 7.844 1 90 106 GLY B O 1
ATOM 2909 N N . ARG B 1 107 ? 2.939 17.484 6.34 1 92.56 107 ARG B N 1
ATOM 2910 C CA . ARG B 1 107 ? 3.162 16.047 6.309 1 92.56 107 ARG B CA 1
ATOM 2911 C C . ARG B 1 107 ? 2.885 15.414 7.672 1 92.56 107 ARG B C 1
ATOM 2913 O O . ARG B 1 107 ? 3.525 14.43 8.047 1 92.56 107 ARG B O 1
ATOM 2920 N N . SER B 1 108 ? 2.07 16.078 8.406 1 95.06 108 SER B N 1
ATOM 2921 C CA . SER B 1 108 ? 1.725 15.531 9.719 1 95.06 108 SER B CA 1
ATOM 2922 C C . SER B 1 108 ? 1.057 14.164 9.594 1 95.06 108 SER B C 1
ATOM 2924 O O . SER B 1 108 ? 1.015 13.398 10.562 1 95.06 108 SER B O 1
ATOM 2926 N N . THR B 1 109 ? 0.492 13.82 8.398 1 96.88 109 THR B N 1
ATOM 2927 C CA . THR B 1 109 ? -0.108 12.516 8.133 1 96.88 109 THR B CA 1
ATOM 2928 C C . THR B 1 109 ? 0.91 11.398 8.344 1 96.88 109 THR B C 1
ATOM 2930 O O . THR B 1 109 ? 0.538 10.258 8.633 1 96.88 109 THR B O 1
ATOM 2933 N N . SER B 1 110 ? 2.184 11.734 8.219 1 96.12 110 SER B N 1
ATOM 2934 C CA . SER B 1 110 ? 3.246 10.734 8.312 1 96.12 110 SER B CA 1
ATOM 2935 C C . SER B 1 110 ? 3.338 10.156 9.719 1 96.12 110 SER B C 1
ATOM 2937 O O . SER B 1 110 ? 3.973 9.117 9.93 1 96.12 110 SER B O 1
ATOM 2939 N N . TYR B 1 111 ? 2.729 10.805 10.664 1 95.75 111 TYR B N 1
ATOM 2940 C CA . TYR B 1 111 ? 2.783 10.336 12.039 1 95.75 111 TYR B CA 1
ATOM 2941 C C . TYR B 1 111 ? 1.737 9.258 12.289 1 95.75 111 TYR B C 1
ATOM 2943 O O . TYR B 1 111 ? 1.687 8.664 13.375 1 95.75 111 TYR B O 1
ATOM 2951 N N . LEU B 1 112 ? 0.889 9.047 11.328 1 97.5 112 LEU B N 1
ATOM 2952 C CA . LEU B 1 112 ? -0.044 7.93 11.359 1 97.5 112 LEU B CA 1
ATOM 2953 C C . LEU B 1 112 ? 0.638 6.641 10.914 1 97.5 112 LEU B C 1
ATOM 2955 O O . LEU B 1 112 ? 0.619 6.301 9.734 1 97.5 112 LEU B O 1
ATOM 2959 N N . THR B 1 113 ? 1.087 5.84 11.852 1 96.38 113 THR B N 1
ATOM 2960 C CA . THR B 1 113 ? 2.066 4.809 11.523 1 96.38 113 THR B CA 1
ATOM 2961 C C . THR B 1 113 ? 1.385 3.461 11.312 1 96.38 113 THR B C 1
ATOM 2963 O O . THR B 1 113 ? 1.98 2.539 10.75 1 96.38 113 THR B O 1
ATOM 2966 N N . THR B 1 114 ? 0.092 3.287 11.75 1 96.38 114 THR B N 1
ATOM 2967 C CA . THR B 1 114 ? -0.644 2.045 11.547 1 96.38 114 THR B CA 1
ATOM 2968 C C . THR B 1 114 ? -1.907 2.291 10.734 1 96.38 114 THR B C 1
ATOM 2970 O O . THR B 1 114 ? -2.344 3.434 10.586 1 96.38 114 THR B O 1
ATOM 2973 N N . ASN B 1 115 ? -2.457 1.21 10.18 1 97 115 ASN B N 1
ATOM 2974 C CA . ASN B 1 115 ? -3.736 1.342 9.492 1 97 115 ASN B CA 1
ATOM 2975 C C . ASN B 1 115 ? -4.84 1.808 10.438 1 97 115 ASN B C 1
ATOM 2977 O O . ASN B 1 115 ? -5.734 2.555 10.039 1 97 115 ASN B O 1
ATOM 2981 N N . GLU B 1 116 ? -4.758 1.365 11.656 1 96.75 116 GLU B N 1
ATOM 2982 C CA . GLU B 1 116 ? -5.703 1.822 12.672 1 96.75 116 GLU B CA 1
ATOM 2983 C C . GLU B 1 116 ? -5.613 3.332 12.867 1 96.75 116 GLU B C 1
ATOM 2985 O O . GLU B 1 116 ? -6.637 4.016 12.945 1 96.75 116 GLU B O 1
ATOM 2990 N N . ASP B 1 117 ? -4.363 3.871 12.914 1 97.88 117 ASP B N 1
ATOM 2991 C CA . ASP B 1 117 ? -4.152 5.309 13.078 1 97.88 117 ASP B CA 1
ATOM 2992 C C . ASP B 1 117 ? -4.875 6.094 11.984 1 97.88 117 ASP B C 1
ATOM 2994 O O . ASP B 1 117 ? -5.562 7.074 12.266 1 97.88 117 ASP B O 1
ATOM 2998 N N . ILE B 1 118 ? -4.672 5.703 10.719 1 98.12 118 ILE B N 1
ATOM 2999 C CA . ILE B 1 118 ? -5.234 6.449 9.594 1 98.12 118 ILE B CA 1
ATOM 3000 C C . ILE B 1 118 ? -6.754 6.293 9.586 1 98.12 118 ILE B C 1
ATOM 3002 O O . ILE B 1 118 ? -7.48 7.262 9.352 1 98.12 118 ILE B O 1
ATOM 3006 N N . ASN B 1 119 ? -7.273 5.09 9.844 1 98.06 119 ASN B N 1
ATOM 3007 C CA . ASN B 1 119 ? -8.719 4.879 9.891 1 98.06 119 ASN B CA 1
ATOM 3008 C C . ASN B 1 119 ? -9.367 5.715 10.984 1 98.06 119 ASN B C 1
ATOM 3010 O O . ASN B 1 119 ? -10.406 6.344 10.758 1 98.06 119 ASN B O 1
ATOM 3014 N N . GLU B 1 120 ? -8.766 5.672 12.164 1 98.44 120 GLU B N 1
ATOM 3015 C CA . GLU B 1 120 ? -9.289 6.465 13.266 1 98.44 120 GLU 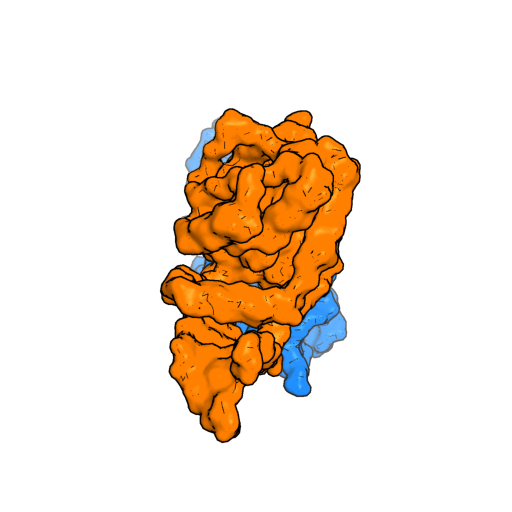B CA 1
ATOM 3016 C C . GLU B 1 120 ? -9.273 7.957 12.938 1 98.44 120 GLU B C 1
ATOM 3018 O O . GLU B 1 120 ? -10.211 8.688 13.273 1 98.44 120 GLU B O 1
ATOM 3023 N N . THR B 1 121 ? -8.195 8.453 12.32 1 98.81 121 THR B N 1
ATOM 3024 C CA . THR B 1 121 ? -8.086 9.859 11.938 1 98.81 121 THR B CA 1
ATOM 3025 C C . THR B 1 121 ? -9.18 10.227 10.938 1 98.81 121 THR B C 1
ATOM 3027 O O . THR B 1 121 ? -9.875 11.227 11.109 1 98.81 121 THR B O 1
ATOM 3030 N N . LEU B 1 122 ? -9.344 9.406 9.906 1 98.69 122 LEU B N 1
ATOM 3031 C CA . LEU B 1 122 ? -10.359 9.695 8.898 1 98.69 122 LEU B CA 1
ATOM 3032 C C . LEU B 1 122 ? -11.758 9.656 9.5 1 98.69 122 LEU B C 1
ATOM 3034 O O . LEU B 1 122 ? -12.633 10.422 9.094 1 98.69 122 LEU B O 1
ATOM 3038 N N . ALA B 1 123 ? -11.953 8.773 10.477 1 98.44 123 ALA B N 1
ATOM 3039 C CA . ALA B 1 123 ? -13.219 8.758 11.203 1 98.44 123 ALA B CA 1
ATOM 3040 C C . ALA B 1 123 ? -13.43 10.055 11.977 1 98.44 123 ALA B C 1
ATOM 3042 O O . ALA B 1 123 ? -14.523 10.617 11.969 1 98.44 123 ALA B O 1
ATOM 3043 N N . SER B 1 124 ? -12.391 10.508 12.648 1 98.75 124 SER B N 1
ATOM 3044 C CA . SER B 1 124 ? -12.453 11.781 13.367 1 98.75 124 SER B CA 1
ATOM 3045 C C . SER B 1 124 ? -12.758 12.938 12.43 1 98.75 124 SER B C 1
ATOM 3047 O O . SER B 1 124 ? -13.578 13.805 12.742 1 98.75 124 SER B O 1
ATOM 3049 N N . LEU B 1 125 ? -12.086 12.984 11.273 1 98.88 125 LEU B N 1
ATOM 3050 C CA . LEU B 1 125 ? -12.359 14.016 10.281 1 98.88 125 LEU B CA 1
ATOM 3051 C C . LEU B 1 125 ? -13.812 13.961 9.82 1 98.88 125 LEU B C 1
ATOM 3053 O O . LEU B 1 125 ? -14.484 14.992 9.742 1 98.88 125 LEU B O 1
ATOM 3057 N N . PHE B 1 126 ? -14.227 12.734 9.562 1 98.62 126 PHE B N 1
ATOM 3058 C CA . PHE B 1 126 ? -15.586 12.516 9.086 1 98.62 126 PHE B CA 1
ATOM 3059 C C . PHE B 1 126 ? -16.609 13.062 10.078 1 98.62 126 PHE B C 1
ATOM 3061 O O . PHE B 1 126 ? -17.578 13.711 9.68 1 98.62 126 PHE B O 1
ATOM 3068 N N . ASN B 1 127 ? -16.375 12.875 11.305 1 98.25 127 ASN B N 1
ATOM 3069 C CA . ASN B 1 127 ? -17.312 13.258 12.359 1 98.25 127 ASN B CA 1
ATOM 3070 C C . ASN B 1 127 ? -17.266 14.766 12.609 1 98.25 127 ASN B C 1
ATOM 3072 O O . ASN B 1 127 ? -18.203 15.328 13.195 1 98.25 127 ASN B O 1
ATOM 3076 N N . ASN B 1 128 ? -16.25 15.477 12.164 1 98.69 128 ASN B N 1
ATOM 3077 C CA . ASN B 1 128 ? -16.062 16.875 12.562 1 98.69 128 ASN B CA 1
ATOM 3078 C C . ASN B 1 128 ? -16.141 17.812 11.359 1 98.69 128 ASN B C 1
ATOM 3080 O O . ASN B 1 128 ? -15.984 19.016 11.5 1 98.69 128 ASN B O 1
ATOM 3084 N N . ILE B 1 129 ? -16.297 17.234 10.172 1 98.69 129 ILE B N 1
ATOM 3085 C CA . ILE B 1 129 ? -16.422 18.047 8.961 1 98.69 129 ILE B CA 1
ATOM 3086 C C . ILE B 1 129 ? -17.891 18.141 8.555 1 98.69 129 ILE B C 1
ATOM 3088 O O . ILE B 1 129 ? -18.641 17.172 8.695 1 98.69 129 ILE B O 1
ATOM 3092 N N . SER B 1 130 ? -18.359 19.25 8.133 1 97.88 130 SER B N 1
ATOM 3093 C CA . SER B 1 130 ? -19.719 19.438 7.664 1 97.88 130 SER B CA 1
ATOM 3094 C C . SER B 1 130 ? -19.984 18.609 6.41 1 97.88 130 SER B C 1
ATOM 3096 O O . SER B 1 130 ? -19.047 18.188 5.73 1 97.88 130 SER B O 1
ATOM 3098 N N . ASP B 1 131 ? -21.188 18.406 6.047 1 95.88 131 ASP B N 1
ATOM 3099 C CA . ASP B 1 131 ? -21.578 17.547 4.938 1 95.88 131 ASP B CA 1
ATOM 3100 C C . ASP B 1 131 ? -21.031 18.078 3.611 1 95.88 131 ASP B C 1
ATOM 3102 O O . ASP B 1 131 ? -20.688 17.297 2.723 1 95.88 131 ASP B O 1
ATOM 3106 N N . GLU B 1 132 ? -20.922 19.344 3.518 1 95.38 132 GLU B N 1
ATOM 3107 C CA . GLU B 1 132 ? -20.453 19.953 2.271 1 95.38 132 GLU B CA 1
ATOM 3108 C C . GLU B 1 132 ? -19 20.406 2.387 1 95.38 132 GLU B C 1
ATOM 3110 O O . GLU B 1 132 ? -18.469 21.047 1.478 1 95.38 132 GLU B O 1
ATOM 3115 N N . GLY B 1 133 ? -18.422 20.109 3.523 1 98.31 133 GLY B N 1
ATOM 3116 C CA . GLY B 1 133 ? -17.047 20.547 3.766 1 98.31 133 GLY B CA 1
ATOM 3117 C C . GLY B 1 133 ? -16.016 19.703 3.061 1 98.31 133 GLY B C 1
ATOM 3118 O O . GLY B 1 133 ? -16.344 18.688 2.441 1 98.31 133 GLY B O 1
ATOM 3119 N N . ILE B 1 134 ? -14.758 20.156 3.096 1 98.81 134 ILE B N 1
ATOM 3120 C CA . ILE B 1 134 ? -13.672 19.422 2.441 1 98.81 134 ILE B CA 1
ATOM 3121 C C . ILE B 1 134 ? -12.578 19.109 3.455 1 98.81 134 ILE B C 1
ATOM 3123 O O . ILE B 1 134 ? -12.398 19.844 4.434 1 98.81 134 ILE B O 1
ATOM 3127 N N . ILE B 1 135 ? -11.922 18.047 3.244 1 98.88 135 ILE B N 1
ATOM 3128 C CA . ILE B 1 135 ? -10.633 17.781 3.883 1 98.88 135 ILE B CA 1
ATOM 3129 C C . ILE B 1 135 ? -9.516 17.891 2.852 1 98.88 135 ILE B C 1
ATOM 3131 O O . ILE B 1 135 ? -9.703 17.547 1.681 1 98.88 135 ILE B O 1
ATOM 3135 N N . ALA B 1 136 ? -8.414 18.406 3.197 1 98.81 136 ALA B N 1
ATOM 3136 C CA . ALA B 1 136 ? -7.23 18.516 2.354 1 98.81 136 ALA B CA 1
ATOM 3137 C C . ALA B 1 136 ? -5.965 18.188 3.141 1 98.81 136 ALA B C 1
ATOM 3139 O O . ALA B 1 136 ? -5.703 18.781 4.188 1 98.81 136 ALA B O 1
ATOM 3140 N N . PHE B 1 137 ? -5.219 17.25 2.68 1 98.31 137 PHE B N 1
ATOM 3141 C CA . PHE B 1 137 ? -4.02 16.875 3.422 1 98.31 137 PHE B CA 1
ATOM 3142 C C . PHE B 1 137 ? -2.93 16.375 2.48 1 98.31 137 PHE B C 1
ATOM 3144 O O . PHE B 1 137 ? -3.223 15.914 1.378 1 98.31 137 PHE B O 1
ATOM 3151 N N . ASP B 1 138 ? -1.763 16.531 2.879 1 96.69 138 ASP B N 1
ATOM 3152 C CA . ASP B 1 138 ? -0.633 16.016 2.105 1 96.69 138 ASP B CA 1
ATOM 3153 C C . ASP B 1 138 ? -0.049 14.766 2.742 1 96.69 138 ASP B C 1
ATOM 3155 O O . ASP B 1 138 ? -0.368 14.438 3.889 1 96.69 138 ASP B O 1
ATOM 3159 N N . PHE B 1 139 ? 0.651 14.016 1.966 1 96.62 139 PHE B N 1
ATOM 3160 C CA . PHE B 1 139 ? 1.452 12.898 2.457 1 96.62 139 PHE B CA 1
ATOM 3161 C C . PHE B 1 139 ? 2.697 12.711 1.601 1 96.62 139 PHE B C 1
ATOM 3163 O O . PHE B 1 139 ? 2.711 13.078 0.424 1 96.62 139 PHE B O 1
ATOM 3170 N N . ILE B 1 140 ? 3.744 12.227 2.256 1 95.25 140 ILE B N 1
ATOM 3171 C CA . ILE B 1 140 ? 4.957 11.883 1.521 1 95.25 140 ILE B CA 1
ATOM 3172 C C . ILE B 1 140 ? 4.703 10.656 0.649 1 95.25 140 ILE B C 1
ATOM 3174 O O . ILE B 1 140 ? 4.285 9.609 1.148 1 95.25 140 ILE B O 1
ATOM 3178 N N . ASP B 1 141 ? 4.953 10.797 -0.647 1 96.5 141 ASP B N 1
ATOM 3179 C CA . ASP B 1 141 ? 4.742 9.695 -1.583 1 96.5 141 ASP B CA 1
ATOM 3180 C C . ASP B 1 141 ? 5.836 8.641 -1.449 1 96.5 141 ASP B C 1
ATOM 3182 O O . ASP B 1 141 ? 6.996 8.898 -1.779 1 96.5 141 ASP B O 1
ATOM 3186 N N . ALA B 1 142 ? 5.484 7.477 -1.083 1 96.75 142 ALA B N 1
ATOM 3187 C CA . ALA B 1 142 ? 6.453 6.414 -0.829 1 96.75 142 ALA B CA 1
ATOM 3188 C C . ALA B 1 142 ? 7.211 6.047 -2.102 1 96.75 142 ALA B C 1
ATOM 3190 O O . ALA B 1 142 ? 8.422 5.801 -2.062 1 96.75 142 ALA B O 1
ATOM 3191 N N . ASN B 1 143 ? 6.578 5.949 -3.242 1 96.81 143 ASN B N 1
ATOM 3192 C CA . ASN B 1 143 ? 7.156 5.484 -4.496 1 96.81 143 ASN B CA 1
ATOM 3193 C C . ASN B 1 143 ? 8.234 6.438 -5 1 96.81 143 ASN B C 1
ATOM 3195 O O . ASN B 1 143 ? 9.148 6.023 -5.727 1 96.81 143 ASN B O 1
ATOM 3199 N N . ARG B 1 144 ? 8.172 7.648 -4.621 1 94.75 144 ARG B N 1
ATOM 3200 C CA . ARG B 1 144 ? 9.18 8.609 -5.031 1 94.75 144 ARG B CA 1
ATOM 3201 C C . ARG B 1 144 ? 10.195 8.852 -3.914 1 94.75 144 ARG B C 1
ATOM 3203 O O . ARG B 1 144 ? 11.391 9.008 -4.176 1 94.75 144 ARG B O 1
ATOM 3210 N N . PHE B 1 145 ? 9.75 8.82 -2.688 1 94.25 145 PHE B N 1
ATOM 3211 C CA . PHE B 1 145 ? 10.609 9.188 -1.562 1 94.25 145 PHE B CA 1
ATOM 3212 C C . PHE B 1 145 ? 11.602 8.078 -1.259 1 94.25 145 PHE B C 1
ATOM 3214 O O . PHE B 1 145 ? 12.789 8.344 -1.036 1 94.25 145 PHE B O 1
ATOM 3221 N N . ILE B 1 146 ? 11.188 6.855 -1.215 1 93.75 146 ILE B N 1
ATOM 3222 C CA . ILE B 1 146 ? 12.047 5.742 -0.822 1 93.75 146 ILE B CA 1
ATOM 3223 C C . ILE B 1 146 ? 13.195 5.602 -1.814 1 93.75 146 ILE B C 1
ATOM 3225 O O . ILE B 1 146 ? 14.359 5.535 -1.418 1 93.75 146 ILE B O 1
ATOM 3229 N N . PRO B 1 147 ? 12.906 5.562 -3.172 1 93.06 147 PRO B N 1
ATOM 3230 C CA . PRO B 1 147 ? 14.047 5.562 -4.098 1 93.06 147 PRO B CA 1
ATOM 3231 C C . PRO B 1 147 ? 14.977 6.75 -3.881 1 93.06 147 PRO B C 1
ATOM 3233 O O . PRO B 1 147 ? 16.203 6.609 -3.988 1 93.06 147 PRO B O 1
ATOM 3236 N N . TYR B 1 148 ? 14.438 7.926 -3.543 1 91.06 148 TYR B N 1
ATOM 3237 C CA . TYR B 1 148 ? 15.234 9.133 -3.33 1 91.06 148 TYR B CA 1
ATOM 3238 C C . TYR B 1 148 ? 16.188 8.953 -2.154 1 91.06 148 TYR B C 1
ATOM 3240 O O . TYR B 1 148 ? 17.391 9.234 -2.266 1 91.06 148 TYR B O 1
ATOM 3248 N N . ILE B 1 149 ? 15.695 8.492 -1.074 1 90.44 149 ILE B N 1
ATOM 3249 C CA . ILE B 1 149 ? 16.531 8.414 0.122 1 90.44 149 ILE B CA 1
ATOM 3250 C C . ILE B 1 149 ? 17.5 7.254 -0.001 1 90.44 149 ILE B C 1
ATOM 3252 O O . ILE B 1 149 ? 18.531 7.223 0.685 1 90.44 149 ILE B O 1
ATOM 3256 N N . ASN B 1 150 ? 17.109 6.219 -0.747 1 88.38 150 ASN B N 1
ATOM 3257 C CA . ASN B 1 150 ? 18.062 5.141 -1.018 1 88.38 150 ASN B CA 1
ATOM 3258 C C . ASN B 1 150 ? 19.297 5.648 -1.759 1 88.38 150 ASN B C 1
ATOM 3260 O O . ASN B 1 150 ? 20.391 5.121 -1.575 1 88.38 150 ASN B O 1
ATOM 3264 N N . LYS B 1 151 ? 19.094 6.664 -2.549 1 88.06 151 LYS B N 1
ATOM 3265 C CA . LYS B 1 151 ? 20.188 7.227 -3.338 1 88.06 151 LYS B CA 1
ATOM 3266 C C . LYS B 1 151 ? 20.875 8.367 -2.588 1 88.06 151 LYS B C 1
ATOM 3268 O O . LYS B 1 151 ? 22 8.742 -2.918 1 88.06 151 LYS B O 1
ATOM 3273 N N . ASN B 1 152 ? 20.094 8.969 -1.638 1 82.94 152 ASN B N 1
ATOM 3274 C CA . ASN B 1 152 ? 20.578 10.133 -0.894 1 82.94 152 ASN B CA 1
ATOM 3275 C C . ASN B 1 152 ? 20.453 9.914 0.613 1 82.94 152 ASN B C 1
ATOM 3277 O O . ASN B 1 152 ? 19.594 10.508 1.264 1 82.94 152 ASN B O 1
ATOM 3281 N N . GLN B 1 153 ? 21.344 9.227 1.191 1 73.31 153 GLN B N 1
ATOM 3282 C CA . GLN B 1 153 ? 21.156 8.852 2.588 1 73.31 153 GLN B CA 1
ATOM 3283 C C . GLN B 1 153 ? 21.422 10.031 3.52 1 73.31 153 GLN B C 1
ATOM 3285 O O . GLN B 1 153 ? 20.797 10.148 4.57 1 73.31 153 GLN B O 1
ATOM 3290 N N . LYS B 1 154 ? 22.422 10.891 3.172 1 81.81 154 LYS B N 1
ATOM 3291 C CA . LYS B 1 154 ? 22.781 12.023 4.02 1 81.81 154 LYS B CA 1
ATOM 3292 C C . LYS B 1 154 ? 22.25 13.328 3.445 1 81.81 154 LYS B C 1
ATOM 3294 O O . LYS B 1 154 ? 22.469 13.633 2.27 1 81.81 154 LYS B O 1
ATOM 3299 N N . ILE B 1 155 ? 21.422 13.977 4.281 1 81.81 155 ILE B N 1
ATOM 3300 C CA . ILE B 1 155 ? 20.875 15.273 3.889 1 81.81 155 ILE B CA 1
ATOM 3301 C C . ILE B 1 155 ? 21.359 16.359 4.844 1 81.81 155 ILE B C 1
ATOM 3303 O O . ILE B 1 155 ? 21.266 16.203 6.066 1 81.81 155 ILE B O 1
ATOM 3307 N N . ILE B 1 156 ? 21.953 17.359 4.312 1 83.94 156 ILE B N 1
ATOM 3308 C CA . ILE B 1 156 ? 22.469 18.469 5.113 1 83.94 156 ILE B CA 1
ATOM 3309 C C . ILE B 1 156 ? 21.656 19.734 4.84 1 83.94 156 ILE B C 1
ATOM 3311 O O . ILE B 1 156 ? 21.406 20.078 3.682 1 83.94 156 ILE B O 1
ATOM 3315 N N . HIS B 1 157 ? 21.141 20.297 5.918 1 80.81 157 HIS B N 1
ATOM 3316 C CA . HIS B 1 157 ? 20.469 21.578 5.859 1 80.81 157 HIS B CA 1
ATOM 3317 C C . HIS B 1 157 ? 21.234 22.641 6.66 1 80.81 157 HIS B C 1
ATOM 3319 O O . HIS B 1 157 ? 21.734 22.344 7.746 1 80.81 157 HIS B O 1
ATOM 3325 N N . GLN B 1 158 ? 21.344 23.781 6.074 1 80.19 158 GLN B N 1
ATOM 3326 C CA . GLN B 1 158 ? 22.016 24.891 6.758 1 80.19 158 GLN B CA 1
ATOM 3327 C C . GLN B 1 158 ? 21.078 26.078 6.906 1 80.19 158 GLN B C 1
ATOM 3329 O O . GLN B 1 158 ? 20.234 26.344 6.035 1 80.19 158 GLN B O 1
ATOM 3334 N N . ALA B 1 159 ? 21.156 26.656 8.109 1 76.44 159 ALA B N 1
ATOM 3335 C CA . ALA B 1 159 ? 20.375 27.859 8.367 1 76.44 159 ALA B CA 1
ATOM 3336 C C . ALA B 1 159 ? 21.141 28.828 9.266 1 76.44 159 ALA B C 1
ATOM 3338 O O . ALA B 1 159 ? 22.062 28.422 9.977 1 76.44 159 ALA B O 1
ATOM 3339 N N . GLN B 1 160 ? 20.828 30.094 9.055 1 77.44 160 GLN B N 1
ATOM 3340 C CA . GLN B 1 160 ? 21.391 31.109 9.93 1 77.44 160 GLN B CA 1
ATOM 3341 C C . GLN B 1 160 ? 20.312 31.734 10.82 1 77.44 160 GLN B C 1
ATOM 3343 O O . GLN B 1 160 ? 19.203 32 10.352 1 77.44 160 GLN B O 1
ATOM 3348 N N . HIS B 1 161 ? 20.562 31.812 12.148 1 73.81 161 HIS B N 1
ATOM 3349 C CA . HIS B 1 161 ? 19.641 32.438 13.102 1 73.81 161 HIS B CA 1
ATOM 3350 C C . HIS B 1 161 ? 20.406 33.219 14.164 1 73.81 161 HIS B C 1
ATOM 3352 O O . HIS B 1 161 ? 21.281 32.656 14.836 1 73.81 161 HIS B O 1
ATOM 3358 N N . GLU B 1 162 ? 19.969 34.469 14.25 1 76.94 162 GLU B N 1
ATOM 3359 C CA . GLU B 1 162 ? 20.594 35.375 15.234 1 76.94 162 GLU B CA 1
ATOM 3360 C C . GLU B 1 162 ? 22.109 35.375 15.117 1 76.94 162 GLU B C 1
ATOM 3362 O O . GLU B 1 162 ? 22.812 35.25 16.125 1 76.94 162 GLU B O 1
ATOM 3367 N N . GLY B 1 163 ? 22.562 35.344 13.93 1 77.25 163 GLY B N 1
ATOM 3368 C CA . GLY B 1 163 ? 23.984 35.469 13.664 1 77.25 163 GLY B CA 1
ATOM 3369 C C . GLY B 1 163 ? 24.75 34.156 13.812 1 77.25 163 GLY B C 1
ATOM 3370 O O . GLY B 1 163 ? 25.984 34.125 13.664 1 77.25 163 GLY B O 1
ATOM 3371 N N . ILE B 1 164 ? 24.062 33.156 14.18 1 81.69 164 ILE B N 1
ATOM 3372 C CA . ILE B 1 164 ? 24.688 31.859 14.352 1 81.69 164 ILE B CA 1
ATOM 3373 C C . ILE B 1 164 ? 24.312 30.953 13.18 1 81.69 164 ILE B C 1
ATOM 3375 O O . ILE B 1 164 ? 23.156 30.922 12.758 1 81.69 164 ILE B O 1
ATOM 3379 N N . ASN B 1 165 ? 25.328 30.281 12.672 1 85.69 165 ASN B N 1
ATOM 3380 C CA . ASN B 1 165 ? 25.078 29.281 11.625 1 85.69 165 ASN B CA 1
ATOM 3381 C C . ASN B 1 165 ? 24.75 27.922 12.211 1 85.69 165 ASN B C 1
ATOM 3383 O O . ASN B 1 165 ? 25.469 27.422 13.078 1 85.69 165 ASN B O 1
ATOM 3387 N N . TYR B 1 166 ? 23.688 27.391 11.766 1 83.25 166 TYR B N 1
ATOM 3388 C CA . TYR B 1 166 ? 23.266 26.062 12.211 1 83.25 166 TYR B CA 1
ATOM 3389 C C . TYR B 1 166 ? 23.297 25.078 11.055 1 83.25 166 TYR B C 1
ATOM 3391 O O . TYR B 1 166 ? 23.062 25.438 9.906 1 83.25 166 TYR B O 1
ATOM 3399 N N . THR B 1 167 ? 23.641 23.891 11.328 1 85 167 THR B N 1
ATOM 3400 C CA . THR B 1 167 ? 23.594 22.797 10.352 1 85 167 THR B CA 1
ATOM 3401 C C . THR B 1 167 ? 22.859 21.594 10.906 1 85 167 THR B C 1
ATOM 3403 O O . THR B 1 167 ? 23.016 21.234 12.07 1 85 167 THR B O 1
ATOM 3406 N N . ARG B 1 168 ? 22 21.078 10.086 1 85.5 168 ARG B N 1
ATOM 3407 C CA . ARG B 1 168 ? 21.375 19.812 10.406 1 85.5 168 ARG B CA 1
ATOM 3408 C C . ARG B 1 168 ? 21.844 18.703 9.461 1 85.5 168 ARG B C 1
ATOM 3410 O O . ARG B 1 168 ? 21.781 18.859 8.242 1 85.5 168 ARG B O 1
ATOM 3417 N N . GLU B 1 169 ? 22.344 17.641 9.984 1 88.38 169 GLU B N 1
ATOM 3418 C CA . GLU B 1 169 ? 22.688 16.438 9.234 1 88.38 169 GLU B CA 1
ATOM 3419 C C . GLU B 1 169 ? 21.703 15.305 9.539 1 88.38 169 GLU B C 1
ATOM 3421 O O . GLU B 1 169 ? 21.531 14.93 10.703 1 88.38 169 GLU B O 1
ATOM 3426 N N . SER B 1 170 ? 21.125 14.977 8.508 1 88.38 170 SER B N 1
ATOM 3427 C CA . SER B 1 170 ? 20.109 13.953 8.766 1 88.38 170 SER B CA 1
ATOM 3428 C C . SER B 1 170 ? 20.297 12.75 7.848 1 88.38 170 SER B C 1
ATOM 3430 O O . SER B 1 170 ? 20.984 12.836 6.832 1 88.38 170 SER B O 1
ATOM 3432 N N . HIS B 1 171 ? 19.812 11.609 8.352 1 91.25 171 HIS B N 1
ATOM 3433 C CA . HIS B 1 171 ? 19.828 10.336 7.645 1 91.25 171 HIS B CA 1
ATOM 3434 C C . HIS B 1 171 ? 18.453 9.672 7.652 1 91.25 171 HIS B C 1
ATOM 3436 O O . HIS B 1 171 ? 17.734 9.75 8.648 1 91.25 171 HIS B O 1
ATOM 3442 N N . TRP B 1 172 ? 18.172 9.188 6.52 1 90.94 172 TRP B N 1
ATOM 3443 C CA . TRP B 1 172 ? 16.922 8.477 6.363 1 90.94 172 TRP B CA 1
ATOM 3444 C C . TRP B 1 172 ? 17.172 7.008 6.023 1 90.94 172 TRP B C 1
ATOM 3446 O O . TRP B 1 172 ? 18.031 6.691 5.211 1 90.94 172 TRP B O 1
ATOM 3456 N N . GLU B 1 173 ? 16.359 6.047 6.645 1 92.19 173 GLU B N 1
ATOM 3457 C CA . GLU B 1 173 ? 16.453 4.617 6.348 1 92.19 173 GLU B CA 1
ATOM 3458 C C . GLU B 1 173 ? 15.086 3.949 6.414 1 92.19 173 GLU B C 1
ATOM 3460 O O . GLU B 1 173 ? 14.305 4.203 7.336 1 92.19 173 GLU B O 1
ATOM 3465 N N . THR B 1 174 ? 14.828 3.143 5.406 1 91.44 174 THR B N 1
ATOM 3466 C CA . THR B 1 174 ? 13.602 2.357 5.445 1 91.44 174 THR B CA 1
ATOM 3467 C C . THR B 1 174 ? 13.672 1.287 6.531 1 91.44 174 THR B C 1
ATOM 3469 O O . THR B 1 174 ? 14.75 0.761 6.816 1 91.44 174 THR B O 1
ATOM 3472 N N . THR B 1 175 ? 12.508 0.965 7.113 1 92.38 175 THR B N 1
ATOM 3473 C CA . THR B 1 175 ? 12.438 -0.069 8.141 1 92.38 175 THR B CA 1
ATOM 3474 C C . THR B 1 175 ? 11.891 -1.37 7.562 1 92.38 175 THR B C 1
ATOM 3476 O O . THR B 1 175 ? 11.586 -1.444 6.371 1 92.38 175 THR B O 1
ATOM 3479 N N . THR B 1 176 ? 11.742 -2.439 8.445 1 85.06 176 THR B N 1
ATOM 3480 C CA . THR B 1 176 ? 11.211 -3.732 8.023 1 85.06 176 THR B CA 1
ATOM 3481 C C . THR B 1 176 ? 9.75 -3.877 8.43 1 85.06 176 THR B C 1
ATOM 3483 O O . THR B 1 176 ? 9.227 -4.992 8.492 1 85.06 176 THR B O 1
ATOM 3486 N N . ALA B 1 177 ? 9.086 -2.818 8.703 1 85.62 177 ALA B N 1
ATOM 3487 C CA . ALA B 1 177 ? 7.691 -2.816 9.148 1 85.62 177 ALA B CA 1
ATOM 3488 C C . ALA B 1 177 ? 6.754 -3.232 8.016 1 85.62 177 ALA B C 1
ATOM 3490 O O . ALA B 1 177 ? 7.148 -3.26 6.852 1 85.62 177 ALA B O 1
ATOM 3491 N N . ASP B 1 178 ? 5.508 -3.578 8.32 1 90.12 178 ASP B N 1
ATOM 3492 C CA . ASP B 1 178 ? 4.531 -4.008 7.324 1 90.12 178 ASP B CA 1
ATOM 3493 C C . ASP B 1 178 ? 3.973 -2.814 6.551 1 90.12 178 ASP B C 1
ATOM 3495 O O . ASP B 1 178 ? 3.352 -2.982 5.5 1 90.12 178 ASP B O 1
ATOM 3499 N N . ASN B 1 179 ? 4.152 -1.68 7.113 1 93 179 ASN B N 1
ATOM 3500 C CA . ASN B 1 179 ? 3.92 -0.439 6.383 1 93 179 ASN B CA 1
ATOM 3501 C C . ASN B 1 179 ? 5.23 0.181 5.902 1 93 179 ASN B C 1
ATOM 3503 O O . ASN B 1 179 ? 6.309 -0.229 6.332 1 93 179 ASN B O 1
ATOM 3507 N N . PHE B 1 180 ? 5.129 1.032 4.93 1 95.69 180 PHE B N 1
ATOM 3508 C CA . PHE B 1 180 ? 6.332 1.726 4.484 1 95.69 180 PHE B CA 1
ATOM 3509 C C . PHE B 1 180 ? 6.73 2.811 5.477 1 95.69 180 PHE B C 1
ATOM 3511 O O . PHE B 1 180 ? 6.227 3.934 5.414 1 95.69 180 PHE B O 1
ATOM 3518 N N . MET B 1 181 ? 7.668 2.428 6.332 1 96 181 MET B N 1
ATOM 3519 C CA . MET B 1 181 ? 8.164 3.307 7.387 1 96 181 MET B CA 1
ATOM 3520 C C . MET B 1 181 ? 9.609 3.711 7.117 1 96 181 MET B C 1
ATOM 3522 O O . MET B 1 181 ? 10.383 2.938 6.547 1 96 181 MET B O 1
ATOM 3526 N N . VAL B 1 182 ? 9.938 4.906 7.551 1 94.38 182 VAL B N 1
ATOM 3527 C CA . VAL B 1 182 ? 11.289 5.438 7.41 1 94.38 182 VAL B CA 1
ATOM 3528 C C . VAL B 1 182 ? 11.758 6.027 8.742 1 94.38 182 VAL B C 1
ATOM 3530 O O . VAL B 1 182 ? 11.008 6.754 9.398 1 94.38 182 VAL B O 1
ATOM 3533 N N . ASP B 1 183 ? 12.938 5.656 9.109 1 93.94 183 ASP B N 1
ATOM 3534 C CA . ASP B 1 183 ? 13.602 6.266 10.258 1 93.94 183 ASP B CA 1
ATOM 3535 C C . ASP B 1 183 ? 14.398 7.5 9.852 1 93.94 183 ASP B C 1
ATOM 3537 O O . ASP B 1 183 ? 15.18 7.449 8.898 1 93.94 183 ASP B O 1
ATOM 3541 N N . TRP B 1 184 ? 14.117 8.508 10.516 1 90.62 184 TRP B N 1
ATOM 3542 C CA . TRP B 1 184 ? 14.852 9.75 10.328 1 90.62 184 TRP B CA 1
ATOM 3543 C C . TRP B 1 184 ? 15.711 10.062 11.547 1 90.62 184 TRP B C 1
ATOM 3545 O O . TRP B 1 184 ? 15.219 10.055 12.68 1 90.62 184 TRP B O 1
ATOM 3555 N N . THR B 1 185 ? 16.984 10.18 11.359 1 91.62 185 THR B N 1
ATOM 3556 C CA . THR B 1 185 ? 17.922 10.625 12.391 1 91.62 185 THR B CA 1
ATOM 3557 C C . THR B 1 185 ? 18.562 11.961 12.008 1 91.62 185 THR B C 1
ATOM 3559 O O . THR B 1 185 ? 18.906 12.172 10.844 1 91.62 185 THR B O 1
ATOM 3562 N N . ALA B 1 186 ? 18.594 12.867 12.961 1 87.62 186 ALA B N 1
ATOM 3563 C CA . ALA B 1 186 ? 19.156 14.18 12.68 1 87.62 186 ALA B CA 1
ATOM 3564 C C . ALA B 1 186 ? 20.062 14.648 13.812 1 87.62 186 ALA B C 1
ATOM 3566 O O . ALA B 1 186 ? 19.766 14.398 14.984 1 87.62 186 ALA B O 1
ATOM 3567 N N . LYS B 1 187 ? 21.156 15.258 13.484 1 87.81 187 LYS B N 1
ATOM 3568 C CA . LYS B 1 187 ? 22.062 15.953 14.391 1 87.81 187 LYS B CA 1
ATOM 3569 C C . LYS B 1 187 ? 22.141 17.438 14.062 1 87.81 187 LYS B C 1
ATOM 3571 O O . LYS B 1 187 ? 22.219 17.812 12.891 1 87.81 187 LYS B O 1
ATOM 3576 N N . TYR B 1 188 ? 21.984 18.156 15.047 1 85.38 188 TYR B N 1
ATOM 3577 C CA . TYR B 1 188 ? 22.047 19.609 14.891 1 85.38 188 TYR B CA 1
ATOM 3578 C C . TYR B 1 188 ? 23.344 20.172 15.453 1 85.38 188 TYR B C 1
ATOM 3580 O O . TYR B 1 188 ? 23.75 19.828 16.562 1 85.38 188 TYR B O 1
ATOM 3588 N N . TYR B 1 189 ? 23.938 21.031 14.672 1 87.12 189 TYR B N 1
ATOM 3589 C CA . TYR B 1 189 ? 25.219 21.625 15.055 1 87.12 189 TYR B CA 1
ATOM 3590 C C . TYR B 1 189 ? 25.172 23.141 14.969 1 87.12 189 TYR B C 1
ATOM 3592 O O . TYR B 1 189 ? 24.406 23.703 14.195 1 87.12 189 TYR B O 1
ATOM 3600 N N . THR B 1 190 ? 25.938 23.766 15.859 1 87.38 190 THR B N 1
ATOM 3601 C CA . THR B 1 190 ? 26.312 25.172 15.656 1 87.38 190 THR B CA 1
ATOM 3602 C C . THR B 1 190 ? 27.719 25.281 15.094 1 87.38 190 THR B C 1
ATOM 3604 O O . THR B 1 190 ? 28.578 24.438 15.359 1 87.38 190 THR B O 1
ATOM 3607 N N . ASN B 1 191 ? 27.766 26.109 14.156 1 85.75 191 ASN B N 1
ATOM 3608 C CA . ASN B 1 191 ? 29.094 26.453 13.664 1 85.75 191 ASN B CA 1
ATOM 3609 C C . ASN B 1 191 ? 29.469 27.875 14.031 1 85.75 191 ASN B C 1
ATOM 3611 O O . ASN B 1 191 ? 28.953 28.844 13.445 1 85.75 191 ASN B O 1
ATOM 3615 N N . LEU B 1 192 ? 30.219 27.984 15.055 1 82.44 192 LEU B N 1
ATOM 3616 C CA . LEU B 1 192 ? 30.719 29.297 15.484 1 82.44 192 LEU B CA 1
ATOM 3617 C C . LEU B 1 192 ? 32.25 29.375 15.32 1 82.44 192 LEU B C 1
ATOM 3619 O O . LEU B 1 192 ? 32.969 28.609 15.961 1 82.44 192 LEU B O 1
ATOM 3623 N N . ASN B 1 193 ? 32.688 30.375 14.484 1 81.12 193 ASN B N 1
ATOM 3624 C CA . ASN B 1 193 ? 34.125 30.625 14.25 1 81.12 193 ASN B CA 1
ATOM 3625 C C . ASN B 1 193 ? 34.875 29.359 13.859 1 81.12 193 ASN B C 1
ATOM 3627 O O . ASN B 1 193 ? 35.906 29.062 14.414 1 81.12 193 ASN B O 1
ATOM 3631 N N . GLY B 1 194 ? 34.219 28.469 13 1 76.75 194 GLY B N 1
ATOM 3632 C CA . GLY B 1 194 ? 34.875 27.281 12.477 1 76.75 194 GLY B CA 1
ATOM 3633 C C . GLY B 1 194 ? 34.719 26.062 13.375 1 76.75 194 GLY B C 1
ATOM 3634 O O . GLY B 1 194 ? 35.125 24.969 13.008 1 76.75 194 GLY B O 1
ATOM 3635 N N . LYS B 1 195 ? 34.312 26.266 14.648 1 83.62 195 LYS B N 1
ATOM 3636 C CA . LYS B 1 195 ? 34.125 25.156 15.578 1 83.62 195 LYS B CA 1
ATOM 3637 C C . LYS B 1 195 ? 32.719 24.594 15.453 1 83.62 195 LYS B C 1
ATOM 3639 O O . LYS B 1 195 ? 31.719 25.312 15.609 1 83.62 195 LYS B O 1
ATOM 3644 N N . LYS B 1 196 ? 32.5 23.359 15.102 1 87.81 196 LYS B N 1
ATOM 3645 C CA . LYS B 1 196 ? 31.234 22.656 15 1 87.81 196 LYS B CA 1
ATOM 3646 C C . LYS B 1 196 ? 30.875 21.953 16.312 1 87.81 196 LYS B C 1
ATOM 3648 O O . LYS B 1 196 ? 31.641 21.125 16.797 1 87.81 196 LYS B O 1
ATOM 3653 N N . ASP B 1 197 ? 29.734 22.453 17 1 90.25 197 ASP B N 1
ATOM 3654 C CA . ASP B 1 197 ? 29.312 21.859 18.266 1 90.25 197 ASP B CA 1
ATOM 3655 C C . ASP B 1 197 ? 27.953 21.188 18.125 1 90.25 197 ASP B C 1
ATOM 3657 O O . ASP B 1 197 ? 27 21.797 17.609 1 90.25 197 ASP B O 1
ATOM 3661 N N . LEU B 1 198 ? 27.906 20 18.594 1 88.69 198 LEU B N 1
ATOM 3662 C CA . LEU B 1 198 ? 26.625 19.281 18.609 1 88.69 198 LEU B CA 1
ATOM 3663 C C . LEU B 1 198 ? 25.703 19.875 19.688 1 88.69 198 LEU B C 1
ATOM 3665 O O . LEU B 1 198 ? 26.078 19.969 20.859 1 88.69 198 LEU B O 1
ATOM 3669 N N . ILE B 1 199 ? 24.594 20.312 19.266 1 82.81 199 ILE B N 1
ATOM 3670 C CA . ILE B 1 199 ? 23.734 20.969 20.25 1 82.81 199 ILE B CA 1
ATOM 3671 C C . ILE B 1 199 ? 22.5 20.094 20.516 1 82.81 199 ILE B C 1
ATOM 3673 O O . ILE B 1 199 ? 21.828 20.266 21.531 1 82.81 199 ILE B O 1
ATOM 3677 N N . ALA B 1 200 ? 22.141 19.219 19.5 1 83.19 200 ALA B N 1
ATOM 3678 C CA . ALA B 1 200 ? 20.969 18.359 19.703 1 83.19 200 ALA B CA 1
ATOM 3679 C C . ALA B 1 200 ? 20.984 17.188 18.719 1 83.19 200 ALA B C 1
ATOM 3681 O O . ALA B 1 200 ? 21.672 17.234 17.703 1 83.19 200 ALA B O 1
ATOM 3682 N N . ASP B 1 201 ? 20.359 16.109 19.047 1 88.44 201 ASP B N 1
ATOM 3683 C CA . ASP B 1 201 ? 20.031 15 18.156 1 88.44 201 ASP B CA 1
ATOM 3684 C C . ASP B 1 201 ? 18.547 14.695 18.172 1 88.44 201 ASP B C 1
ATOM 3686 O O . ASP B 1 201 ? 17.844 15.047 19.125 1 88.44 201 ASP B O 1
ATOM 3690 N N . ASP B 1 202 ? 18.078 14.266 17.109 1 85.81 202 ASP B N 1
ATOM 3691 C CA . ASP B 1 202 ? 16.656 13.977 16.969 1 85.81 202 ASP B CA 1
ATOM 3692 C C . ASP B 1 202 ? 16.438 12.656 16.234 1 85.81 202 ASP B C 1
ATOM 3694 O O . ASP B 1 202 ? 17.312 12.188 15.5 1 85.81 202 ASP B O 1
ATOM 3698 N N . PHE B 1 203 ? 15.383 11.977 16.578 1 90.62 203 PHE B N 1
ATOM 3699 C CA . PHE B 1 203 ? 14.984 10.719 15.953 1 90.62 203 PHE B CA 1
ATOM 3700 C C . PHE B 1 203 ? 13.477 10.648 15.789 1 90.62 203 PHE B C 1
ATOM 3702 O O . PHE B 1 203 ? 12.727 11.07 16.672 1 90.62 203 PHE B O 1
ATOM 3709 N N . SER B 1 204 ? 13.094 10.227 14.578 1 91.44 204 SER B N 1
ATOM 3710 C CA . SER B 1 204 ? 11.672 10.008 14.336 1 91.44 204 SER B CA 1
ATOM 3711 C C . SER B 1 204 ? 11.445 8.836 13.383 1 91.44 204 SER B C 1
ATOM 3713 O O . SER B 1 204 ? 12.266 8.578 12.5 1 91.44 204 SER B O 1
ATOM 3715 N N . THR B 1 205 ? 10.406 8.086 13.625 1 94.31 205 THR B N 1
ATOM 3716 C CA . THR B 1 205 ? 9.906 7.098 12.672 1 94.31 205 THR B CA 1
ATOM 3717 C C . THR B 1 205 ? 8.586 7.555 12.055 1 94.31 205 THR B C 1
ATOM 3719 O O . THR B 1 205 ? 7.641 7.879 12.773 1 94.31 205 THR B O 1
ATOM 3722 N N . VAL B 1 206 ? 8.578 7.645 10.742 1 95.12 206 VAL B N 1
ATOM 3723 C CA . VAL B 1 206 ? 7.375 8.141 10.086 1 95.12 206 VAL B CA 1
ATOM 3724 C C . VAL B 1 206 ? 6.922 7.145 9.016 1 95.12 206 VAL B C 1
ATOM 3726 O O . VAL B 1 206 ? 7.703 6.301 8.578 1 95.12 206 VAL B O 1
ATOM 3729 N N . ARG B 1 207 ? 5.66 7.246 8.672 1 97.19 207 ARG B N 1
ATOM 3730 C CA . ARG B 1 207 ? 5.105 6.457 7.578 1 97.19 207 ARG B CA 1
ATOM 3731 C C . ARG B 1 207 ? 5.031 7.277 6.297 1 97.19 207 ARG B C 1
ATOM 3733 O O . ARG B 1 207 ? 4.668 8.453 6.324 1 97.19 207 ARG B O 1
ATOM 3740 N N . VAL B 1 208 ? 5.438 6.691 5.242 1 96.94 208 VAL B N 1
ATOM 3741 C CA . VAL B 1 208 ? 5.191 7.246 3.912 1 96.94 208 VAL B CA 1
ATOM 3742 C C . VAL B 1 208 ? 4.156 6.398 3.18 1 96.94 208 VAL B C 1
ATOM 3744 O O . VAL B 1 208 ? 4.145 5.172 3.312 1 96.94 208 VAL B O 1
ATOM 3747 N N . PHE B 1 209 ? 3.264 7.031 2.461 1 97.56 209 PHE B N 1
ATOM 3748 C CA . PHE B 1 209 ? 2.111 6.344 1.889 1 97.56 209 PHE B CA 1
ATOM 3749 C C . PHE B 1 209 ? 2.234 6.254 0.372 1 97.56 209 PHE B C 1
ATOM 3751 O O . PHE B 1 209 ? 2.816 7.133 -0.263 1 97.56 209 PHE B O 1
ATOM 3758 N N . THR B 1 210 ? 1.7 5.141 -0.178 1 97.62 210 THR B N 1
ATOM 3759 C CA . THR B 1 210 ? 1.472 5.148 -1.619 1 97.62 210 THR B CA 1
ATOM 3760 C C . THR B 1 210 ? 0.162 5.852 -1.956 1 97.62 210 THR B C 1
ATOM 3762 O O . THR B 1 210 ? -0.749 5.914 -1.128 1 97.62 210 THR B O 1
ATOM 3765 N N . LEU B 1 211 ? 0.102 6.379 -3.139 1 98.06 211 LEU B N 1
ATOM 3766 C CA . LEU B 1 211 ? -1.121 7.043 -3.572 1 98.06 211 LEU B CA 1
ATOM 3767 C C . LEU B 1 211 ? -2.307 6.086 -3.531 1 98.06 211 LEU B C 1
ATOM 3769 O O . LEU B 1 211 ? -3.379 6.438 -3.037 1 98.06 211 LEU B O 1
ATOM 3773 N N . ASN B 1 212 ? -2.127 4.852 -3.949 1 98.31 212 ASN B N 1
ATOM 3774 C CA . ASN B 1 212 ? -3.213 3.879 -4.008 1 98.31 212 ASN B CA 1
ATOM 3775 C C . ASN B 1 212 ? -3.734 3.535 -2.615 1 98.31 212 ASN B C 1
ATOM 3777 O O . ASN B 1 212 ? -4.93 3.295 -2.436 1 98.31 212 ASN B O 1
ATOM 3781 N N . GLU B 1 213 ? -2.828 3.412 -1.679 1 97.56 213 GLU B N 1
ATOM 3782 C CA . GLU B 1 213 ? -3.283 3.102 -0.327 1 97.56 213 GLU B CA 1
ATOM 3783 C C . GLU B 1 213 ? -4.156 4.219 0.233 1 97.56 213 GLU B C 1
ATOM 3785 O O . GLU B 1 213 ? -5.168 3.957 0.888 1 97.56 213 GLU B O 1
ATOM 3790 N N . ILE B 1 214 ? -3.729 5.535 -0.007 1 98.5 214 ILE B N 1
ATOM 3791 C CA . ILE B 1 214 ? -4.508 6.672 0.469 1 98.5 214 ILE B CA 1
ATOM 3792 C C . ILE B 1 214 ? -5.887 6.664 -0.186 1 98.5 214 ILE B C 1
ATOM 3794 O O . ILE B 1 214 ? -6.902 6.879 0.483 1 98.5 214 ILE B O 1
ATOM 3798 N N . GLN B 1 215 ? -5.926 6.395 -1.457 1 98.44 215 GLN B N 1
ATOM 3799 C CA . GLN B 1 215 ? -7.191 6.316 -2.176 1 98.44 215 GLN B CA 1
ATOM 3800 C C . GLN B 1 215 ? -8.109 5.258 -1.568 1 98.44 215 GLN B C 1
ATOM 3802 O O . GLN B 1 215 ? -9.305 5.488 -1.398 1 98.44 215 GLN B O 1
ATOM 3807 N N . LEU B 1 216 ? -7.555 4.18 -1.253 1 97.69 216 LEU B N 1
ATOM 3808 C CA . LEU B 1 216 ? -8.328 3.076 -0.689 1 97.69 216 LEU B CA 1
ATOM 3809 C C . LEU B 1 216 ? -8.828 3.42 0.71 1 97.69 216 LEU B C 1
ATOM 3811 O O . LEU B 1 216 ? -9.977 3.129 1.054 1 97.69 216 LEU B O 1
ATOM 3815 N N . PHE B 1 217 ? -7.961 4.039 1.586 1 98.19 217 PHE B N 1
ATOM 3816 C CA . PHE B 1 217 ? -8.367 4.457 2.922 1 98.19 217 PHE B CA 1
ATOM 3817 C C . PHE B 1 217 ? -9.539 5.434 2.85 1 98.19 217 PHE B C 1
ATOM 3819 O O . PHE B 1 217 ? -10.477 5.344 3.641 1 98.19 217 PHE B O 1
ATOM 3826 N N . LEU B 1 218 ? -9.461 6.395 1.932 1 98.56 218 LEU B N 1
ATOM 3827 C CA . LEU B 1 218 ? -10.539 7.363 1.772 1 98.56 218 LEU B CA 1
ATOM 3828 C C . LEU B 1 218 ? -11.836 6.668 1.371 1 98.56 218 LEU B C 1
ATOM 3830 O O . LEU B 1 218 ? -12.898 6.961 1.923 1 98.56 218 LEU B O 1
ATOM 3834 N N . TYR B 1 219 ? -11.766 5.711 0.441 1 97.31 219 TYR B N 1
ATOM 3835 C CA . TYR B 1 219 ? -12.938 4.949 0.027 1 97.31 219 TYR B CA 1
ATOM 3836 C C . TYR B 1 219 ? -13.562 4.219 1.211 1 97.31 219 TYR B C 1
ATOM 3838 O O . TYR B 1 219 ? -14.766 4.309 1.44 1 97.31 219 TYR B O 1
ATOM 3846 N N . ILE B 1 220 ? -12.688 3.502 1.947 1 95.31 220 ILE B N 1
ATOM 3847 C CA . ILE B 1 220 ? -13.141 2.664 3.055 1 95.31 220 ILE B CA 1
ATOM 3848 C C . ILE B 1 220 ? -13.797 3.531 4.125 1 95.31 220 ILE B C 1
ATOM 3850 O O . ILE B 1 220 ? -14.719 3.084 4.816 1 95.31 220 ILE B O 1
ATOM 3854 N N . ASN B 1 221 ? -13.414 4.781 4.238 1 97.25 221 ASN B N 1
ATOM 3855 C CA . ASN B 1 221 ? -13.93 5.672 5.273 1 97.25 221 ASN B CA 1
ATOM 3856 C C . ASN B 1 221 ? -14.961 6.648 4.719 1 97.25 221 ASN B C 1
ATOM 3858 O O . ASN B 1 221 ? -15.195 7.707 5.301 1 97.25 221 ASN B O 1
ATOM 3862 N N . ASN B 1 222 ? -15.469 6.379 3.529 1 97.38 222 ASN B N 1
ATOM 3863 C CA . ASN B 1 222 ? -16.641 7.027 2.957 1 97.38 222 ASN B CA 1
ATOM 3864 C C . ASN B 1 222 ? -16.344 8.461 2.527 1 97.38 222 ASN B C 1
ATOM 3866 O O . ASN B 1 222 ? -17.172 9.352 2.703 1 97.38 222 ASN B O 1
ATOM 3870 N N . PHE B 1 223 ? -15.156 8.688 2.07 1 98.44 223 PHE B N 1
ATOM 3871 C CA . PHE B 1 223 ? -14.797 9.938 1.415 1 98.44 223 PHE B CA 1
ATOM 3872 C C . PHE B 1 223 ? -14.703 9.75 -0.095 1 98.44 223 PHE B C 1
ATOM 3874 O O . PHE B 1 223 ? -14.383 8.656 -0.571 1 98.44 223 PHE B O 1
ATOM 3881 N N . GLU B 1 224 ? -15.016 10.758 -0.818 1 97.94 224 GLU B N 1
ATOM 3882 C CA . GLU B 1 224 ? -14.797 10.836 -2.26 1 97.94 224 GLU B CA 1
ATOM 3883 C C . GLU B 1 224 ? -13.703 11.852 -2.6 1 97.94 224 GLU B C 1
ATOM 3885 O O . GLU B 1 224 ? -13.711 12.969 -2.09 1 97.94 224 GLU B O 1
ATOM 3890 N N . ILE B 1 225 ? -12.805 11.438 -3.412 1 98.5 225 ILE B N 1
ATOM 3891 C CA . ILE B 1 225 ? -11.695 12.305 -3.795 1 98.5 225 ILE B CA 1
ATOM 3892 C C . ILE B 1 225 ? -12.156 13.297 -4.859 1 98.5 225 ILE B C 1
ATOM 3894 O O . ILE B 1 225 ? -12.727 12.898 -5.879 1 98.5 225 ILE B O 1
ATOM 3898 N N . ILE B 1 226 ? -11.891 14.555 -4.59 1 97.81 226 ILE B N 1
ATOM 3899 C CA . ILE B 1 226 ? -12.242 15.625 -5.516 1 97.81 226 ILE B CA 1
ATOM 3900 C C . ILE B 1 226 ? -11.039 15.984 -6.379 1 97.81 226 ILE B C 1
ATOM 3902 O O . ILE B 1 226 ? -11.18 16.281 -7.566 1 97.81 226 ILE B O 1
ATOM 3906 N N . LYS B 1 227 ? -9.93 16 -5.699 1 97.56 227 LYS B N 1
ATOM 3907 C CA . LYS B 1 227 ? -8.703 16.438 -6.359 1 97.56 227 LYS B CA 1
ATOM 3908 C C . LYS B 1 227 ? -7.48 15.734 -5.785 1 97.56 227 LYS B C 1
ATOM 3910 O O . LYS B 1 227 ? -7.391 15.516 -4.574 1 97.56 227 LYS B O 1
ATOM 3915 N N . THR B 1 228 ? -6.633 15.312 -6.602 1 98.12 228 THR B N 1
ATOM 3916 C CA . THR B 1 228 ? -5.281 14.883 -6.258 1 98.12 228 THR B CA 1
ATOM 3917 C C . THR B 1 228 ? -4.242 15.789 -6.906 1 98.12 228 THR B C 1
ATOM 3919 O O . THR B 1 228 ? -4.195 15.914 -8.133 1 98.12 228 THR B O 1
ATOM 3922 N N . VAL B 1 229 ? -3.443 16.422 -6.133 1 97.12 229 VAL B N 1
ATOM 3923 C CA . VAL B 1 229 ? -2.451 17.359 -6.656 1 97.12 229 VAL B CA 1
ATOM 3924 C C . VAL B 1 229 ? -1.048 16.797 -6.434 1 97.12 229 VAL B C 1
ATOM 3926 O O . VAL B 1 229 ? -0.681 16.453 -5.309 1 97.12 229 VAL B O 1
ATOM 3929 N N . ASP B 1 230 ? -0.372 16.625 -7.516 1 95.44 230 ASP B N 1
ATOM 3930 C CA . ASP B 1 230 ? 1.056 16.328 -7.43 1 95.44 230 ASP B CA 1
ATOM 3931 C C . ASP B 1 230 ? 1.848 17.594 -7.074 1 95.44 230 ASP B C 1
ATOM 3933 O O . ASP B 1 230 ? 1.93 18.531 -7.871 1 95.44 230 ASP B O 1
ATOM 3937 N N . ARG B 1 231 ? 2.33 17.594 -5.867 1 90.94 231 ARG B N 1
ATOM 3938 C CA . ARG B 1 231 ? 2.979 18.812 -5.395 1 90.94 231 ARG B CA 1
ATOM 3939 C C . ARG B 1 231 ? 4.398 18.531 -4.922 1 90.94 231 ARG B C 1
ATOM 3941 O O . ARG B 1 231 ? 4.609 17.719 -4.023 1 90.94 231 ARG B O 1
ATOM 3948 N N . LYS B 1 232 ? 5.375 19.047 -5.68 1 78.56 232 LYS B N 1
ATOM 3949 C CA . LYS B 1 232 ? 6.754 19.016 -5.203 1 78.56 232 LYS B CA 1
ATOM 3950 C C . LYS B 1 232 ? 6.984 20.047 -4.105 1 78.56 232 LYS B C 1
ATOM 3952 O O . LYS B 1 232 ? 6.656 21.219 -4.273 1 78.56 232 LYS B O 1
ATOM 3957 N N . THR B 1 233 ? 7.145 19.594 -2.934 1 68.25 233 THR B N 1
ATOM 3958 C CA . THR B 1 233 ? 7.398 20.531 -1.846 1 68.25 233 THR B CA 1
ATOM 3959 C C . THR B 1 233 ? 8.898 20.719 -1.642 1 68.25 233 THR B C 1
ATOM 3961 O O . THR B 1 233 ? 9.711 20.141 -2.367 1 68.25 233 THR B O 1
ATOM 3964 N N . TYR B 1 234 ? 9.242 21.625 -0.773 1 60.25 234 TYR B N 1
ATOM 3965 C CA . TYR B 1 234 ? 10.625 21.984 -0.481 1 60.25 234 TYR B CA 1
ATOM 3966 C C . TYR B 1 234 ? 11.422 20.766 -0.034 1 60.25 234 TYR B C 1
ATOM 3968 O O . TYR B 1 234 ? 12.648 20.75 -0.134 1 60.25 234 TYR B O 1
ATOM 3976 N N . ALA B 1 235 ? 10.805 19.781 0.337 1 64.25 235 ALA B N 1
ATOM 3977 C CA . ALA B 1 235 ? 11.586 18.672 0.898 1 64.25 235 ALA B CA 1
ATOM 3978 C C . ALA B 1 235 ? 11.422 17.406 0.062 1 64.25 235 ALA B C 1
ATOM 3980 O O . ALA B 1 235 ? 12.414 16.797 -0.335 1 64.25 235 ALA B O 1
ATOM 3981 N N . TYR B 1 236 ? 10.195 17.031 -0.093 1 75.06 236 TYR B N 1
ATOM 3982 C CA . TYR B 1 236 ? 9.969 15.734 -0.702 1 75.06 236 TYR B CA 1
ATOM 3983 C C . TYR B 1 236 ? 8.781 15.773 -1.661 1 75.06 236 TYR B C 1
ATOM 3985 O O . TYR B 1 236 ? 7.969 16.703 -1.612 1 75.06 236 TYR B O 1
ATOM 3993 N N . ASP B 1 237 ? 8.742 14.852 -2.574 1 85.06 237 ASP B N 1
ATOM 3994 C CA . ASP B 1 237 ? 7.59 14.68 -3.449 1 85.06 237 ASP B CA 1
ATOM 3995 C C . ASP B 1 237 ? 6.352 14.266 -2.652 1 85.06 237 ASP B C 1
ATOM 3997 O O . ASP B 1 237 ? 6.387 13.281 -1.911 1 85.06 237 ASP B O 1
ATOM 4001 N N . THR B 1 238 ? 5.355 15.117 -2.662 1 92.69 238 THR B N 1
ATOM 4002 C CA . THR B 1 238 ? 4.117 14.852 -1.938 1 92.69 238 THR B CA 1
ATOM 4003 C C . THR B 1 238 ? 2.922 14.867 -2.885 1 92.69 238 THR B C 1
ATOM 4005 O O . THR B 1 238 ? 3.02 15.359 -4.012 1 92.69 238 THR B O 1
ATOM 4008 N N . TYR B 1 239 ? 1.939 14.18 -2.535 1 96.62 239 TYR B N 1
ATOM 4009 C CA . TYR B 1 239 ? 0.6 14.445 -3.051 1 96.62 239 TYR B CA 1
ATOM 4010 C C . TYR B 1 239 ? -0.234 15.219 -2.037 1 96.62 239 TYR B C 1
ATOM 4012 O O . TYR B 1 239 ? -0.008 15.109 -0.83 1 96.62 239 TYR B O 1
ATOM 4020 N N . VAL B 1 240 ? -1.079 16.047 -2.516 1 97.56 240 VAL B N 1
ATOM 4021 C CA . VAL B 1 240 ? -2.146 16.641 -1.71 1 97.56 240 VAL B CA 1
ATOM 4022 C C . VAL B 1 240 ? -3.5 16.109 -2.188 1 97.56 240 VAL B C 1
ATOM 4024 O O . VAL B 1 240 ? -3.797 16.141 -3.385 1 97.56 240 VAL B O 1
ATOM 4027 N N . ILE B 1 241 ? -4.281 15.633 -1.292 1 98.5 241 ILE B N 1
ATOM 4028 C CA . ILE B 1 241 ? -5.605 15.094 -1.585 1 98.5 241 ILE B CA 1
ATOM 4029 C C . ILE B 1 241 ? -6.68 16.062 -1.081 1 98.5 241 ILE B C 1
ATOM 4031 O O . ILE B 1 241 ? -6.578 16.578 0.031 1 98.5 241 ILE B O 1
ATOM 4035 N N . VAL B 1 242 ? -7.586 16.375 -1.875 1 98.81 242 VAL B N 1
ATOM 4036 C CA . VAL B 1 242 ? -8.812 17.062 -1.469 1 98.81 242 VAL B CA 1
ATOM 4037 C C . VAL B 1 242 ? -10 16.094 -1.591 1 98.81 242 VAL B C 1
ATOM 4039 O O . VAL B 1 242 ? -10.195 15.477 -2.637 1 98.81 242 VAL B O 1
ATOM 4042 N N . ALA B 1 243 ? -10.711 15.93 -0.529 1 98.75 243 ALA B N 1
ATOM 4043 C CA . ALA B 1 243 ? -11.812 14.969 -0.53 1 98.75 243 ALA B CA 1
ATOM 4044 C C . ALA B 1 243 ? -13.016 15.516 0.225 1 98.75 243 ALA B C 1
ATOM 4046 O O . ALA B 1 243 ? -12.906 16.5 0.962 1 98.75 243 ALA B O 1
ATOM 4047 N N . GLN B 1 244 ? -14.156 14.961 -0.016 1 98.5 244 GLN B N 1
ATOM 4048 C CA . GLN B 1 244 ? -15.414 15.266 0.649 1 98.5 244 GLN B CA 1
ATOM 4049 C C . GLN B 1 244 ? -16.109 13.984 1.122 1 98.5 244 GLN B C 1
ATOM 4051 O O . GLN B 1 244 ? -15.758 12.891 0.689 1 98.5 244 GLN B O 1
ATOM 4056 N N . LYS B 1 245 ? -16.984 14.18 2.117 1 97.56 245 LYS B N 1
ATOM 4057 C CA . LYS B 1 245 ? -17.828 13.047 2.482 1 97.56 245 LYS B CA 1
ATOM 4058 C C . LYS B 1 245 ? -18.547 12.477 1.26 1 97.56 245 LYS B C 1
ATOM 4060 O O . LYS B 1 245 ? -19.031 13.227 0.413 1 97.56 245 LYS B O 1
ATOM 4065 N N . LYS B 1 246 ? -18.484 11.148 1.187 1 94.25 246 LYS B N 1
ATOM 4066 C CA . LYS B 1 246 ? -19.234 10.508 0.114 1 94.25 246 LYS B CA 1
ATOM 4067 C C . LYS B 1 246 ? -20.734 10.773 0.261 1 94.25 246 LYS B C 1
ATOM 4069 O O . LYS B 1 246 ? -21.266 10.703 1.365 1 94.25 246 LYS B O 1
ATOM 4074 N N . LYS B 1 247 ? -21.344 11.266 -0.776 1 84.75 247 LYS B N 1
ATOM 4075 C CA . LYS B 1 247 ? -22.766 11.555 -0.752 1 84.75 247 LYS B CA 1
ATOM 4076 C C . LYS B 1 247 ? -23.578 10.266 -0.721 1 84.75 247 LYS B C 1
ATOM 4078 O O . LYS B 1 247 ? -23.219 9.281 -1.363 1 84.75 247 LYS B O 1
ATOM 4083 N N . SER B 1 248 ? -24.328 9.961 0.333 1 66.62 248 SER B N 1
ATOM 4084 C CA . SER B 1 248 ? -25.25 8.828 0.43 1 66.62 248 SER B CA 1
ATOM 4085 C C . SER B 1 248 ? -26.156 8.742 -0.792 1 66.62 248 SER B C 1
ATOM 4087 O O . SER B 1 248 ? -26.453 9.758 -1.418 1 66.62 248 SER B O 1
#

Foldseek 3Di:
DQVQPDPVSLVVVVQQVVVQDDLVVVLVVVVVVCVVLVWQAEEEEQCFLPSSVVVCVVVVGHYEYEYQHPSRQVNNCVVDPPHHYYHDQLLDDDDPAAGQEYEYEPQPVQAQPDLSSLLSNLLSNVRRHDQSHKYKYKFFALVFVVVVLVVVFWDKGWDDDPNKIKIKIKGWDFDPDPATKIKMKIWMWIQDPNDTDTDDIDIDITGGDHPVVVVVSCVVSQKDWDDWDFDDGSPGTMIMTMIGGHDD/DQVQPDPVSLVVVVQQVVVQADLVVVLVVVVVVCVVLVWQAEEEEQCFLPSSVVVCVVVVGHYEYEYQDPSRQVNNCVVDPPHHYYHDQLLDDDDPAAGQEYEYEPQPVQAQPDLSSLLSNLLSNVRRHDQSHKYKYKFFALVFVVVVCVVVFWDKGWDDDPNKIKIKIKGWDFDPDPFTKIKMKIWMWIQDPNDTDTDDIDIDITGGDHPVVVVVSCVVSQKDWDDWDFDDGSPGTMIMTMIGGHDD

Radius of gyration: 27.28 Å; Cα contacts (8 Å, |Δi|>4): 1023; chains: 2; bounding box: 68×77×51 Å

Solvent-accessible surface area (backbone atoms only — not comparable to full-atom values): 25973 Å² total; per-residue (Å²): 94,71,78,46,48,44,73,72,42,39,53,52,50,51,56,50,49,58,71,60,47,60,57,68,59,51,44,53,56,56,45,49,57,35,58,74,62,68,41,62,34,36,35,31,40,56,33,49,58,31,70,57,53,50,55,38,50,74,68,72,44,51,55,35,32,28,20,69,48,60,65,33,44,54,48,16,46,70,72,32,75,97,51,53,70,42,74,39,45,74,48,66,52,83,64,96,64,62,26,25,28,39,34,33,45,92,41,49,56,20,69,42,70,44,49,62,43,47,52,36,24,48,49,26,48,60,73,33,40,38,80,81,16,38,38,36,36,33,36,45,28,31,73,60,41,52,62,48,34,73,76,46,39,72,43,77,46,77,41,77,55,94,91,38,38,36,38,36,45,28,36,52,42,77,59,86,52,66,46,58,32,35,38,38,40,35,37,33,30,38,45,58,96,86,44,78,40,80,76,48,70,49,60,43,74,34,28,35,43,40,70,54,56,53,54,40,53,37,49,76,64,46,33,38,80,76,42,77,41,84,39,79,51,87,80,49,54,27,39,34,40,31,28,29,59,47,79,128,97,70,82,50,52,48,72,71,44,40,53,51,47,51,56,48,48,59,71,60,49,60,57,67,58,52,44,53,56,57,44,50,56,36,59,74,61,69,40,62,33,37,36,31,41,57,33,50,59,31,71,57,53,51,56,38,50,76,69,72,44,52,55,35,31,27,21,70,48,61,68,33,44,54,48,14,45,69,72,32,75,97,50,54,72,43,74,41,44,72,49,67,56,83,64,98,62,62,26,26,28,39,35,34,46,92,40,51,57,20,69,42,68,45,48,61,43,48,51,35,22,49,50,27,49,59,73,34,39,38,82,80,16,39,39,37,36,34,37,44,28,31,73,60,42,52,62,46,33,72,76,45,41,72,44,78,47,77,42,76,56,96,91,37,39,34,38,37,44,29,38,50,43,75,59,87,53,65,45,58,31,35,39,40,38,35,38,32,30,37,45,56,95,88,45,77,41,80,74,49,71,48,61,43,74,33,28,36,42,41,70,54,57,54,54,40,53,36,48,77,66,45,33,37,80,76,43,78,40,86,39,79,50,86,81,50,55,25,38,34,41,30,29,27,59,48,80,130

Secondary structure (DSSP, 8-state):
--GGGSHHHHHHHHHHHHTT--HHHHHHHHHHHHHHTT--EEEEES-TTTHHHHHHHHTT-EEEEEES-HHHHHHHHHHSTT-EEEE--TTS---SS-EEEEEE-TTGGGG--SHHHHHHHHHHHHHHEEEEEEEEEEEEBHHHHHHHHHH--EEEEEEEETTEEEEEEEEEEE-SSSS-EEEEEEEEEEEETTEEEEEEEEEEEEE-B-HHHHHHHHHHTTEEEEEEEEEE-SSSEEEEEEEEE---/--TT-SHHHHHHHHHHHHTT--HHHHHHHHHHHHHHTT--EEEEES-TTTHHHHHHHHTT-EEEEEES-HHHHHHHHHHSTT-EEEE--TTS---SS-EEEEEE-TTGGGG--SHHHHHHHHHHHHHHEEEEEEEEEEEEBHHHHHHHHHH--EEEEEEEETTEEEEEEEEEEE-SSSS-EEEEEEEEEEEETTEEEEEEEEEEEEE-B-HHHHHHHHHHTTEEEEEEEEEE-SSSEEEEEEEEE---